Protein AF-0000000079915896 (afdb_homodimer)

Radius of gyration: 24.42 Å; Cα contacts (8 Å, |Δi|>4): 1411; chains: 2; bounding box: 52×68×52 Å

Secondary structure (DSSP, 8-state):
---EEETTT--B--TTSPPPSS-HHHHSTTS---TT---EEEHHHHHHTT-EEEEEEEETTEEEEEEES--TT---EEEEEETTEEEEES--S---HHHHHHHHTTS-EEEEE-SSGGG-TTHHHHHHHTTS--EEEEGGGGGG-S---S-EEEE-SEEEEETTEEEEE--SSSTT-EEEEETTHHHHT-EEE--TTSEE-TTSS-EE-EEETTTTEEPPHHHHHHHHHHHTTS--SEEE-SSS-EE-S-HHHHHHHHHHHHHHHHTTTTGGG-/---EEETTT--B--TTSPPPSS-HHHHSTTS---TT---EEEHHHHHHTT-EEEEEEEETTEEEEEEES--TT---EEEEEETTEEEEES--S---HHHHHHHHTTS-EEEEE-SSGGG-TTHHHHHHHTTS--EEEEGGGGGG-S---S-EEEE-SEEEEETTEEEEE--SSSTT-EEEEETTHHHHT-EEE--TTSEE-TTSS-EE-EEETTTTEEPPHHHHHHHHHHHTTS--SEEE-SSS-EE-S-HHHHHHHHHHHHHHHHTTTTGGG-

Nearest PDB structures (foldseek):
  4wd6-assembly2_B  TM=7.401E-01  e=1.358E-07  Stutzerimonas stutzeri
  3dhb-assembly1_A  TM=6.461E-01  e=7.245E-07  Bacillus thuringiensis serovar kurstaki
  5eh9-assembly1_A  TM=6.304E-01  e=1.241E-06  Bacillus thuringiensis serovar kurstaki
  5eht-assembly1_A  TM=6.263E-01  e=1.485E-06  Bacillus thuringiensis
  3esh-assembly1_A  TM=6.392E-01  e=2.001E-04  Staphylococcus aureus subsp. aureus Mu50

Structure (mmCIF, N/CA/C/O backbone):
data_AF-0000000079915896-model_v1
#
loop_
_entity.id
_entity.type
_entity.pdbx_description
1 polymer Hydrolase
#
loop_
_atom_site.group_PDB
_atom_site.id
_atom_site.type_symbol
_atom_site.label_atom_id
_atom_site.label_alt_id
_atom_site.label_comp_id
_atom_site.label_asym_id
_atom_site.label_entity_id
_atom_site.label_seq_id
_atom_site.pdbx_PDB_ins_code
_atom_site.Cartn_x
_atom_site.Cartn_y
_atom_site.Cartn_z
_atom_site.occupancy
_atom_site.B_iso_or_equiv
_atom_site.auth_seq_id
_atom_site.auth_comp_id
_atom_site.auth_asym_id
_atom_site.auth_atom_id
_atom_site.pdbx_PDB_model_num
ATOM 1 N N . MET A 1 1 ? -21.016 -16.953 -26.203 1 70.12 1 MET A N 1
ATOM 2 C CA . MET A 1 1 ? -21.062 -16.812 -24.766 1 70.12 1 MET A CA 1
ATOM 3 C C . MET A 1 1 ? -19.969 -15.875 -24.266 1 70.12 1 MET A C 1
ATOM 5 O O . MET A 1 1 ? -18.828 -15.93 -24.75 1 70.12 1 MET A O 1
ATOM 9 N N . LEU A 1 2 ? -20.359 -14.836 -23.406 1 84.31 2 LEU A N 1
ATOM 10 C CA . LEU A 1 2 ? -19.375 -13.867 -22.953 1 84.31 2 LEU A CA 1
ATOM 11 C C . LEU A 1 2 ? -18.734 -14.32 -21.656 1 84.31 2 LEU A C 1
ATOM 13 O O . LEU A 1 2 ? -19.406 -14.867 -20.781 1 84.31 2 LEU A O 1
ATOM 17 N N . PHE A 1 3 ? -17.516 -14.328 -21.641 1 93.75 3 PHE A N 1
ATOM 18 C CA . PHE A 1 3 ? -16.75 -14.648 -20.438 1 93.75 3 PHE A CA 1
ATOM 19 C C . PHE A 1 3 ? -16.406 -13.383 -19.656 1 93.75 3 PHE A C 1
ATOM 21 O O . PHE A 1 3 ? -15.414 -12.719 -19.969 1 93.75 3 PHE A O 1
ATOM 28 N N . HIS A 1 4 ? -17.203 -13.164 -18.672 1 97.44 4 HIS A N 1
ATOM 29 C CA . HIS A 1 4 ? -17 -11.945 -17.906 1 97.44 4 HIS A CA 1
ATOM 30 C C . HIS A 1 4 ? -15.914 -12.133 -16.859 1 97.44 4 HIS A C 1
ATOM 32 O O . HIS A 1 4 ? -15.688 -13.25 -16.375 1 97.44 4 HIS A O 1
ATOM 38 N N . LEU A 1 5 ? -15.234 -11.062 -16.578 1 97.94 5 LEU A N 1
ATOM 39 C CA . LEU A 1 5 ? -14.32 -10.984 -15.438 1 97.94 5 LEU A CA 1
ATOM 40 C C . LEU A 1 5 ? -14.547 -9.703 -14.656 1 97.94 5 LEU A C 1
ATOM 42 O O . LEU A 1 5 ? -15.133 -8.742 -15.164 1 97.94 5 LEU A O 1
ATOM 46 N N . CYS A 1 6 ? -14.18 -9.688 -13.43 1 98.12 6 CYS A N 1
ATOM 47 C CA . CYS A 1 6 ? -14.281 -8.508 -12.57 1 98.12 6 CYS A CA 1
ATOM 48 C C . CYS A 1 6 ? -13.305 -7.43 -13.016 1 98.12 6 CYS A C 1
ATOM 50 O O . CYS A 1 6 ? -12.109 -7.688 -13.164 1 98.12 6 CYS A O 1
ATOM 52 N N . ALA A 1 7 ? -13.758 -6.234 -13.172 1 97.06 7 ALA A N 1
ATOM 53 C CA . ALA A 1 7 ? -12.898 -5.145 -13.633 1 97.06 7 ALA A CA 1
ATOM 54 C C . ALA A 1 7 ? -11.922 -4.719 -12.547 1 97.06 7 ALA A C 1
ATOM 56 O O . ALA A 1 7 ? -10.883 -4.113 -12.844 1 97.06 7 ALA A O 1
ATOM 57 N N . THR A 1 8 ? -12.234 -5.047 -11.328 1 96.69 8 THR A N 1
ATOM 58 C CA . THR A 1 8 ? -11.414 -4.609 -10.203 1 96.69 8 THR A CA 1
ATOM 59 C C . THR A 1 8 ? -10.297 -5.609 -9.922 1 96.69 8 THR A C 1
ATOM 61 O O . THR A 1 8 ? -9.125 -5.23 -9.836 1 96.69 8 THR A O 1
ATOM 64 N N . CYS A 1 9 ? -10.602 -6.867 -9.922 1 97.06 9 CYS A N 1
ATOM 65 C CA . CYS A 1 9 ? -9.578 -7.824 -9.516 1 97.06 9 CYS A CA 1
ATOM 66 C C . CYS A 1 9 ? -9.148 -8.695 -10.695 1 97.06 9 CYS A C 1
ATOM 68 O O . CYS A 1 9 ? -8.133 -9.383 -10.625 1 97.06 9 CYS A O 1
ATOM 70 N N . GLY A 1 10 ? -9.93 -8.75 -11.734 1 97.38 10 GLY A N 1
ATOM 71 C CA . GLY A 1 10 ? -9.555 -9.461 -12.945 1 97.38 10 GLY A CA 1
ATOM 72 C C . GLY A 1 10 ? -9.984 -10.914 -12.945 1 97.38 10 GLY A C 1
ATOM 73 O O . GLY A 1 10 ? -9.711 -11.648 -13.891 1 97.38 10 GLY A O 1
ATOM 74 N N . VAL A 1 11 ? -10.711 -11.375 -11.914 1 98.06 11 VAL A N 1
ATOM 75 C CA . VAL A 1 11 ? -11.039 -12.789 -11.789 1 98.06 11 VAL A CA 1
ATOM 76 C C . VAL A 1 11 ? -12.258 -13.117 -12.648 1 98.06 11 VAL A C 1
ATOM 78 O O . VAL A 1 11 ? -13.258 -12.398 -12.617 1 98.06 11 VAL A O 1
ATOM 81 N N . GLU A 1 12 ? -12.203 -14.172 -13.391 1 98 12 GLU A N 1
ATOM 82 C CA . GLU A 1 12 ? -13.258 -14.57 -14.312 1 98 12 GLU A CA 1
ATOM 83 C C . GLU A 1 12 ? -14.461 -15.148 -13.57 1 98 12 GLU A C 1
ATOM 85 O O . GLU A 1 12 ? -14.328 -15.609 -12.438 1 98 12 GLU A O 1
ATOM 90 N N . GLN A 1 13 ? -15.578 -15.109 -14.234 1 97.56 13 GLN A N 1
ATOM 91 C CA . GLN A 1 13 ? -16.844 -15.578 -13.703 1 97.56 13 GLN A CA 1
ATOM 92 C C . GLN A 1 13 ? -17.422 -16.719 -14.539 1 97.56 13 GLN A C 1
ATOM 94 O O . GLN A 1 13 ? -17.078 -16.859 -15.711 1 97.56 13 GLN A O 1
ATOM 99 N N . ASP A 1 14 ? -18.25 -17.438 -13.867 1 95.56 14 ASP A N 1
ATOM 100 C CA . ASP A 1 14 ? -18.953 -18.516 -14.562 1 95.56 14 ASP A CA 1
ATOM 101 C C . ASP A 1 14 ? -19.859 -17.969 -15.656 1 95.56 14 ASP A C 1
ATOM 103 O O . ASP A 1 14 ? -20.766 -17.172 -15.375 1 95.56 14 ASP A O 1
ATOM 107 N N . PRO A 1 15 ? -19.703 -18.438 -16.891 1 94.5 15 PRO A N 1
ATOM 108 C CA . PRO A 1 15 ? -20.5 -17.875 -17.984 1 94.5 15 PRO A CA 1
ATOM 109 C C . PRO A 1 15 ? -21.938 -18.406 -18 1 94.5 15 PRO A C 1
ATOM 111 O O . PRO A 1 15 ? -22.781 -17.891 -18.719 1 94.5 15 PRO A O 1
ATOM 114 N N . THR A 1 16 ? -22.219 -19.422 -17.25 1 93.75 16 THR A N 1
ATOM 115 C CA . THR A 1 16 ? -23.531 -20.062 -17.344 1 93.75 16 THR A CA 1
ATOM 116 C C . THR A 1 16 ? -24.453 -19.594 -16.219 1 93.75 16 THR A C 1
ATOM 118 O O . THR A 1 16 ? -25.578 -20.062 -16.109 1 93.75 16 THR A O 1
ATOM 121 N N . THR A 1 17 ? -24 -18.75 -15.336 1 93.12 17 THR A N 1
ATOM 122 C CA . THR A 1 17 ? -24.812 -18.188 -14.258 1 93.12 17 THR A CA 1
ATOM 123 C C . THR A 1 17 ? -24.875 -16.672 -14.367 1 93.12 17 THR A C 1
ATOM 125 O O . THR A 1 17 ? -23.969 -16.047 -14.914 1 93.12 17 THR A O 1
ATOM 128 N N . PRO A 1 18 ? -26.016 -16.203 -13.922 1 94.31 18 PRO A N 1
ATOM 129 C CA . PRO A 1 18 ? -26.062 -14.734 -13.883 1 94.31 18 PRO A CA 1
ATOM 130 C C . PRO A 1 18 ? -24.922 -14.133 -13.07 1 94.31 18 PRO A C 1
ATOM 132 O O . PRO A 1 18 ? -24.516 -14.703 -12.055 1 94.31 18 PRO A O 1
ATOM 135 N N . LEU A 1 19 ? -24.422 -13.016 -13.547 1 95.88 19 LEU A N 1
ATOM 136 C CA . LEU A 1 19 ? -23.391 -12.312 -12.789 1 95.88 19 LEU A CA 1
ATOM 137 C C . LEU A 1 19 ? -23.906 -11.938 -11.398 1 95.88 19 LEU A C 1
ATOM 139 O O . LEU A 1 19 ? -25.047 -11.508 -11.25 1 95.88 19 LEU A O 1
ATOM 143 N N . PRO A 1 20 ? -23.078 -12.117 -10.43 1 95.12 20 PRO A N 1
ATOM 144 C CA . PRO A 1 20 ? -23.484 -11.688 -9.094 1 95.12 20 PRO A CA 1
ATOM 145 C C . PRO A 1 20 ? -23.531 -10.172 -8.953 1 95.12 20 PRO A C 1
ATOM 147 O O . PRO A 1 20 ? -22.984 -9.453 -9.789 1 95.12 20 PRO A O 1
ATOM 150 N N . GLY A 1 21 ? -24.281 -9.75 -7.93 1 95.44 21 GLY A N 1
ATOM 151 C CA . GLY A 1 21 ? -24.297 -8.328 -7.652 1 95.44 21 GLY A CA 1
ATOM 152 C C . GLY A 1 21 ? -22.922 -7.766 -7.316 1 95.44 21 GLY A C 1
ATOM 153 O O . GLY A 1 21 ? -22.609 -6.637 -7.695 1 95.44 21 GLY A O 1
ATOM 154 N N . GLU A 1 22 ? -22.156 -8.594 -6.602 1 96.69 22 GLU A N 1
ATOM 155 C CA . GLU A 1 22 ? -20.797 -8.219 -6.211 1 96.69 22 GLU A CA 1
ATOM 156 C C . GLU A 1 22 ? -19.828 -9.375 -6.414 1 96.69 22 GLU A C 1
ATOM 158 O O . GLU A 1 22 ? -20.188 -10.539 -6.195 1 96.69 22 GLU A O 1
ATOM 163 N N . CYS A 1 23 ? -18.672 -9 -6.891 1 97.31 23 CYS A N 1
ATOM 164 C CA . CYS A 1 23 ? -17.594 -9.977 -6.961 1 97.31 23 CYS A CA 1
ATOM 165 C C . CYS A 1 23 ? -17.25 -10.508 -5.578 1 97.31 23 CYS A C 1
ATOM 167 O O . CYS A 1 23 ? -16.906 -9.734 -4.68 1 97.31 23 CYS A O 1
ATOM 169 N N . ALA A 1 24 ? -17.266 -11.797 -5.418 1 97.06 24 ALA A N 1
ATOM 170 C CA . ALA A 1 24 ? -17 -12.406 -4.117 1 97.06 24 ALA A CA 1
ATOM 171 C C . ALA A 1 24 ? -15.594 -12.047 -3.621 1 97.06 24 ALA A C 1
ATOM 173 O O . ALA A 1 24 ? -15.391 -11.859 -2.42 1 97.06 24 ALA A O 1
ATOM 174 N N . ILE A 1 25 ? -14.648 -11.984 -4.5 1 96.75 25 ILE A N 1
ATOM 175 C CA . ILE A 1 25 ? -13.266 -11.664 -4.164 1 96.75 25 ILE A CA 1
ATOM 176 C C . ILE A 1 25 ? -13.172 -10.219 -3.672 1 96.75 25 ILE A C 1
ATOM 178 O O . ILE A 1 25 ? -12.578 -9.953 -2.629 1 96.75 25 ILE A O 1
ATOM 182 N N . CYS A 1 26 ? -13.781 -9.305 -4.367 1 97 26 CYS A N 1
ATOM 183 C CA . CYS A 1 26 ? -13.711 -7.891 -4.031 1 97 26 CYS A CA 1
ATOM 184 C C . CYS A 1 26 ? -14.523 -7.578 -2.783 1 97 26 CYS A C 1
ATOM 186 O O . CYS A 1 26 ? -14.203 -6.645 -2.043 1 97 26 CYS A O 1
ATOM 188 N N . ALA A 1 27 ? -15.555 -8.406 -2.506 1 97.06 27 ALA A N 1
ATOM 189 C CA . ALA A 1 27 ? -16.438 -8.156 -1.371 1 97.06 27 ALA A CA 1
ATOM 190 C C . ALA A 1 27 ? -15.805 -8.633 -0.067 1 97.06 27 ALA A C 1
ATOM 192 O O . ALA A 1 27 ? -16.266 -8.266 1.021 1 97.06 27 ALA A O 1
ATOM 193 N N . ASP A 1 28 ? -14.844 -9.484 -0.218 1 96.94 28 ASP A N 1
ATOM 194 C CA . ASP A 1 28 ? -14.117 -9.977 0.95 1 96.94 28 ASP A CA 1
ATOM 195 C C . ASP A 1 28 ? -13.266 -8.867 1.565 1 96.94 28 ASP A C 1
ATOM 197 O O . ASP A 1 28 ? -12.781 -7.984 0.856 1 96.94 28 ASP A O 1
ATOM 201 N N . GLU A 1 29 ? -12.992 -8.906 2.902 1 94.81 29 GLU A N 1
ATOM 202 C CA . GLU A 1 29 ? -12.312 -7.855 3.658 1 94.81 29 GLU A CA 1
ATOM 203 C C . GLU A 1 29 ? -10.898 -7.633 3.148 1 94.81 29 GLU A C 1
ATOM 205 O O . GLU A 1 29 ? -10.281 -6.605 3.441 1 94.81 29 GLU A O 1
ATOM 210 N N . ARG A 1 30 ? -10.32 -8.609 2.441 1 97.12 30 ARG A N 1
ATOM 211 C CA . ARG A 1 30 ? -8.953 -8.508 1.941 1 97.12 30 ARG A CA 1
ATOM 212 C C . ARG A 1 30 ? -8.883 -7.613 0.711 1 97.12 30 ARG A C 1
ATOM 214 O O . ARG A 1 30 ? -7.793 -7.242 0.268 1 97.12 30 ARG A O 1
ATOM 221 N N . GLN A 1 31 ? -9.992 -7.281 0.163 1 96.5 31 GLN A N 1
ATOM 222 C CA . GLN A 1 31 ? -10.148 -6.387 -0.979 1 96.5 31 GLN A CA 1
ATOM 223 C C . GLN A 1 31 ? -11.25 -5.363 -0.733 1 96.5 31 GLN A C 1
ATOM 225 O O . GLN A 1 31 ? -11.469 -4.934 0.403 1 96.5 31 GLN A O 1
ATOM 230 N N . TYR A 1 32 ? -11.711 -4.75 -1.768 1 95.12 32 TYR A N 1
ATOM 231 C CA . TYR A 1 32 ? -12.812 -3.799 -1.655 1 95.12 32 TYR A CA 1
ATOM 232 C C . TYR A 1 32 ? -13.516 -3.617 -2.996 1 95.12 32 TYR A C 1
ATOM 234 O O . TYR A 1 32 ? -12.93 -3.867 -4.051 1 95.12 32 TYR A O 1
ATOM 242 N N . ILE A 1 33 ? -14.789 -3.285 -2.885 1 95.19 33 ILE A N 1
ATOM 243 C CA . ILE A 1 33 ? -15.547 -2.838 -4.047 1 95.19 33 ILE A CA 1
ATOM 244 C C . ILE A 1 33 ? -15.328 -1.34 -4.258 1 95.19 33 ILE A C 1
ATOM 246 O O . ILE A 1 33 ? -15.531 -0.542 -3.34 1 95.19 33 ILE A O 1
ATOM 250 N N . PRO A 1 34 ? -14.953 -0.957 -5.438 1 92.75 34 PRO A N 1
ATOM 251 C CA . PRO A 1 34 ? -14.758 0.478 -5.66 1 92.75 34 PRO A CA 1
ATOM 252 C C . PRO A 1 34 ? -16.016 1.298 -5.387 1 92.75 34 PRO A C 1
ATOM 254 O O . PRO A 1 34 ? -17.125 0.76 -5.41 1 92.75 34 PRO A O 1
ATOM 257 N N . LEU A 1 35 ? -15.852 2.576 -5.098 1 89.19 35 LEU A N 1
ATOM 258 C CA . LEU A 1 35 ? -16.938 3.475 -4.73 1 89.19 35 LEU A CA 1
ATOM 259 C C . LEU A 1 35 ? -17.984 3.547 -5.848 1 89.19 35 LEU A C 1
ATOM 261 O O . LEU A 1 35 ? -19.172 3.717 -5.578 1 89.19 35 LEU A O 1
ATOM 265 N N . GLY A 1 36 ? -17.594 3.414 -7.102 1 91.38 36 GLY A N 1
ATOM 266 C CA . GLY A 1 36 ? -18.516 3.459 -8.227 1 91.38 36 GLY A CA 1
ATOM 267 C C . GLY A 1 36 ? -19.328 2.188 -8.375 1 91.38 36 GLY A C 1
ATOM 268 O O . GLY A 1 36 ? -20.25 2.129 -9.188 1 91.38 36 GLY A O 1
ATOM 269 N N . GLY A 1 37 ? -19.016 1.197 -7.547 1 95 37 GLY A N 1
ATOM 270 C CA . GLY A 1 37 ? -19.719 -0.075 -7.598 1 95 37 GLY A CA 1
ATOM 271 C C . GLY A 1 37 ? -18.969 -1.135 -8.391 1 95 37 GLY A C 1
ATOM 272 O O . GLY A 1 37 ? -17.906 -0.869 -8.938 1 95 37 GLY A O 1
ATOM 273 N N . GLN A 1 38 ? -19.594 -2.336 -8.422 1 96.75 38 GLN A N 1
ATOM 274 C CA . GLN A 1 38 ? -19.031 -3.475 -9.141 1 96.75 38 GLN A CA 1
ATOM 275 C C . GLN A 1 38 ? -19.094 -3.262 -10.648 1 96.75 38 GLN A C 1
ATOM 277 O O . GLN A 1 38 ? -20.125 -2.811 -11.164 1 96.75 38 GLN A O 1
ATOM 282 N N . GLU A 1 39 ? -18.062 -3.535 -11.305 1 97 39 GLU A N 1
ATOM 283 C CA . GLU A 1 39 ? -18.031 -3.492 -12.758 1 97 39 GLU A CA 1
ATOM 284 C C . GLU A 1 39 ? -17.484 -4.797 -13.336 1 97 39 GLU A C 1
ATOM 286 O O . GLU A 1 39 ? -16.547 -5.383 -12.789 1 97 39 GLU A O 1
ATOM 291 N N . TRP A 1 40 ? -18.078 -5.176 -14.414 1 97.38 40 TRP A N 1
ATOM 292 C CA . TRP A 1 40 ? -17.672 -6.367 -15.141 1 97.38 40 TRP A CA 1
ATOM 293 C C . TRP A 1 40 ? -17.141 -6.004 -16.531 1 97.38 40 TRP A C 1
ATOM 295 O O . TRP A 1 40 ? -17.562 -4.996 -17.109 1 97.38 40 TRP A O 1
ATOM 305 N N . THR A 1 41 ? -16.234 -6.793 -17.031 1 97.75 41 THR A N 1
ATOM 306 C CA . THR A 1 41 ? -15.688 -6.629 -18.375 1 97.75 41 THR A CA 1
ATOM 307 C C . THR A 1 41 ? -15.367 -7.98 -19 1 97.75 41 THR A C 1
ATOM 309 O O . THR A 1 41 ? -15.727 -9.023 -18.453 1 97.75 41 THR A O 1
ATOM 312 N N . THR A 1 42 ? -14.867 -7.957 -20.188 1 97.81 42 THR A N 1
ATOM 313 C CA . THR A 1 42 ? -14.406 -9.156 -20.891 1 97.81 42 THR A CA 1
ATOM 314 C C . THR A 1 42 ? -13.031 -8.93 -21.516 1 97.81 42 THR A C 1
ATOM 316 O O . THR A 1 42 ? -12.617 -7.781 -21.703 1 97.81 42 THR A O 1
ATOM 319 N N . ALA A 1 43 ? -12.383 -10.062 -21.766 1 97.19 43 ALA A N 1
ATOM 320 C CA . ALA A 1 43 ? -11.109 -9.945 -22.484 1 97.19 43 ALA A CA 1
ATOM 321 C C . ALA A 1 43 ? -11.297 -9.258 -23.828 1 97.19 43 ALA A C 1
ATOM 323 O O . ALA A 1 43 ? -10.445 -8.469 -24.25 1 97.19 43 ALA A O 1
ATOM 324 N N . GLU A 1 44 ? -12.375 -9.508 -24.484 1 96.62 44 GLU A N 1
ATOM 325 C CA . GLU A 1 44 ? -12.672 -8.898 -25.781 1 96.62 44 GLU A CA 1
ATOM 326 C C . GLU A 1 44 ? -12.852 -7.391 -25.656 1 96.62 44 GLU A C 1
ATOM 328 O O . GLU A 1 44 ? -12.336 -6.625 -26.469 1 96.62 44 GLU A O 1
ATOM 333 N N . ASP A 1 45 ? -13.586 -7.008 -24.609 1 97.44 45 ASP A N 1
ATOM 334 C CA . ASP A 1 45 ? -13.797 -5.582 -24.375 1 97.44 45 ASP A CA 1
ATOM 335 C C . ASP A 1 45 ? -12.477 -4.875 -24.094 1 97.44 45 ASP A C 1
ATOM 337 O O . ASP A 1 45 ? -12.25 -3.754 -24.562 1 97.44 45 ASP A O 1
ATOM 341 N N . LEU A 1 46 ? -11.648 -5.543 -23.297 1 97.69 46 LEU A N 1
ATOM 342 C CA . LEU A 1 46 ? -10.336 -4.977 -22.984 1 97.69 46 LEU A CA 1
ATOM 343 C C . LEU A 1 46 ? -9.5 -4.816 -24.266 1 97.69 46 LEU A C 1
ATOM 345 O O . LEU A 1 46 ? -8.883 -3.771 -24.469 1 97.69 46 LEU A O 1
ATOM 349 N N . THR A 1 47 ? -9.508 -5.781 -25.141 1 97 47 THR A N 1
ATOM 350 C CA . THR A 1 47 ? -8.781 -5.707 -26.391 1 97 47 THR A CA 1
ATOM 351 C C . THR A 1 47 ? -9.32 -4.574 -27.266 1 97 47 THR A C 1
ATOM 353 O O . THR A 1 47 ? -8.547 -3.795 -27.828 1 97 47 THR A O 1
ATOM 356 N N . ARG A 1 48 ? -10.586 -4.457 -27.359 1 97.19 48 ARG A N 1
ATOM 357 C CA . ARG A 1 48 ? -11.227 -3.424 -28.172 1 97.19 48 ARG A CA 1
ATOM 358 C C . ARG A 1 48 ? -10.883 -2.031 -27.656 1 97.19 48 ARG A C 1
ATOM 360 O O . ARG A 1 48 ? -10.727 -1.094 -28.438 1 97.19 48 ARG A O 1
ATOM 367 N N . SER A 1 49 ? -10.719 -1.921 -26.359 1 97 49 SER A N 1
ATOM 368 C CA . SER A 1 49 ? -10.445 -0.625 -25.75 1 97 49 SER A CA 1
ATOM 369 C C . SER A 1 49 ? -8.953 -0.3 -25.797 1 97 49 SER A C 1
ATOM 371 O O . SER A 1 49 ? -8.516 0.695 -25.203 1 97 49 SER A O 1
ATOM 373 N N . GLY A 1 50 ? -8.156 -1.257 -26.359 1 97.31 50 GLY A N 1
ATOM 374 C CA . GLY A 1 50 ? -6.762 -0.924 -26.625 1 97.31 50 GLY A CA 1
ATOM 375 C C . GLY A 1 50 ? -5.793 -1.582 -25.672 1 97.31 50 GLY A C 1
ATOM 376 O O . GLY A 1 50 ? -4.59 -1.32 -25.719 1 97.31 50 GLY A O 1
ATOM 377 N N . HIS A 1 51 ? -6.25 -2.428 -24.797 1 97.94 51 HIS A N 1
ATOM 378 C CA . HIS A 1 51 ? -5.363 -3.137 -23.875 1 97.94 51 HIS A CA 1
ATOM 379 C C . HIS A 1 51 ? -4.637 -4.277 -24.594 1 97.94 51 HIS A C 1
ATOM 381 O O . HIS A 1 51 ? -5.23 -4.988 -25.406 1 97.94 51 HIS A O 1
ATOM 387 N N . ARG A 1 52 ? -3.367 -4.383 -24.266 1 97.5 52 ARG A N 1
ATOM 388 C CA . ARG A 1 52 ? -2.545 -5.441 -24.844 1 97.5 52 ARG A CA 1
ATOM 389 C C . ARG A 1 52 ? -1.66 -6.086 -23.781 1 97.5 52 ARG A C 1
ATOM 391 O O . ARG A 1 52 ? -1.306 -5.449 -22.797 1 97.5 52 ARG A O 1
ATOM 398 N N . ILE A 1 53 ? -1.341 -7.293 -24 1 98.25 53 ILE A N 1
ATOM 399 C CA . ILE A 1 53 ? -0.421 -8 -23.109 1 98.25 53 ILE A CA 1
ATOM 400 C C . ILE A 1 53 ? 1.011 -7.832 -23.609 1 98.25 53 ILE A C 1
ATOM 402 O O . ILE A 1 53 ? 1.288 -8.031 -24.797 1 98.25 53 ILE A O 1
ATOM 406 N N . VAL A 1 54 ? 1.814 -7.398 -22.734 1 97.19 54 VAL A N 1
ATOM 407 C CA . VAL A 1 54 ? 3.229 -7.199 -23.031 1 97.19 54 VAL A CA 1
ATOM 408 C C . VAL A 1 54 ? 4.062 -8.234 -22.281 1 97.19 54 VAL A C 1
ATOM 410 O O . VAL A 1 54 ? 3.826 -8.5 -21.094 1 97.19 54 VAL A O 1
ATOM 413 N N . GLU A 1 55 ? 4.949 -8.828 -23 1 96.31 55 GLU A N 1
ATOM 414 C CA . GLU A 1 55 ? 5.848 -9.82 -22.406 1 96.31 55 GLU A CA 1
ATOM 415 C C . GLU A 1 55 ? 7.25 -9.25 -22.219 1 96.31 55 GLU A C 1
ATOM 417 O O . GLU A 1 55 ? 7.754 -8.523 -23.078 1 96.31 55 GLU A O 1
ATOM 422 N N . ARG A 1 56 ? 7.867 -9.492 -21.094 1 95.81 56 ARG A N 1
ATOM 423 C CA . ARG A 1 56 ? 9.25 -9.102 -20.812 1 95.81 56 ARG A CA 1
ATOM 424 C C . ARG A 1 56 ? 10.016 -10.258 -20.172 1 95.81 56 ARG A C 1
ATOM 426 O O . ARG A 1 56 ? 9.484 -10.961 -19.312 1 95.81 56 ARG A O 1
ATOM 433 N N . GLU A 1 57 ? 11.219 -10.438 -20.656 1 96 57 GLU A N 1
ATOM 434 C CA . GLU A 1 57 ? 12.078 -11.414 -20 1 96 57 GLU A CA 1
ATOM 435 C C . GLU A 1 57 ? 12.633 -10.867 -18.688 1 96 57 GLU A C 1
ATOM 437 O O . GLU A 1 57 ? 13.203 -9.773 -18.656 1 96 57 GLU A O 1
ATOM 442 N N . LEU A 1 58 ? 12.445 -11.562 -17.609 1 95.69 58 LEU A N 1
ATOM 443 C CA . LEU A 1 58 ? 12.961 -11.164 -16.312 1 95.69 58 LEU A CA 1
ATOM 444 C C . LEU A 1 58 ? 14.32 -11.789 -16.047 1 95.69 58 LEU A C 1
ATOM 446 O O . LEU A 1 58 ? 15.227 -11.133 -15.516 1 95.69 58 LEU A O 1
ATOM 450 N N . GLU A 1 59 ? 14.547 -13.008 -16.344 1 94.19 59 GLU A N 1
ATOM 451 C CA . GLU A 1 59 ? 15.773 -13.789 -16.359 1 94.19 59 GLU A CA 1
ATOM 452 C C . GLU A 1 59 ? 15.625 -15.023 -17.25 1 94.19 59 GLU A C 1
ATOM 454 O O . GLU A 1 59 ? 14.523 -15.367 -17.656 1 94.19 59 GLU A O 1
ATOM 459 N N . PRO A 1 60 ? 16.781 -15.633 -17.594 1 95 60 PRO A N 1
ATOM 460 C CA . PRO A 1 60 ? 16.656 -16.812 -18.453 1 95 60 PRO A CA 1
ATOM 461 C C . PRO A 1 60 ? 15.688 -17.844 -17.891 1 95 60 PRO A C 1
ATOM 463 O O . PRO A 1 60 ? 15.883 -18.328 -16.766 1 95 60 PRO A O 1
ATOM 466 N N . GLY A 1 61 ? 14.625 -18.141 -18.656 1 96.25 61 GLY A N 1
ATOM 467 C CA . GLY A 1 61 ? 13.648 -19.141 -18.266 1 96.25 61 GLY A CA 1
ATOM 468 C C . GLY A 1 61 ? 12.453 -18.562 -17.531 1 96.25 61 GLY A C 1
ATOM 469 O O . GLY A 1 61 ? 11.531 -19.297 -17.156 1 96.25 61 GLY A O 1
ATOM 470 N N . LEU A 1 62 ? 12.469 -17.281 -17.312 1 97.75 62 LEU A N 1
ATOM 471 C CA . LEU A 1 62 ? 11.375 -16.641 -16.609 1 97.75 62 LEU A CA 1
ATOM 472 C C . LEU A 1 62 ? 10.953 -15.359 -17.328 1 97.75 62 LEU A C 1
ATOM 474 O O . LEU A 1 62 ? 11.773 -14.469 -17.562 1 97.75 62 LEU A O 1
ATOM 478 N N . ARG A 1 63 ? 9.672 -15.273 -17.641 1 97.44 63 ARG A N 1
ATOM 479 C CA . ARG A 1 63 ? 9.109 -14.117 -18.328 1 97.44 63 ARG A CA 1
ATOM 480 C C . ARG A 1 63 ? 7.906 -13.562 -17.578 1 97.44 63 ARG A C 1
ATOM 482 O O . ARG A 1 63 ? 7.207 -14.297 -16.875 1 97.44 63 ARG A O 1
ATOM 489 N N . GLY A 1 64 ? 7.746 -12.273 -17.719 1 97.62 64 GLY A N 1
ATOM 490 C CA . GLY A 1 64 ? 6.574 -11.609 -17.172 1 97.62 64 GLY A CA 1
ATOM 491 C C . GLY A 1 64 ? 5.59 -11.164 -18.234 1 97.62 64 GLY A C 1
ATOM 492 O O . GLY A 1 64 ? 5.992 -10.719 -19.312 1 97.62 64 GLY A O 1
ATOM 493 N N . LEU A 1 65 ? 4.305 -11.352 -17.969 1 97.69 65 LEU A N 1
ATOM 494 C CA . LEU A 1 65 ? 3.225 -10.828 -18.812 1 97.69 65 LEU A CA 1
ATOM 495 C C . LEU A 1 65 ? 2.443 -9.75 -18.062 1 97.69 65 LEU A C 1
ATOM 497 O O . LEU A 1 65 ? 1.977 -9.969 -16.953 1 97.69 65 LEU A O 1
ATOM 501 N N . SER A 1 66 ? 2.336 -8.602 -18.578 1 97.81 66 SER A N 1
ATOM 502 C CA . SER A 1 66 ? 1.535 -7.52 -18.016 1 97.81 66 SER A CA 1
ATOM 503 C C . SER A 1 66 ? 0.604 -6.922 -19.062 1 97.81 66 SER A C 1
ATOM 505 O O . SER A 1 66 ? 0.812 -7.109 -20.266 1 97.81 66 SER A O 1
ATOM 507 N N . VAL A 1 67 ? -0.429 -6.27 -18.609 1 98 67 VAL A N 1
ATOM 508 C CA . VAL A 1 67 ? -1.393 -5.656 -19.516 1 98 67 VAL A CA 1
ATOM 509 C C . VAL A 1 67 ? -1.157 -4.148 -19.578 1 98 67 VAL A C 1
ATOM 511 O O . VAL A 1 67 ? -0.948 -3.502 -18.547 1 98 67 VAL A O 1
ATOM 514 N N . GLU A 1 68 ? -1.174 -3.611 -20.719 1 97.5 68 GLU A N 1
ATOM 515 C CA . GLU A 1 68 ? -1.051 -2.172 -20.938 1 97.5 68 GLU A CA 1
ATOM 516 C C . GLU A 1 68 ? -2.188 -1.641 -21.797 1 97.5 68 GLU A C 1
ATOM 518 O O . GLU A 1 68 ? -2.43 -2.152 -22.891 1 97.5 68 GLU A O 1
ATOM 523 N N . PRO A 1 69 ? -2.723 -0.569 -21.5 1 96.81 69 PRO A N 1
ATOM 524 C CA . PRO A 1 69 ? -2.73 0.044 -20.172 1 96.81 69 PRO A CA 1
ATOM 525 C C . PRO A 1 69 ? -3.168 -0.926 -19.078 1 96.81 69 PRO A C 1
ATOM 527 O O . PRO A 1 69 ? -3.826 -1.93 -19.359 1 96.81 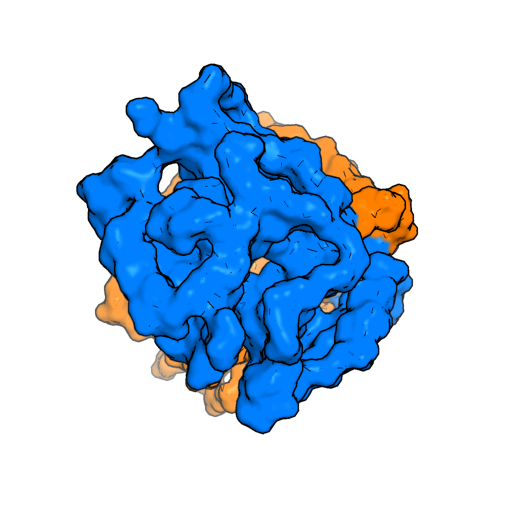69 PRO A O 1
ATOM 530 N N . LYS A 1 70 ? -2.889 -0.613 -17.859 1 95.62 70 LYS A N 1
ATOM 531 C CA . LYS A 1 70 ? -3.084 -1.521 -16.734 1 95.62 70 LYS A CA 1
ATOM 532 C C . LYS A 1 70 ? -4.555 -1.906 -16.594 1 95.62 70 LYS A C 1
ATOM 534 O O . LYS A 1 70 ? -5.441 -1.066 -16.75 1 95.62 70 LYS A O 1
ATOM 539 N N . VAL A 1 71 ? -4.727 -3.143 -16.312 1 93.19 71 VAL A N 1
ATOM 540 C CA . VAL A 1 71 ? -6.031 -3.703 -15.977 1 93.19 71 VAL A CA 1
ATOM 541 C C . VAL A 1 71 ? -6.027 -4.215 -14.539 1 93.19 71 VAL A C 1
ATOM 543 O O . VAL A 1 71 ? -4.969 -4.547 -14 1 93.19 71 VAL A O 1
ATOM 546 N N . ALA A 1 72 ? -7.305 -4.258 -13.914 1 93.56 72 ALA A N 1
ATOM 547 C CA . ALA A 1 72 ? -7.422 -4.695 -12.523 1 93.56 72 ALA A CA 1
ATOM 548 C C . ALA A 1 72 ? -6.414 -3.971 -11.633 1 93.56 72 ALA A C 1
ATOM 550 O O . ALA A 1 72 ? -6.375 -2.738 -11.602 1 93.56 72 ALA A O 1
ATOM 551 N N . ILE A 1 73 ? -5.613 -4.68 -10.922 1 92.5 73 ILE A N 1
ATOM 552 C CA . ILE A 1 73 ? -4.711 -4.008 -9.992 1 92.5 73 ILE A CA 1
ATOM 553 C C . ILE A 1 73 ? -3.318 -3.908 -10.609 1 92.5 73 ILE A C 1
ATOM 555 O O . ILE A 1 73 ? -2.365 -3.498 -9.945 1 92.5 73 ILE A O 1
ATOM 559 N N . GLY A 1 74 ? -3.154 -4.273 -11.859 1 94.75 74 GLY A N 1
ATOM 560 C CA . GLY A 1 74 ? -1.895 -4.145 -12.578 1 94.75 74 GLY A CA 1
ATOM 561 C C . GLY A 1 74 ? -0.923 -5.27 -12.281 1 94.75 74 GLY A C 1
ATOM 562 O O . GLY A 1 74 ? 0.292 -5.094 -12.398 1 94.75 74 GLY A O 1
ATOM 563 N N . GLN A 1 75 ? -1.374 -6.398 -11.922 1 95.88 75 GLN A N 1
ATOM 564 C CA . GLN A 1 75 ? -0.548 -7.559 -11.602 1 95.88 75 GLN A CA 1
ATOM 565 C C . GLN A 1 75 ? 0.085 -8.141 -12.859 1 95.88 75 GLN A C 1
ATOM 567 O O . GLN A 1 75 ? -0.312 -7.805 -13.977 1 95.88 75 GLN A O 1
ATOM 572 N N . GLN A 1 76 ? 1.052 -8.938 -12.641 1 96.88 76 GLN A N 1
ATOM 573 C CA . GLN A 1 76 ? 1.712 -9.625 -13.75 1 96.88 76 GLN A CA 1
ATOM 574 C C . GLN A 1 76 ? 1.632 -11.141 -13.586 1 96.88 76 GLN A C 1
ATOM 576 O O . GLN A 1 76 ? 1.574 -11.648 -12.469 1 96.88 76 GLN A O 1
ATOM 581 N N . SER A 1 77 ? 1.595 -11.828 -14.688 1 98 77 SER A N 1
ATOM 582 C CA . SER A 1 77 ? 1.812 -13.266 -14.711 1 98 77 SER A CA 1
ATOM 583 C C . SER A 1 77 ? 3.287 -13.602 -14.906 1 98 77 SER A C 1
ATOM 585 O O . SER A 1 77 ? 4.035 -12.82 -15.484 1 98 77 SER A O 1
ATOM 587 N N . LEU A 1 78 ? 3.648 -14.719 -14.406 1 98.44 78 LEU A N 1
ATOM 588 C CA . LEU A 1 78 ? 4.992 -15.234 -14.641 1 98.44 78 LEU A CA 1
ATOM 589 C C . LEU A 1 78 ? 4.941 -16.547 -15.398 1 98.44 78 LEU A C 1
ATOM 591 O O . LEU A 1 78 ? 4.152 -17.438 -15.062 1 98.44 78 LEU A O 1
ATOM 595 N N . VAL A 1 79 ? 5.664 -16.594 -16.453 1 98.5 79 VAL A N 1
ATOM 596 C CA . VAL A 1 79 ? 5.828 -17.828 -17.219 1 98.5 79 VAL A CA 1
ATOM 597 C C . VAL A 1 79 ? 7.207 -18.422 -16.953 1 98.5 79 VAL A C 1
ATOM 599 O O . VAL A 1 79 ? 8.219 -17.891 -17.391 1 98.5 79 VAL A O 1
ATOM 602 N N . LEU A 1 80 ? 7.18 -19.484 -16.203 1 98.44 80 LEU A N 1
ATOM 603 C CA . LEU A 1 80 ? 8.414 -20.172 -15.836 1 98.44 80 LEU A CA 1
ATOM 604 C C . LEU A 1 80 ? 8.648 -21.375 -16.734 1 98.44 80 LEU A C 1
ATOM 606 O O . LEU A 1 80 ? 7.855 -22.312 -16.734 1 98.44 80 LEU A O 1
ATOM 610 N N . SER A 1 81 ? 9.742 -21.391 -17.453 1 97.31 81 SER A N 1
ATOM 611 C CA . SER A 1 81 ? 10.047 -22.453 -18.406 1 97.31 81 SER A CA 1
ATOM 612 C C . SER A 1 81 ? 11.133 -23.375 -17.891 1 97.31 81 SER A C 1
ATOM 614 O O . SER A 1 81 ? 12.195 -22.922 -17.453 1 97.31 81 SER A O 1
ATOM 616 N N . THR A 1 82 ? 10.844 -24.625 -17.844 1 96.31 82 THR A N 1
ATOM 617 C CA . THR A 1 82 ? 11.789 -25.703 -17.547 1 96.31 82 THR A CA 1
ATOM 618 C C . THR A 1 82 ? 11.938 -26.641 -18.734 1 96.31 82 THR A C 1
ATOM 620 O O . THR A 1 82 ? 11.164 -26.562 -19.703 1 96.31 82 THR A O 1
ATOM 623 N N . PRO A 1 83 ? 12.953 -27.516 -18.719 1 95.38 83 PRO A N 1
ATOM 624 C CA . PRO A 1 83 ? 13.086 -28.484 -19.812 1 95.38 83 PRO A CA 1
ATOM 625 C C . PRO A 1 83 ? 11.844 -29.359 -19.984 1 95.38 83 PRO A C 1
ATOM 627 O O . PRO A 1 83 ? 11.547 -29.812 -21.094 1 95.38 83 PRO A O 1
ATOM 630 N N . ALA A 1 84 ? 11.078 -29.547 -18.953 1 97 84 ALA A N 1
ATOM 631 C CA . ALA A 1 84 ? 9.906 -30.422 -19 1 97 84 ALA A CA 1
ATOM 632 C C . ALA A 1 84 ? 8.688 -29.656 -19.531 1 97 84 ALA A C 1
ATOM 634 O O . ALA A 1 84 ? 7.684 -30.281 -19.891 1 97 84 ALA A O 1
ATOM 635 N N . GLY A 1 85 ? 8.742 -28.359 -19.531 1 97.69 85 GLY A N 1
ATOM 636 C CA . GLY A 1 85 ? 7.613 -27.5 -19.859 1 97.69 85 GLY A CA 1
ATOM 637 C C . GLY A 1 85 ? 7.539 -26.25 -19 1 97.69 85 GLY A C 1
ATOM 638 O O . GLY A 1 85 ? 8.469 -25.953 -18.25 1 97.69 85 GLY A O 1
ATOM 639 N N . SER A 1 86 ? 6.391 -25.516 -19.156 1 98.19 86 SER A N 1
ATOM 640 C CA . SER A 1 86 ? 6.312 -24.234 -18.469 1 98.19 86 SER A CA 1
ATOM 641 C C . SER A 1 86 ? 5.137 -24.203 -17.484 1 98.19 86 SER A C 1
ATOM 643 O O . SER A 1 86 ? 4.191 -24.984 -17.625 1 98.19 86 SER A O 1
ATOM 645 N N . LEU A 1 87 ? 5.258 -23.422 -16.5 1 98.81 87 LEU A N 1
ATOM 646 C CA . LEU A 1 87 ? 4.188 -23.062 -15.586 1 98.81 87 LEU A CA 1
ATOM 647 C C . LEU A 1 87 ? 3.732 -21.625 -15.828 1 98.81 87 LEU A C 1
ATOM 649 O O . LEU A 1 87 ? 4.559 -20.703 -15.891 1 98.81 87 LEU A O 1
ATOM 653 N N . LEU A 1 88 ? 2.434 -21.406 -16.078 1 98.81 88 LEU A N 1
ATOM 654 C CA . LEU A 1 88 ? 1.852 -20.078 -16.016 1 98.81 88 LEU A CA 1
ATOM 655 C C . LEU A 1 88 ? 1.375 -19.766 -14.594 1 98.81 88 LEU A C 1
ATOM 657 O O . LEU A 1 88 ? 0.383 -20.328 -14.133 1 98.81 88 LEU A O 1
ATOM 661 N N . TRP A 1 89 ? 2.111 -18.891 -13.93 1 98.75 89 TRP A N 1
ATOM 662 C CA . TRP A 1 89 ? 1.911 -18.531 -12.531 1 98.75 89 TRP A CA 1
ATOM 663 C C . TRP A 1 89 ? 1.208 -17.188 -12.398 1 98.75 89 TRP A C 1
ATOM 665 O O . TRP A 1 89 ? 1.618 -16.203 -13.016 1 98.75 89 TRP A O 1
ATOM 675 N N . ASP A 1 90 ? 0.083 -17.172 -11.586 1 98.56 90 ASP A N 1
ATOM 676 C CA . ASP A 1 90 ? -0.687 -15.953 -11.32 1 98.56 90 ASP A CA 1
ATOM 677 C C . ASP A 1 90 ? -1.197 -15.328 -12.617 1 98.56 90 ASP A C 1
ATOM 679 O O . ASP A 1 90 ? -0.833 -14.203 -12.953 1 98.56 90 ASP A O 1
ATOM 683 N N . PRO A 1 91 ? -2.115 -16.016 -13.258 1 98.19 91 PRO A N 1
ATOM 684 C CA . PRO A 1 91 ? -2.621 -15.508 -14.531 1 98.19 91 PRO A CA 1
ATOM 685 C C . PRO A 1 91 ? -3.314 -14.156 -14.391 1 98.19 91 PRO A C 1
ATOM 687 O O . PRO A 1 91 ? -4.09 -13.945 -13.453 1 98.19 91 PRO A O 1
ATOM 690 N N . ILE A 1 92 ? -3.049 -13.242 -15.289 1 98.12 92 ILE A N 1
ATOM 691 C CA . ILE A 1 92 ? -3.629 -11.898 -15.305 1 98.12 92 ILE A CA 1
ATOM 692 C C . ILE A 1 92 ? -5.082 -11.969 -15.773 1 98.12 92 ILE A C 1
ATOM 694 O O . ILE A 1 92 ? -5.523 -13 -16.281 1 98.12 92 ILE A O 1
ATOM 698 N N . GLY A 1 93 ? -5.812 -10.891 -15.547 1 97.44 93 GLY A N 1
ATOM 699 C CA . GLY A 1 93 ? -7.199 -10.781 -15.969 1 97.44 93 GLY A CA 1
ATOM 700 C C . GLY A 1 93 ? -7.348 -10.367 -17.422 1 97.44 93 GLY A C 1
ATOM 701 O O . GLY A 1 93 ? -8.086 -9.43 -17.734 1 97.44 93 GLY A O 1
ATOM 702 N N . HIS A 1 94 ? -6.625 -10.953 -18.25 1 98.38 94 HIS A N 1
ATOM 703 C CA . HIS A 1 94 ? -6.711 -10.742 -19.688 1 98.38 94 HIS A CA 1
ATOM 704 C C . HIS A 1 94 ? -6.059 -11.883 -20.469 1 98.38 94 HIS A C 1
ATOM 706 O O . HIS A 1 94 ? -5.219 -12.602 -19.922 1 98.38 94 HIS A O 1
ATOM 712 N N . ILE A 1 95 ? -6.453 -12.062 -21.656 1 98.25 95 ILE A N 1
ATOM 713 C CA . ILE A 1 95 ? -5.902 -13.062 -22.578 1 98.25 95 ILE A CA 1
ATOM 714 C C . ILE A 1 95 ? -6.168 -12.641 -24.016 1 98.25 95 ILE A C 1
ATOM 716 O O . ILE A 1 95 ? -7.219 -12.07 -24.312 1 98.25 95 ILE A O 1
ATOM 720 N N . ASP A 1 96 ? -5.254 -12.828 -24.781 1 97.06 96 ASP A N 1
ATOM 721 C CA . ASP A 1 96 ? -5.457 -12.633 -26.203 1 97.06 96 ASP A CA 1
ATOM 722 C C . ASP A 1 96 ? -4.637 -13.633 -27.016 1 97.06 96 ASP A C 1
ATOM 724 O O . ASP A 1 96 ? -3.74 -14.289 -26.484 1 97.06 96 ASP A O 1
ATOM 728 N N . PRO A 1 97 ? -4.977 -13.812 -28.266 1 96.38 97 PRO A N 1
ATOM 729 C CA . PRO A 1 97 ? -4.332 -14.852 -29.078 1 96.38 97 PRO A CA 1
ATOM 730 C C . PRO A 1 97 ? -2.82 -14.664 -29.188 1 96.38 97 PRO A C 1
ATOM 732 O O . PRO A 1 97 ? -2.074 -15.648 -29.172 1 96.38 97 PRO A O 1
ATOM 735 N N . SER A 1 98 ? -2.357 -13.445 -29.297 1 96.88 98 SER A N 1
ATOM 736 C CA . SER A 1 98 ? -0.928 -13.18 -29.438 1 96.88 98 SER A CA 1
ATOM 737 C C . SER A 1 98 ? -0.165 -13.633 -28.203 1 96.88 98 SER A C 1
ATOM 739 O O . SER A 1 98 ? 0.896 -14.25 -28.297 1 96.88 98 SER A O 1
ATOM 741 N N . ALA A 1 99 ? -0.69 -13.336 -27.062 1 97.5 99 ALA A N 1
ATOM 742 C CA . ALA A 1 99 ? -0.057 -13.742 -25.812 1 97.5 99 ALA A CA 1
ATOM 743 C C . ALA A 1 99 ? -0.059 -15.258 -25.672 1 97.5 99 ALA A C 1
ATOM 745 O O . ALA A 1 99 ? 0.912 -15.844 -25.172 1 97.5 99 ALA A O 1
ATOM 746 N N . VAL A 1 100 ? -1.146 -15.891 -26.016 1 98.12 100 VAL A N 1
ATOM 747 C CA . VAL A 1 100 ? -1.24 -17.344 -25.953 1 98.12 100 VAL A CA 1
ATOM 748 C C . VAL A 1 100 ? -0.161 -17.969 -26.828 1 98.12 100 VAL A C 1
ATOM 750 O O . VAL A 1 100 ? 0.528 -18.906 -26.422 1 98.12 100 VAL A O 1
ATOM 753 N N . GLU A 1 101 ? -0.042 -17.422 -28.016 1 97.38 101 GLU A N 1
ATOM 754 C CA . GLU A 1 101 ? 0.98 -17.906 -28.938 1 97.38 101 GLU A CA 1
ATOM 755 C C . GLU A 1 101 ? 2.381 -17.703 -28.359 1 97.38 101 GLU A C 1
ATOM 757 O O . GLU A 1 101 ? 3.236 -18.594 -28.484 1 97.38 101 GLU A O 1
ATOM 762 N N . ALA A 1 102 ? 2.584 -16.578 -27.766 1 96.38 102 ALA A N 1
ATOM 763 C CA . ALA A 1 102 ? 3.887 -16.266 -27.188 1 96.38 102 ALA A CA 1
ATOM 764 C C . ALA A 1 102 ? 4.242 -17.25 -26.078 1 96.38 102 ALA A C 1
ATOM 766 O O . ALA A 1 102 ? 5.371 -17.734 -26 1 96.38 102 ALA A O 1
ATOM 767 N N . VAL A 1 103 ? 3.312 -17.562 -25.234 1 97.44 103 VAL A N 1
ATOM 768 C CA . VAL A 1 103 ? 3.531 -18.484 -24.125 1 97.44 103 VAL A CA 1
ATOM 769 C C . VAL A 1 103 ? 3.777 -19.891 -24.672 1 97.44 103 VAL A C 1
ATOM 771 O O . VAL A 1 103 ? 4.695 -20.578 -24.234 1 97.44 103 VAL A O 1
ATOM 774 N N . ALA A 1 104 ? 3.033 -20.25 -25.656 1 96 104 ALA A N 1
ATOM 775 C CA . ALA A 1 104 ? 3.117 -21.594 -26.234 1 96 104 ALA A CA 1
ATOM 776 C C . ALA A 1 104 ? 4.426 -21.781 -27 1 96 104 ALA A C 1
ATOM 778 O O . ALA A 1 104 ? 4.883 -22.906 -27.188 1 96 104 ALA A O 1
ATOM 779 N N . ALA A 1 105 ? 4.969 -20.672 -27.422 1 92.88 105 ALA A N 1
ATOM 780 C CA . ALA A 1 105 ? 6.188 -20.719 -28.219 1 92.88 105 ALA A CA 1
ATOM 781 C C . ALA A 1 105 ? 7.367 -21.219 -27.406 1 92.88 105 ALA A C 1
ATOM 783 O O . ALA A 1 105 ? 8.375 -21.672 -27.953 1 92.88 105 ALA A O 1
ATOM 784 N N . HIS A 1 106 ? 7.246 -21.234 -26.125 1 89.12 106 HIS A N 1
ATOM 785 C CA . HIS A 1 106 ? 8.352 -21.641 -25.25 1 89.12 106 HIS A CA 1
ATOM 786 C C . HIS A 1 106 ? 8.25 -23.109 -24.891 1 89.12 106 HIS A C 1
ATOM 788 O O . HIS A 1 106 ? 9.055 -23.609 -24.094 1 89.12 106 HIS A O 1
ATOM 794 N N . GLY A 1 107 ? 7.332 -23.812 -25.469 1 91.19 107 GLY A N 1
ATOM 795 C CA . GLY A 1 107 ? 7.117 -25.219 -25.172 1 91.19 107 GLY A CA 1
ATOM 796 C C . GLY A 1 107 ? 5.773 -25.484 -24.531 1 91.19 107 GLY A C 1
ATOM 797 O O . GLY A 1 107 ? 4.969 -24.578 -24.328 1 91.19 107 GLY A O 1
ATOM 798 N N . PRO A 1 108 ? 5.605 -26.766 -24.312 1 96.38 108 PRO A N 1
ATOM 799 C CA . PRO A 1 108 ? 4.316 -27.109 -23.703 1 96.38 108 PRO A CA 1
ATOM 800 C C . PRO A 1 108 ? 4.125 -26.5 -22.312 1 96.38 108 PRO A C 1
ATOM 802 O O . PRO A 1 108 ? 5.074 -26.422 -21.531 1 96.38 108 PRO A O 1
ATOM 805 N N . VAL A 1 109 ? 2.943 -26.047 -22.047 1 98.56 109 VAL A N 1
ATOM 806 C CA . VAL A 1 109 ? 2.582 -25.562 -20.703 1 98.56 109 VAL A CA 1
ATOM 807 C C . VAL A 1 109 ? 2.082 -26.734 -19.859 1 98.56 109 VAL A C 1
ATOM 809 O O . VAL A 1 109 ? 1.177 -27.469 -20.266 1 98.56 109 VAL A O 1
ATOM 812 N N . LEU A 1 110 ? 2.688 -26.875 -18.734 1 98.69 110 LEU A N 1
ATOM 813 C CA . LEU A 1 110 ? 2.377 -28 -17.859 1 98.69 110 LEU A CA 1
ATOM 814 C C . LEU A 1 110 ? 1.128 -27.734 -17.031 1 98.69 110 LEU A C 1
ATOM 816 O O . LEU A 1 110 ? 0.34 -28.641 -16.766 1 98.69 110 LEU A O 1
ATOM 820 N N . ALA A 1 111 ? 0.972 -26.5 -16.594 1 98.88 111 ALA A N 1
ATOM 821 C CA . ALA A 1 111 ? -0.143 -26.141 -15.734 1 98.88 111 ALA A CA 1
ATOM 822 C C . ALA A 1 111 ? -0.277 -24.625 -15.625 1 98.88 111 ALA A C 1
ATOM 824 O O . ALA A 1 111 ? 0.666 -23.875 -15.93 1 98.88 111 ALA A O 1
ATOM 825 N N . VAL A 1 112 ? -1.438 -24.188 -15.25 1 98.88 112 VAL A N 1
ATOM 826 C CA . VAL A 1 112 ? -1.739 -22.859 -14.758 1 98.88 112 VAL A CA 1
ATOM 827 C C . VAL A 1 112 ? -1.972 -22.906 -13.25 1 98.88 112 VAL A C 1
ATOM 829 O O . VAL A 1 112 ? -2.656 -23.797 -12.742 1 98.88 112 VAL A O 1
ATOM 832 N N . ALA A 1 113 ? -1.382 -22 -12.516 1 98.94 113 ALA A N 1
ATOM 833 C CA . ALA A 1 113 ? -1.569 -21.953 -11.062 1 98.94 113 ALA A CA 1
ATOM 834 C C . ALA A 1 113 ? -1.54 -20.516 -10.562 1 98.94 113 ALA A C 1
ATOM 836 O O . ALA A 1 113 ? -0.971 -19.625 -11.211 1 98.94 113 ALA A O 1
ATOM 837 N N . ALA A 1 114 ? -2.199 -20.281 -9.469 1 98.75 114 ALA A N 1
ATOM 838 C CA . ALA A 1 114 ? -2.205 -18.969 -8.82 1 98.75 114 ALA A CA 1
ATOM 839 C C . ALA A 1 114 ? -1.724 -19.062 -7.379 1 98.75 114 ALA A C 1
ATOM 841 O O . ALA A 1 114 ? -1.968 -20.078 -6.703 1 98.75 114 ALA A O 1
ATOM 842 N N . SER A 1 115 ? -1.116 -18.031 -6.988 1 98.81 115 SER A N 1
ATOM 843 C CA . SER A 1 115 ? -0.623 -17.969 -5.617 1 98.81 115 SER A CA 1
ATOM 844 C C . SER A 1 115 ? -1.773 -17.922 -4.617 1 98.81 115 SER A C 1
ATOM 846 O O . SER A 1 115 ? -1.658 -18.422 -3.5 1 98.81 115 SER A O 1
ATOM 848 N N . HIS A 1 116 ? -2.82 -17.234 -4.961 1 98.69 116 HIS A N 1
ATOM 849 C CA . HIS A 1 116 ? -3.98 -17.031 -4.102 1 98.69 116 HIS A CA 1
ATOM 850 C C . HIS A 1 116 ? -5.184 -16.531 -4.902 1 98.69 116 HIS A C 1
ATOM 852 O O . HIS A 1 116 ? -5.051 -16.188 -6.078 1 98.69 116 HIS A O 1
ATOM 858 N N . PRO A 1 117 ? -6.344 -16.453 -4.363 1 98.56 117 PRO A N 1
ATOM 859 C CA . PRO A 1 117 ? -7.582 -16.203 -5.102 1 98.56 117 PRO A CA 1
ATOM 860 C C . PRO A 1 117 ? -7.566 -14.852 -5.828 1 98.56 117 PRO A C 1
ATOM 862 O O . PRO A 1 117 ? -8.133 -14.727 -6.918 1 98.56 117 PRO A O 1
ATOM 865 N N . HIS A 1 118 ? -6.953 -13.844 -5.301 1 98.06 118 HIS A N 1
ATOM 866 C CA . HIS A 1 118 ? -6.887 -12.555 -5.98 1 98.06 118 HIS A CA 1
ATOM 867 C C . HIS A 1 118 ? -6.203 -12.688 -7.34 1 98.06 118 HIS A C 1
ATOM 869 O O . HIS A 1 118 ? -6.371 -11.836 -8.211 1 98.06 118 HIS A O 1
ATOM 875 N N . MET A 1 119 ? -5.453 -13.711 -7.559 1 98.19 119 MET A N 1
ATOM 876 C CA . MET A 1 119 ? -4.629 -13.867 -8.75 1 98.19 119 MET A CA 1
ATOM 877 C C . MET A 1 119 ? -5.195 -14.953 -9.664 1 98.19 119 MET A C 1
ATOM 879 O O . MET A 1 119 ? -4.492 -15.461 -10.539 1 98.19 119 MET A O 1
ATOM 883 N N . PHE A 1 120 ? -6.43 -15.32 -9.469 1 98.38 120 PHE A N 1
ATOM 884 C CA . PHE A 1 120 ? -7.008 -16.359 -10.32 1 98.38 120 PHE A CA 1
ATOM 885 C C . PHE A 1 120 ? -7.125 -15.867 -11.758 1 98.38 120 PHE A C 1
ATOM 887 O O . PHE A 1 120 ? -7.102 -16.672 -12.695 1 98.38 120 PHE A O 1
ATOM 894 N N . GLY A 1 121 ? -7.293 -14.531 -11.961 1 97.94 121 GLY A N 1
ATOM 895 C CA . GLY A 1 121 ? -7.414 -13.977 -13.305 1 97.94 121 GLY A CA 1
ATOM 896 C C . GLY A 1 121 ? -8.383 -14.742 -14.18 1 97.94 121 GLY A C 1
ATOM 897 O O . GLY A 1 121 ? -9.516 -15.008 -13.773 1 97.94 121 GLY A O 1
ATOM 898 N N . VAL A 1 122 ? -7.938 -14.961 -15.43 1 98.31 122 VAL A N 1
ATOM 899 C CA . VAL A 1 122 ? -8.75 -15.766 -16.328 1 98.31 122 VAL A CA 1
ATOM 900 C C . VAL A 1 122 ? -8.078 -17.125 -16.562 1 98.31 122 VAL A C 1
ATOM 902 O O . VAL A 1 122 ? -7.895 -17.547 -17.703 1 98.31 122 VAL A O 1
ATOM 905 N N . GLN A 1 123 ? -7.848 -17.797 -15.453 1 98.62 123 GLN A N 1
ATOM 906 C CA . GLN A 1 123 ? -7.066 -19.031 -15.445 1 98.62 123 GLN A CA 1
ATOM 907 C C . GLN A 1 123 ? -7.734 -20.109 -16.297 1 98.62 123 GLN A C 1
ATOM 909 O O . GLN A 1 123 ? -7.051 -20.875 -16.984 1 98.62 123 GLN A O 1
ATOM 914 N N . THR A 1 124 ? -9.039 -20.141 -16.344 1 98.5 124 THR A N 1
ATOM 915 C CA . THR A 1 124 ? -9.727 -21.141 -17.156 1 98.5 124 THR A CA 1
ATOM 916 C C . THR A 1 124 ? -9.578 -20.844 -18.641 1 98.5 124 THR A C 1
ATOM 918 O O . THR A 1 124 ? -9.375 -21.75 -19.453 1 98.5 124 THR A O 1
ATOM 921 N N . GLN A 1 125 ? -9.672 -19.609 -18.969 1 98.31 125 GLN A N 1
ATOM 922 C CA . GLN A 1 125 ? -9.484 -19.234 -20.359 1 98.31 125 GLN A CA 1
ATOM 923 C C . GLN A 1 125 ? -8.07 -19.547 -20.844 1 98.31 125 GLN A C 1
ATOM 925 O O . GLN A 1 125 ? -7.875 -20.031 -21.953 1 98.31 125 GLN A O 1
ATOM 930 N N . TRP A 1 126 ? -7.082 -19.266 -19.984 1 98.69 126 TRP A N 1
ATOM 931 C CA . TRP A 1 126 ? -5.703 -19.594 -20.312 1 98.69 126 TRP A CA 1
ATOM 932 C C . TRP A 1 126 ? -5.535 -21.109 -20.484 1 98.69 126 TRP A C 1
ATOM 934 O O . TRP A 1 126 ? -4.949 -21.562 -21.453 1 98.69 126 TRP A O 1
ATOM 944 N N . SER A 1 127 ? -6.039 -21.844 -19.484 1 98.69 127 SER A N 1
ATOM 945 C CA . SER A 1 127 ? -5.949 -23.297 -19.562 1 98.69 127 SER A CA 1
ATOM 946 C C . SER A 1 127 ? -6.504 -23.828 -20.875 1 98.69 127 SER A C 1
ATOM 948 O O . SER A 1 127 ? -5.82 -24.562 -21.594 1 98.69 127 SER A O 1
ATOM 950 N N . LYS A 1 128 ? -7.652 -23.453 -21.25 1 97.75 128 LYS A N 1
ATOM 951 C CA . LYS A 1 128 ? -8.32 -23.922 -22.453 1 97.75 128 LYS A CA 1
ATOM 952 C C . LYS A 1 128 ? -7.559 -23.5 -23.703 1 97.75 128 LYS A C 1
ATOM 954 O O . LYS A 1 128 ? -7.383 -24.297 -24.625 1 97.75 128 LYS A O 1
ATOM 959 N N . ALA A 1 129 ? -7.113 -22.266 -23.75 1 98.12 129 ALA A N 1
ATOM 960 C CA . ALA A 1 129 ? -6.383 -21.766 -24.906 1 98.12 129 ALA A CA 1
ATOM 961 C C . ALA A 1 129 ? -5.051 -22.484 -25.078 1 98.12 129 ALA A C 1
ATOM 963 O O . ALA A 1 129 ? -4.516 -22.562 -26.188 1 98.12 129 ALA A O 1
ATOM 964 N N . LEU A 1 130 ? -4.512 -23.016 -23.938 1 98.31 130 LEU A N 1
ATOM 965 C CA . LEU A 1 130 ? -3.199 -23.656 -23.969 1 98.31 130 LEU A CA 1
ATOM 966 C C . LEU A 1 130 ? -3.336 -25.172 -24.047 1 98.31 130 LEU A C 1
ATOM 968 O O . LEU A 1 130 ? -2.381 -25.906 -23.766 1 98.31 130 LEU A O 1
ATOM 972 N N . GLY A 1 131 ? -4.523 -25.656 -24.375 1 97.19 131 GLY A N 1
ATOM 973 C CA . GLY A 1 131 ? -4.723 -27.078 -24.625 1 97.19 131 GLY A CA 1
ATOM 974 C C . GLY A 1 131 ? -5.363 -27.797 -23.453 1 97.19 131 GLY A C 1
ATOM 975 O O . GLY A 1 131 ? -5.105 -28.984 -23.219 1 97.19 131 GLY A O 1
ATOM 976 N N . ASN A 1 132 ? -6.121 -27.094 -22.672 1 98.31 132 ASN A N 1
ATOM 977 C CA . ASN A 1 132 ? -6.809 -27.656 -21.516 1 98.31 132 ASN A CA 1
ATOM 978 C C . ASN A 1 132 ? -5.824 -28.234 -20.5 1 98.31 132 ASN A C 1
ATOM 980 O O . ASN A 1 132 ? -5.992 -29.359 -20.031 1 98.31 132 ASN A O 1
ATOM 984 N N . VAL A 1 133 ? -4.852 -27.453 -20.234 1 98.69 133 VAL A N 1
ATOM 985 C CA . VAL A 1 133 ? -3.854 -27.875 -19.266 1 98.69 133 VAL A CA 1
ATOM 986 C C . VAL A 1 133 ? -4.441 -27.797 -17.859 1 98.69 133 VAL A C 1
ATOM 988 O O . VAL A 1 133 ? -5.395 -27.062 -17.609 1 98.69 133 VAL A O 1
ATOM 991 N N . PRO A 1 134 ? -3.871 -28.562 -16.891 1 98.88 134 PRO A N 1
ATOM 992 C CA . PRO A 1 134 ? -4.383 -28.531 -15.523 1 98.88 134 PRO A CA 1
ATOM 993 C C . PRO A 1 134 ? -4.344 -27.141 -14.898 1 98.88 134 PRO A C 1
ATOM 995 O O . PRO A 1 134 ? -3.391 -26.391 -15.125 1 98.88 134 PRO A O 1
ATOM 998 N N . ILE A 1 135 ? -5.406 -26.781 -14.203 1 98.94 135 ILE A N 1
ATOM 999 C CA . ILE A 1 135 ? -5.445 -25.609 -13.336 1 98.94 135 ILE A CA 1
ATOM 1000 C C . ILE A 1 135 ? -5.234 -26.047 -11.883 1 98.94 135 ILE A C 1
ATOM 1002 O O . ILE A 1 135 ? -6.102 -26.688 -11.289 1 98.94 135 ILE A O 1
ATOM 1006 N N . LEU A 1 136 ? -4.094 -25.703 -11.32 1 98.94 136 LEU A N 1
ATOM 1007 C CA . LEU A 1 136 ? -3.768 -26.109 -9.953 1 98.94 136 LEU A CA 1
ATOM 1008 C C . LEU A 1 136 ? -4.301 -25.094 -8.945 1 98.94 136 LEU A C 1
ATOM 1010 O O . LEU A 1 136 ? -3.92 -23.922 -8.977 1 98.94 136 LEU A O 1
ATOM 1014 N N . VAL A 1 137 ? -5.199 -25.547 -8.094 1 98.94 137 VAL A N 1
ATOM 1015 C CA . VAL A 1 137 ? -5.805 -24.688 -7.082 1 98.94 137 VAL A CA 1
ATOM 1016 C C . VAL A 1 137 ? -5.609 -25.312 -5.699 1 98.94 137 VAL A C 1
ATOM 1018 O O . VAL A 1 137 ? -5.859 -26.5 -5.5 1 98.94 137 VAL A O 1
ATOM 1021 N N . ALA A 1 138 ? -5.051 -24.516 -4.777 1 98.88 138 ALA A N 1
ATOM 1022 C CA . ALA A 1 138 ? -4.973 -25 -3.4 1 98.88 138 ALA A CA 1
ATOM 1023 C C . ALA A 1 138 ? -6.352 -25.406 -2.883 1 98.88 138 ALA A C 1
ATOM 1025 O O . ALA A 1 138 ? -7.301 -24.625 -2.957 1 98.88 138 ALA A O 1
ATOM 1026 N N . ASP A 1 139 ? -6.426 -26.547 -2.332 1 98.88 139 ASP A N 1
ATOM 1027 C CA . ASP A 1 139 ? -7.703 -27.062 -1.847 1 98.88 139 ASP A CA 1
ATOM 1028 C C . ASP A 1 139 ? -8.32 -26.125 -0.813 1 98.88 139 ASP A C 1
ATOM 1030 O O . ASP A 1 139 ? -9.531 -25.922 -0.792 1 98.88 139 ASP A O 1
ATOM 1034 N N . ALA A 1 140 ? -7.566 -25.547 -0.023 1 98.81 140 ALA A N 1
ATOM 1035 C CA . ALA A 1 140 ? -8.008 -24.656 1.051 1 98.81 140 ALA A CA 1
ATOM 1036 C C . ALA A 1 140 ? -8.703 -23.422 0.49 1 98.81 140 ALA A C 1
ATOM 1038 O O . ALA A 1 140 ? -9.406 -22.703 1.215 1 98.81 140 ALA A O 1
ATOM 1039 N N . ASP A 1 141 ? -8.523 -23.156 -0.818 1 98.69 141 ASP A N 1
ATOM 1040 C CA . ASP A 1 141 ? -9.102 -21.953 -1.411 1 98.69 141 ASP A CA 1
ATOM 1041 C C . ASP A 1 141 ? -10.148 -22.312 -2.467 1 98.69 141 ASP A C 1
ATOM 1043 O O . ASP A 1 141 ? -10.531 -21.469 -3.273 1 98.69 141 ASP A O 1
ATOM 1047 N N . ARG A 1 142 ? -10.617 -23.531 -2.49 1 98.44 142 ARG A N 1
ATOM 1048 C CA . ARG A 1 142 ? -11.523 -24.016 -3.523 1 98.44 142 ARG A CA 1
ATOM 1049 C C . ARG A 1 142 ? -12.805 -23.188 -3.559 1 98.44 142 ARG A C 1
ATOM 1051 O O . ARG A 1 142 ? -13.391 -22.984 -4.625 1 98.44 142 ARG A O 1
ATOM 1058 N N . ALA A 1 143 ? -13.227 -22.672 -2.424 1 97.81 143 ALA A N 1
ATOM 1059 C CA . ALA A 1 143 ? -14.508 -21.969 -2.314 1 97.81 143 ALA A CA 1
ATOM 1060 C C . ALA A 1 143 ? -14.461 -20.625 -3.043 1 97.81 143 ALA A C 1
ATOM 1062 O O . ALA A 1 143 ? -15.5 -20.016 -3.285 1 97.81 143 ALA A O 1
ATOM 1063 N N . TRP A 1 144 ? -13.266 -20.188 -3.41 1 98.19 144 TRP A N 1
ATOM 1064 C CA . TRP A 1 144 ? -13.117 -18.859 -4.023 1 98.19 144 TRP A CA 1
ATOM 1065 C C . TRP A 1 144 ? -13.227 -18.953 -5.543 1 98.19 144 TRP A C 1
ATOM 1067 O O . TRP A 1 144 ? -13.242 -17.938 -6.234 1 98.19 144 TRP A O 1
ATOM 1077 N N . LEU A 1 145 ? -13.281 -20.156 -6.07 1 97.69 145 LEU A N 1
ATOM 1078 C CA . LEU A 1 145 ? -13.43 -20.312 -7.516 1 97.69 145 LEU A CA 1
ATOM 1079 C C . LEU A 1 145 ? -14.797 -19.828 -7.98 1 97.69 145 LEU A C 1
ATOM 1081 O O . LEU A 1 145 ? -15.828 -20.281 -7.473 1 97.69 145 LEU A O 1
ATOM 1085 N N . ALA A 1 146 ? -14.742 -18.953 -8.906 1 94.56 146 ALA A N 1
ATOM 1086 C CA . ALA A 1 146 ? -15.992 -18.484 -9.492 1 94.56 146 ALA A CA 1
ATOM 1087 C C . ALA A 1 146 ? -16.359 -19.328 -10.719 1 94.56 146 ALA A C 1
ATOM 1089 O O . ALA A 1 146 ? -17.516 -19.328 -11.148 1 94.56 146 ALA A O 1
ATOM 1090 N N . ARG A 1 147 ? -15.453 -19.891 -11.32 1 95.81 147 ARG A N 1
ATOM 1091 C CA . ARG A 1 147 ? -15.617 -20.719 -12.516 1 95.81 147 ARG A CA 1
ATOM 1092 C C . ARG A 1 147 ? -14.961 -22.078 -12.328 1 95.81 147 ARG A C 1
ATOM 1094 O O . ARG A 1 147 ? -13.789 -22.156 -11.953 1 95.81 147 ARG A O 1
ATOM 1101 N N . THR A 1 148 ? -15.742 -23.203 -12.656 1 95.81 148 THR A N 1
ATOM 1102 C CA . THR A 1 148 ? -15.227 -24.516 -12.297 1 95.81 148 THR A CA 1
ATOM 1103 C C . THR A 1 148 ? -15.305 -25.469 -13.477 1 95.81 148 THR A C 1
ATOM 1105 O O . THR A 1 148 ? -15.148 -26.688 -13.312 1 95.81 148 THR A O 1
ATOM 1108 N N . ASP A 1 149 ? -15.492 -25.016 -14.672 1 95.19 149 ASP A N 1
ATOM 1109 C CA . ASP A 1 149 ? -15.703 -25.891 -15.82 1 95.19 149 ASP A CA 1
ATOM 1110 C C . ASP A 1 149 ? -14.383 -26.25 -16.484 1 95.19 149 ASP A C 1
ATOM 1112 O O . ASP A 1 149 ? -14.367 -26.906 -17.531 1 95.19 149 ASP A O 1
ATOM 1116 N N . GLY A 1 150 ? -13.258 -25.891 -15.977 1 96.19 150 GLY A N 1
ATOM 1117 C CA . GLY A 1 150 ? -11.953 -26.281 -16.484 1 96.19 150 GLY A CA 1
ATOM 1118 C C . GLY A 1 150 ? -11.383 -27.5 -15.797 1 96.19 150 GLY A C 1
ATOM 1119 O O . GLY A 1 150 ? -12.039 -28.109 -14.945 1 96.19 150 GLY A O 1
ATOM 1120 N N . PRO A 1 151 ? -10.258 -27.953 -16.25 1 98.44 151 PRO A N 1
ATOM 1121 C CA . PRO A 1 151 ? -9.586 -29.094 -15.633 1 98.44 151 PRO A CA 1
ATOM 1122 C C . PRO A 1 151 ? -8.883 -28.734 -14.328 1 98.44 151 PRO A C 1
ATOM 1124 O O . PRO A 1 151 ? -7.652 -28.766 -14.25 1 98.44 151 PRO A O 1
ATOM 1127 N N . ILE A 1 152 ? -9.625 -28.531 -13.336 1 98.75 152 ILE A N 1
ATOM 1128 C CA . ILE A 1 152 ? -9.133 -28.094 -12.039 1 98.75 152 ILE A CA 1
ATOM 1129 C C . ILE A 1 152 ? -8.57 -29.281 -11.266 1 98.75 152 ILE A C 1
ATOM 1131 O O . ILE A 1 152 ? -9.195 -30.344 -11.203 1 98.75 152 ILE A O 1
ATOM 1135 N N . GLU A 1 153 ? -7.422 -29.156 -10.781 1 98.88 153 GLU A N 1
ATOM 1136 C CA . GLU A 1 153 ? -6.793 -30.094 -9.859 1 98.88 153 GLU A CA 1
ATOM 1137 C C . GLU A 1 153 ? -6.512 -29.438 -8.508 1 98.88 153 GLU A C 1
ATOM 1139 O O . GLU A 1 153 ? -5.762 -28.453 -8.43 1 98.88 153 GLU A O 1
ATOM 1144 N N . PHE A 1 154 ? -7.129 -29.969 -7.461 1 98.81 154 PHE A N 1
ATOM 1145 C CA . PHE A 1 154 ? -6.902 -29.453 -6.117 1 98.81 154 PHE A CA 1
ATOM 1146 C C . PHE A 1 154 ? -5.672 -30.094 -5.488 1 98.81 154 PHE A C 1
ATOM 1148 O O . PHE A 1 154 ? -5.406 -31.281 -5.699 1 98.81 154 PHE A O 1
ATOM 1155 N N . TRP A 1 155 ? -4.926 -29.312 -4.77 1 98.88 155 TRP A N 1
ATOM 1156 C CA . TRP A 1 155 ? -3.727 -29.797 -4.098 1 98.88 155 TRP A CA 1
ATOM 1157 C C . TRP A 1 155 ? -3.584 -29.172 -2.715 1 98.88 155 TRP A C 1
ATOM 1159 O O . TRP A 1 155 ? -4.258 -28.188 -2.402 1 98.88 155 TRP A O 1
ATOM 1169 N N . SER A 1 156 ? -2.799 -29.766 -1.801 1 98.75 156 SER A N 1
ATOM 1170 C CA . SER A 1 156 ? -2.477 -29.266 -0.47 1 98.75 156 SER A CA 1
ATOM 1171 C C . SER A 1 156 ? -1.014 -29.516 -0.121 1 98.75 156 SER A C 1
ATOM 1173 O O . SER A 1 156 ? -0.378 -30.406 -0.698 1 98.75 156 SER A O 1
ATOM 1175 N N . GLY A 1 157 ? -0.544 -28.719 0.757 1 98.44 157 GLY A N 1
ATOM 1176 C CA . GLY A 1 157 ? 0.841 -28.891 1.167 1 98.44 157 GLY A CA 1
ATOM 1177 C C . GLY A 1 157 ? 1.833 -28.531 0.073 1 98.44 157 GLY A C 1
ATOM 1178 O O . GLY A 1 157 ? 2.006 -27.359 -0.265 1 98.44 157 GLY A O 1
ATOM 1179 N N . THR A 1 158 ? 2.475 -29.578 -0.425 1 98.69 158 THR A N 1
ATOM 1180 C CA . THR A 1 158 ? 3.449 -29.422 -1.5 1 98.69 158 THR A CA 1
ATOM 1181 C C . THR A 1 158 ? 2.996 -30.172 -2.75 1 98.69 158 THR A C 1
ATOM 1183 O O . THR A 1 158 ? 2.486 -31.297 -2.66 1 98.69 158 THR A O 1
ATOM 1186 N N . HIS A 1 159 ? 3.145 -29.562 -3.906 1 98.81 159 HIS A N 1
ATOM 1187 C CA . HIS A 1 159 ? 2.773 -30.156 -5.184 1 98.81 159 HIS A CA 1
ATOM 1188 C C . HIS A 1 159 ? 3.91 -30.047 -6.195 1 98.81 159 HIS A C 1
ATOM 1190 O O . HIS A 1 159 ? 4.344 -28.938 -6.531 1 98.81 159 HIS A O 1
ATOM 1196 N N . ASP A 1 160 ? 4.359 -31.156 -6.703 1 98.69 160 ASP A N 1
ATOM 1197 C CA . ASP A 1 160 ? 5.414 -31.172 -7.711 1 98.69 160 ASP A CA 1
ATOM 1198 C C . ASP A 1 160 ? 4.844 -30.953 -9.109 1 98.69 160 ASP A C 1
ATOM 1200 O O . ASP A 1 160 ? 4.047 -31.766 -9.594 1 98.69 160 ASP A O 1
ATOM 1204 N N . VAL A 1 161 ? 5.223 -29.906 -9.75 1 98.75 161 VAL A N 1
ATOM 1205 C CA . VAL A 1 161 ? 4.77 -29.594 -11.102 1 98.75 161 VAL A CA 1
ATOM 1206 C C . VAL A 1 161 ? 5.688 -30.266 -12.117 1 98.75 161 VAL A C 1
ATOM 1208 O O . VAL A 1 161 ? 5.219 -30.891 -13.086 1 98.75 161 VAL A O 1
ATOM 1211 N N . ALA A 1 162 ? 6.977 -30.172 -11.961 1 98.06 162 ALA A N 1
ATOM 1212 C CA . ALA A 1 162 ? 8.07 -30.719 -12.758 1 98.06 162 ALA A CA 1
ATOM 1213 C C . ALA A 1 162 ? 9.344 -30.859 -11.93 1 98.06 162 ALA A C 1
ATOM 1215 O O . ALA A 1 162 ? 9.43 -30.328 -10.828 1 98.06 162 ALA A O 1
ATOM 1216 N N . PRO A 1 163 ? 10.289 -31.688 -12.461 1 97.56 163 PRO A N 1
ATOM 1217 C CA . PRO A 1 163 ? 11.562 -31.734 -11.734 1 97.56 163 PRO A CA 1
ATOM 1218 C C . PRO A 1 163 ? 12.141 -30.344 -11.484 1 97.56 163 PRO A C 1
ATOM 1220 O O . PRO A 1 163 ? 12.359 -29.578 -12.438 1 97.56 163 PRO A O 1
ATOM 1223 N N . GLY A 1 164 ? 12.289 -29.922 -10.211 1 97.38 164 GLY A N 1
ATOM 1224 C CA . GLY A 1 164 ? 12.891 -28.656 -9.852 1 97.38 164 GLY A CA 1
ATOM 1225 C C . GLY A 1 164 ? 11.891 -27.516 -9.758 1 97.38 164 GLY A C 1
ATOM 1226 O O . GLY A 1 164 ? 12.266 -26.359 -9.531 1 97.38 164 GLY A O 1
ATOM 1227 N N . LEU A 1 165 ? 10.641 -27.844 -9.992 1 98.69 165 LEU A N 1
ATOM 1228 C CA . LEU A 1 165 ? 9.562 -26.875 -9.898 1 98.69 165 LEU A CA 1
ATOM 1229 C C . LEU A 1 165 ? 8.438 -27.391 -9 1 98.69 165 LEU A C 1
ATOM 1231 O O . LEU A 1 165 ? 7.73 -28.328 -9.367 1 98.69 165 LEU A O 1
ATOM 1235 N N . THR A 1 166 ? 8.305 -26.703 -7.832 1 98.88 166 THR A N 1
ATOM 1236 C CA . THR A 1 166 ? 7.375 -27.188 -6.816 1 98.88 166 THR A CA 1
ATOM 1237 C C . THR A 1 166 ? 6.535 -26.031 -6.266 1 98.88 166 THR A C 1
ATOM 1239 O O . THR A 1 166 ? 7.039 -24.922 -6.082 1 98.88 166 THR A O 1
ATOM 1242 N N . LEU A 1 167 ? 5.246 -26.297 -6.035 1 98.94 167 LEU A N 1
ATOM 1243 C CA . LEU A 1 167 ? 4.375 -25.359 -5.332 1 98.94 167 LEU A CA 1
ATOM 1244 C C . LEU A 1 167 ? 4.328 -25.688 -3.84 1 98.94 167 LEU A C 1
ATOM 1246 O O . LEU A 1 167 ? 4.301 -26.844 -3.451 1 98.94 167 LEU A O 1
ATOM 1250 N N . HIS A 1 168 ? 4.371 -24.688 -3.006 1 98.94 168 HIS A N 1
ATOM 1251 C CA . HIS A 1 168 ? 4.262 -24.828 -1.56 1 98.94 168 HIS A CA 1
ATOM 1252 C C . HIS A 1 168 ? 3.121 -23.984 -1.004 1 98.94 168 HIS A C 1
ATOM 1254 O O . HIS A 1 168 ? 3.066 -22.781 -1.24 1 98.94 168 HIS A O 1
ATOM 1260 N N . GLN A 1 169 ? 2.195 -24.656 -0.332 1 98.88 169 GLN A N 1
ATOM 1261 C CA . GLN A 1 169 ? 1.155 -23.953 0.402 1 98.88 169 GLN A CA 1
ATOM 1262 C C . GLN A 1 169 ? 1.708 -23.328 1.685 1 98.88 169 GLN A C 1
ATOM 1264 O O . GLN A 1 169 ? 2.205 -24.047 2.557 1 98.88 169 GLN A O 1
ATOM 1269 N N . ILE A 1 170 ? 1.587 -21.984 1.824 1 98.88 170 ILE A N 1
ATOM 1270 C CA . ILE A 1 170 ? 2.23 -21.344 2.965 1 98.88 170 ILE A CA 1
ATOM 1271 C C . ILE A 1 170 ? 1.175 -20.703 3.855 1 98.88 170 ILE A C 1
ATOM 1273 O O . ILE A 1 170 ? 1.446 -20.375 5.012 1 98.88 170 ILE A O 1
ATOM 1277 N N . GLY A 1 171 ? -0.062 -20.516 3.348 1 98.75 171 GLY A N 1
ATOM 1278 C CA . GLY A 1 171 ? -1.104 -19.844 4.113 1 98.75 171 GLY A CA 1
ATOM 1279 C C . GLY A 1 171 ? -0.834 -18.375 4.34 1 98.75 171 GLY A C 1
ATOM 1280 O O . GLY A 1 171 ? -0.156 -17.734 3.533 1 98.75 171 GLY A O 1
ATOM 1281 N N . GLY A 1 172 ? -1.471 -17.797 5.41 1 98.62 172 GLY A N 1
ATOM 1282 C CA . GLY A 1 172 ? -1.301 -16.406 5.777 1 98.62 172 GLY A CA 1
ATOM 1283 C C . GLY A 1 172 ? -2.336 -15.492 5.152 1 98.62 172 GLY A C 1
ATOM 1284 O O . GLY A 1 172 ? -3.404 -15.266 5.727 1 98.62 172 GLY A O 1
ATOM 1285 N N . HIS A 1 173 ? -2.039 -15.016 3.969 1 98.62 173 HIS A N 1
ATOM 1286 C CA . HIS A 1 173 ? -2.922 -14.125 3.219 1 98.62 173 HIS A CA 1
ATOM 1287 C C . HIS A 1 173 ? -4.266 -14.789 2.943 1 98.62 173 HIS A C 1
ATOM 1289 O O . HIS A 1 173 ? -5.316 -14.211 3.23 1 98.62 173 HIS A O 1
ATOM 1295 N N . PHE A 1 174 ? -4.273 -15.906 2.42 1 98.69 174 PHE A N 1
ATOM 1296 C CA . PHE A 1 174 ? -5.332 -16.906 2.34 1 98.69 174 PHE A CA 1
ATOM 1297 C C . PHE A 1 174 ? -4.859 -18.234 2.898 1 98.69 174 PHE A C 1
ATOM 1299 O O . PHE A 1 174 ? -3.662 -18.531 2.898 1 98.69 174 PHE A O 1
ATOM 1306 N N . PRO A 1 175 ? -5.824 -19.062 3.297 1 98.56 175 PRO A N 1
ATOM 1307 C CA . PRO A 1 175 ? -5.383 -20.375 3.762 1 98.56 175 PRO A CA 1
ATOM 1308 C C . PRO A 1 175 ? -4.617 -21.156 2.695 1 98.56 175 PRO A C 1
ATOM 1310 O O . PRO A 1 175 ? -3.729 -21.938 3.021 1 98.56 175 PRO A O 1
ATOM 1313 N N . GLY A 1 176 ? -4.957 -20.938 1.487 1 98.81 176 GLY A N 1
ATOM 1314 C CA . GLY A 1 176 ? -4.328 -21.656 0.399 1 98.81 176 GLY A CA 1
ATOM 1315 C C . GLY A 1 176 ? -3.201 -20.891 -0.263 1 98.81 176 GLY A C 1
ATOM 1316 O O . GLY A 1 176 ? -2.666 -21.328 -1.287 1 98.81 176 GLY A O 1
ATOM 1317 N N . SER A 1 177 ? -2.818 -19.75 0.287 1 98.88 177 SER A N 1
ATOM 1318 C CA . SER A 1 177 ? -1.724 -18.984 -0.317 1 98.88 177 SER A CA 1
ATOM 1319 C C . SER A 1 177 ? -0.517 -19.875 -0.583 1 98.88 177 SER A C 1
ATOM 1321 O O . SER A 1 177 ? -0.155 -20.703 0.255 1 98.88 177 SER A O 1
ATOM 1323 N N . ALA A 1 178 ? 0.075 -19.625 -1.77 1 98.88 178 ALA A N 1
ATOM 1324 C CA . ALA A 1 178 ? 1.141 -20.531 -2.205 1 98.88 178 ALA A CA 1
ATOM 1325 C C . ALA A 1 178 ? 2.291 -19.75 -2.836 1 98.88 178 ALA A C 1
ATOM 1327 O O . ALA A 1 178 ? 2.135 -18.578 -3.191 1 98.88 178 ALA A O 1
ATOM 1328 N N . VAL A 1 179 ? 3.449 -20.406 -2.941 1 98.94 179 VAL A N 1
ATOM 1329 C CA . VAL A 1 179 ? 4.609 -19.938 -3.697 1 98.94 179 VAL A CA 1
ATOM 1330 C C . VAL A 1 179 ? 5.078 -21.031 -4.648 1 98.94 179 VAL A C 1
ATOM 1332 O O . VAL A 1 179 ? 4.789 -22.219 -4.438 1 98.94 179 VAL A O 1
ATOM 1335 N N . ALA A 1 180 ? 5.699 -20.641 -5.695 1 98.94 180 ALA A N 1
ATOM 1336 C CA . ALA A 1 180 ? 6.383 -21.578 -6.586 1 98.94 180 ALA A CA 1
ATOM 1337 C C . ALA A 1 180 ? 7.895 -21.516 -6.398 1 98.94 180 ALA A C 1
ATOM 1339 O O . ALA A 1 180 ? 8.484 -20.438 -6.426 1 98.94 180 ALA A O 1
ATOM 1340 N N . HIS A 1 181 ? 8.461 -22.641 -6.148 1 98.94 181 HIS A N 1
ATOM 1341 C CA . HIS A 1 181 ? 9.906 -22.75 -5.965 1 98.94 181 HIS A CA 1
ATOM 1342 C C . HIS A 1 181 ? 10.57 -23.344 -7.199 1 98.94 181 HIS A C 1
ATOM 1344 O O . HIS A 1 181 ? 10.25 -24.469 -7.609 1 98.94 181 HIS A O 1
ATOM 1350 N N . TRP A 1 182 ? 11.414 -22.578 -7.824 1 98.81 182 TRP A N 1
ATOM 1351 C CA . TRP A 1 182 ? 12.203 -22.969 -8.984 1 98.81 182 TRP A CA 1
ATOM 1352 C C . TRP A 1 182 ? 13.664 -23.203 -8.594 1 98.81 182 TRP A C 1
ATOM 1354 O O . TRP A 1 182 ? 14.477 -22.281 -8.641 1 98.81 182 TRP A O 1
ATOM 1364 N N . ARG A 1 183 ? 13.977 -24.438 -8.352 1 98.06 183 ARG A N 1
ATOM 1365 C CA . ARG A 1 183 ? 15.266 -24.828 -7.785 1 98.06 183 ARG A CA 1
ATOM 1366 C C . ARG A 1 183 ? 16.422 -24.438 -8.711 1 98.06 183 ARG A C 1
ATOM 1368 O O . ARG A 1 183 ? 17.484 -24.047 -8.25 1 98.06 183 ARG A O 1
ATOM 1375 N N . ASP A 1 184 ? 16.188 -24.484 -9.984 1 97.25 184 ASP A N 1
ATOM 1376 C CA . ASP A 1 184 ? 17.281 -24.328 -10.945 1 97.25 184 ASP A CA 1
ATOM 1377 C C . ASP A 1 184 ? 17.375 -22.891 -11.445 1 97.25 184 ASP A C 1
ATOM 1379 O O . ASP A 1 184 ? 18.234 -22.578 -12.273 1 97.25 184 ASP A O 1
ATOM 1383 N N . GLY A 1 185 ? 16.484 -22.047 -10.961 1 96.88 185 GLY A N 1
ATOM 1384 C CA . GLY A 1 185 ? 16.516 -20.641 -11.359 1 96.88 185 GLY A CA 1
ATOM 1385 C C . GLY A 1 185 ? 17.688 -19.875 -10.773 1 96.88 185 GLY A C 1
ATOM 1386 O O . GLY A 1 185 ? 18.422 -20.406 -9.922 1 96.88 185 GLY A O 1
ATOM 1387 N N . ALA A 1 186 ? 17.859 -18.625 -11.328 1 96.56 186 ALA A N 1
ATOM 1388 C CA . ALA A 1 186 ? 18.938 -17.75 -10.867 1 96.56 186 ALA A CA 1
ATOM 1389 C C . ALA A 1 186 ? 20.281 -18.469 -10.891 1 96.56 186 ALA A C 1
ATOM 1391 O O . ALA A 1 186 ? 20.984 -18.516 -9.883 1 96.56 186 ALA A O 1
ATOM 1392 N N . ASP A 1 187 ? 20.609 -19.078 -12 1 95.88 187 ASP A N 1
ATOM 1393 C CA . ASP A 1 187 ? 21.859 -19.781 -12.227 1 95.88 187 ASP A CA 1
ATOM 1394 C C . ASP A 1 187 ? 22.062 -20.906 -11.203 1 95.88 187 ASP A C 1
ATOM 1396 O O . ASP A 1 187 ? 23.156 -21.078 -10.664 1 95.88 187 ASP A O 1
ATOM 1400 N N . GLY A 1 188 ? 20.969 -21.578 -10.883 1 97.19 188 GLY A N 1
ATOM 1401 C CA . GLY A 1 188 ? 21.031 -22.734 -10.008 1 97.19 188 GLY A CA 1
ATOM 1402 C C . GLY A 1 188 ? 20.969 -22.375 -8.531 1 97.19 188 GLY A C 1
ATOM 1403 O O . GLY A 1 188 ? 21.047 -23.25 -7.668 1 97.19 188 GLY A O 1
ATOM 1404 N N . LYS A 1 189 ? 20.797 -21.109 -8.18 1 98.25 189 LYS A N 1
ATOM 1405 C CA . LYS A 1 189 ? 20.75 -20.672 -6.789 1 98.25 189 LYS A CA 1
ATOM 1406 C C . LYS A 1 189 ? 19.328 -20.672 -6.258 1 98.25 189 LYS A C 1
ATOM 1408 O O . LYS A 1 189 ? 19.109 -20.562 -5.047 1 98.25 189 LYS A O 1
ATOM 1413 N N . GLY A 1 190 ? 18.375 -20.859 -7.164 1 98.56 190 GLY A N 1
ATOM 1414 C CA . GLY A 1 190 ? 16.984 -20.969 -6.77 1 98.56 190 GLY A CA 1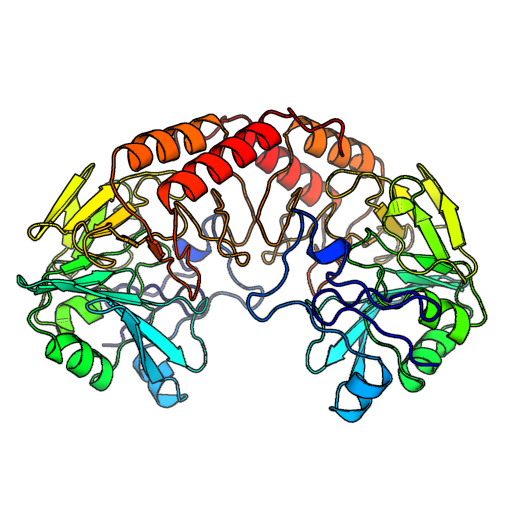
ATOM 1415 C C . GLY A 1 190 ? 16.219 -19.656 -6.855 1 98.56 190 GLY A C 1
ATOM 1416 O O . GLY A 1 190 ? 16.781 -18.594 -6.586 1 98.56 190 GLY A O 1
ATOM 1417 N N . VAL A 1 191 ? 14.938 -19.688 -7.285 1 98.81 191 VAL A N 1
ATOM 1418 C CA . VAL A 1 191 ? 14.023 -18.547 -7.359 1 98.81 191 VAL A CA 1
ATOM 1419 C C . VAL A 1 191 ? 12.703 -18.906 -6.68 1 98.81 191 VAL A C 1
ATOM 1421 O O . VAL A 1 191 ? 12.195 -20.031 -6.848 1 98.81 191 VAL A O 1
ATOM 1424 N N . LEU A 1 192 ? 12.258 -18.078 -5.883 1 98.88 192 LEU A N 1
ATOM 1425 C CA . LEU A 1 192 ? 10.93 -18.188 -5.293 1 98.88 192 LEU A CA 1
ATOM 1426 C C . LEU A 1 192 ? 9.961 -17.203 -5.934 1 98.88 192 LEU A C 1
ATOM 1428 O O . LEU A 1 192 ? 10.188 -15.992 -5.914 1 98.88 192 LEU A O 1
ATOM 1432 N N . LEU A 1 193 ? 8.93 -17.703 -6.648 1 98.81 193 LEU A N 1
ATOM 1433 C CA . LEU A 1 193 ? 7.84 -16.859 -7.129 1 98.81 193 LEU A CA 1
ATOM 1434 C C . LEU A 1 193 ? 6.754 -16.719 -6.066 1 98.81 193 LEU A C 1
ATOM 1436 O O . LEU A 1 193 ? 6.168 -17.719 -5.641 1 98.81 193 LEU A O 1
ATOM 1440 N N . THR A 1 194 ? 6.543 -15.523 -5.664 1 98.38 194 THR A N 1
ATOM 1441 C CA . THR A 1 194 ? 5.625 -15.297 -4.555 1 98.38 194 THR A CA 1
ATOM 1442 C C . THR A 1 194 ? 4.461 -14.414 -4.984 1 98.38 194 THR A C 1
ATOM 1444 O O . THR A 1 194 ? 4.383 -14 -6.145 1 98.38 194 THR A O 1
ATOM 1447 N N . GLY A 1 195 ? 3.469 -14.195 -4.188 1 96.88 195 GLY A N 1
ATOM 1448 C CA . GLY A 1 195 ? 2.365 -13.242 -4.211 1 96.88 195 GLY A CA 1
ATOM 1449 C C . GLY A 1 195 ? 2.182 -12.508 -2.9 1 96.88 195 GLY A C 1
ATOM 1450 O O . GLY A 1 195 ? 3.158 -12.086 -2.277 1 96.88 195 GLY A O 1
ATOM 1451 N N . ASP A 1 196 ? 1.001 -12.43 -2.531 1 97.5 196 ASP A N 1
ATOM 1452 C CA . ASP A 1 196 ? 0.661 -11.633 -1.357 1 97.5 196 ASP A CA 1
ATOM 1453 C C . ASP A 1 196 ? 0.993 -12.375 -0.068 1 97.5 196 ASP A C 1
ATOM 1455 O O . ASP A 1 196 ? 0.974 -11.797 1.018 1 97.5 196 ASP A O 1
ATOM 1459 N N . GLY A 1 197 ? 1.304 -13.703 -0.188 1 97.69 197 GLY A N 1
ATOM 1460 C CA . GLY A 1 197 ? 1.729 -14.422 1.001 1 97.69 197 GLY A CA 1
ATOM 1461 C C . GLY A 1 197 ? 3.053 -13.938 1.554 1 97.69 197 GLY A C 1
ATOM 1462 O O . GLY A 1 197 ? 3.27 -13.953 2.768 1 97.69 197 GLY A O 1
ATOM 1463 N N . VAL A 1 198 ? 3.939 -13.664 0.737 1 98.25 198 VAL A N 1
ATOM 1464 C CA . VAL A 1 198 ? 5.23 -13.031 0.98 1 98.25 198 VAL A CA 1
ATOM 1465 C C . VAL A 1 198 ? 5.504 -11.984 -0.095 1 98.25 198 VAL A C 1
ATOM 1467 O O . VAL A 1 198 ? 5.812 -12.32 -1.239 1 98.25 198 VAL A O 1
ATOM 1470 N N . PHE A 1 199 ? 5.434 -10.727 0.246 1 98.69 199 PHE A N 1
ATOM 1471 C CA . PHE A 1 199 ? 5.355 -9.672 -0.754 1 98.69 199 PHE A CA 1
ATOM 1472 C C . PHE A 1 199 ? 6.629 -8.836 -0.754 1 98.69 199 PHE A C 1
ATOM 1474 O O . PHE A 1 199 ? 6.898 -8.102 0.202 1 98.69 199 PHE A O 1
ATOM 1481 N N . PRO A 1 200 ? 7.523 -8.914 -1.845 1 98.44 200 PRO A N 1
ATOM 1482 C CA . PRO A 1 200 ? 8.695 -8.039 -1.902 1 98.44 200 PRO A CA 1
ATOM 1483 C C . PRO A 1 200 ? 8.328 -6.555 -1.902 1 98.44 200 PRO A C 1
ATOM 1485 O O . PRO A 1 200 ? 7.445 -6.137 -2.658 1 98.44 200 PRO A O 1
ATOM 1488 N N . ASN A 1 201 ? 8.984 -5.816 -1.07 1 97.38 201 ASN A N 1
ATOM 1489 C CA . ASN A 1 201 ? 8.711 -4.391 -0.961 1 97.38 201 ASN A CA 1
ATOM 1490 C C . ASN A 1 201 ? 9.461 -3.592 -2.021 1 97.38 201 ASN A C 1
ATOM 1492 O O . ASN A 1 201 ? 10.328 -4.133 -2.713 1 97.38 201 ASN A O 1
ATOM 1496 N N . PRO A 1 202 ? 9.117 -2.305 -2.16 1 95 202 PRO A N 1
ATOM 1497 C CA . PRO A 1 202 ? 9.742 -1.499 -3.213 1 95 202 PRO A CA 1
ATOM 1498 C C . PRO A 1 202 ? 11.227 -1.263 -2.977 1 95 202 PRO A C 1
ATOM 1500 O O . PRO A 1 202 ? 11.969 -0.959 -3.918 1 95 202 PRO A O 1
ATOM 1503 N N . ASP A 1 203 ? 11.719 -1.376 -1.792 1 93.56 203 ASP A N 1
ATOM 1504 C CA . ASP A 1 203 ? 13.133 -1.171 -1.504 1 93.56 203 ASP A CA 1
ATOM 1505 C C . ASP A 1 203 ? 13.977 -2.322 -2.045 1 93.56 203 ASP A C 1
ATOM 1507 O O . ASP A 1 203 ? 15.211 -2.25 -2.047 1 93.56 203 ASP A O 1
ATOM 1511 N N . ARG A 1 204 ? 13.305 -3.482 -2.455 1 94.94 204 ARG A N 1
ATOM 1512 C CA . ARG A 1 204 ? 13.922 -4.676 -3.031 1 94.94 204 ARG A CA 1
ATOM 1513 C C . ARG A 1 204 ? 14.859 -5.348 -2.033 1 94.94 204 ARG A C 1
ATOM 1515 O O . ARG A 1 204 ? 15.766 -6.082 -2.422 1 94.94 204 ARG A O 1
ATOM 1522 N N . ARG A 1 205 ? 14.656 -5.047 -0.777 1 95.31 205 ARG A N 1
ATOM 1523 C CA . ARG A 1 205 ? 15.492 -5.625 0.267 1 95.31 205 ARG A CA 1
ATOM 1524 C C . ARG A 1 205 ? 14.648 -6.312 1.332 1 95.31 205 ARG A C 1
ATOM 1526 O O . ARG A 1 205 ? 15.133 -7.191 2.047 1 95.31 205 ARG A O 1
ATOM 1533 N N . THR A 1 206 ? 13.445 -5.863 1.441 1 97.88 206 THR A N 1
ATOM 1534 C CA . THR A 1 206 ? 12.578 -6.395 2.49 1 97.88 206 THR A CA 1
ATOM 1535 C C . THR A 1 206 ? 11.266 -6.895 1.905 1 97.88 206 THR A C 1
ATOM 1537 O O . THR A 1 206 ? 10.953 -6.633 0.741 1 97.88 206 THR A O 1
ATOM 1540 N N . MET A 1 207 ? 10.547 -7.648 2.73 1 98.31 207 MET A N 1
ATOM 1541 C CA . MET A 1 207 ? 9.25 -8.211 2.363 1 98.31 207 MET A CA 1
ATOM 1542 C C . MET A 1 207 ? 8.195 -7.895 3.424 1 98.31 207 MET A C 1
ATOM 1544 O O . MET A 1 207 ? 8.539 -7.547 4.555 1 98.31 207 MET A O 1
ATOM 1548 N N . SER A 1 208 ? 6.969 -8.047 3.008 1 98.5 208 SER A N 1
ATOM 1549 C CA . SER A 1 208 ? 5.859 -7.785 3.916 1 98.5 208 SER A CA 1
ATOM 1550 C C . SER A 1 208 ? 4.918 -8.984 4.004 1 98.5 208 SER A C 1
ATOM 1552 O O . SER A 1 208 ? 4.871 -9.805 3.09 1 98.5 208 SER A O 1
ATOM 1554 N N . PHE A 1 209 ? 4.211 -9.109 5.07 1 98.75 209 PHE A N 1
ATOM 1555 C CA . PHE A 1 209 ? 3.291 -10.188 5.418 1 98.75 209 PHE A CA 1
ATOM 1556 C C . PHE A 1 209 ? 1.958 -9.625 5.898 1 98.75 209 PHE A C 1
ATOM 1558 O O . PHE A 1 209 ? 1.836 -9.195 7.047 1 98.75 209 PHE A O 1
ATOM 1565 N N . LEU A 1 210 ? 1 -9.641 5.012 1 98.69 210 LEU A N 1
ATOM 1566 C CA . LEU A 1 210 ? -0.279 -9.047 5.387 1 98.69 210 LEU A CA 1
ATOM 1567 C C . LEU A 1 210 ? -1.43 -10 5.082 1 98.69 210 LEU A C 1
ATOM 1569 O O . LEU A 1 210 ? -1.345 -10.805 4.156 1 98.69 210 LEU A O 1
ATOM 1573 N N . ARG A 1 211 ? -2.488 -9.883 5.891 1 98.31 211 ARG A N 1
ATOM 1574 C CA . ARG A 1 211 ? -3.791 -10.477 5.594 1 98.31 211 ARG A CA 1
ATOM 1575 C C . ARG A 1 211 ? -4.465 -9.758 4.43 1 98.31 211 ARG A C 1
ATOM 1577 O O . ARG A 1 211 ? -5.133 -10.383 3.605 1 98.31 211 ARG A O 1
ATOM 1584 N N . SER A 1 212 ? -4.32 -8.516 4.387 1 98 212 SER A N 1
ATOM 1585 C CA . SER A 1 212 ? -4.891 -7.676 3.334 1 98 212 SER A CA 1
ATOM 1586 C C . SER A 1 212 ? -3.916 -6.582 2.914 1 98 212 SER A C 1
ATOM 1588 O O . SER A 1 212 ? -3.416 -5.832 3.756 1 98 212 SER A O 1
ATOM 1590 N N . TYR A 1 213 ? -3.629 -6.492 1.695 1 97.25 213 TYR A N 1
ATOM 1591 C CA . TYR A 1 213 ? -2.721 -5.461 1.203 1 97.25 213 TYR A CA 1
ATOM 1592 C C . TYR A 1 213 ? -3.469 -4.168 0.912 1 97.25 213 TYR A C 1
ATOM 1594 O O . TYR A 1 213 ? -3.047 -3.088 1.336 1 97.25 213 TYR A O 1
ATOM 1602 N N . PRO A 1 214 ? -4.691 -4.195 0.27 1 95.62 214 PRO A N 1
ATOM 1603 C CA . PRO A 1 214 ? -5.387 -2.922 0.047 1 95.62 214 PRO A CA 1
ATOM 1604 C C . PRO A 1 214 ? -5.832 -2.258 1.347 1 95.62 214 PRO A C 1
ATOM 1606 O O . PRO A 1 214 ? -5.867 -1.027 1.436 1 95.62 214 PRO A O 1
ATOM 1609 N N . ASN A 1 215 ? -6.145 -3.062 2.357 1 96.31 215 ASN A N 1
ATOM 1610 C CA . ASN A 1 215 ? -6.621 -2.516 3.623 1 96.31 215 ASN A CA 1
ATOM 1611 C C . ASN A 1 215 ? -5.574 -2.65 4.723 1 96.31 215 ASN A C 1
ATOM 1613 O O . ASN A 1 215 ? -5.879 -2.455 5.902 1 96.31 215 ASN A O 1
ATOM 1617 N N . ARG A 1 216 ? -4.418 -3.041 4.32 1 97.25 216 ARG A N 1
ATOM 1618 C CA . ARG A 1 216 ? -3.193 -3.055 5.117 1 97.25 216 ARG A CA 1
ATOM 1619 C C . ARG A 1 216 ? -3.422 -3.732 6.461 1 97.25 216 ARG A C 1
ATOM 1621 O O . ARG A 1 216 ? -3.047 -3.195 7.508 1 97.25 216 ARG A O 1
ATOM 1628 N N . LEU A 1 217 ? -4.09 -4.895 6.469 1 98 217 LEU A N 1
ATOM 1629 C CA . LEU A 1 217 ? -4.262 -5.695 7.676 1 98 217 LEU A CA 1
ATOM 1630 C C . LEU A 1 217 ? -3.074 -6.629 7.883 1 98 217 LEU A C 1
ATOM 1632 O O . LEU A 1 217 ? -2.756 -7.438 7.012 1 98 217 LEU A O 1
ATOM 1636 N N . PRO A 1 218 ? -2.408 -6.516 9.023 1 98.56 218 PRO A N 1
ATOM 1637 C CA . PRO A 1 218 ? -1.214 -7.336 9.234 1 98.56 218 PRO A CA 1
ATOM 1638 C C . PRO A 1 218 ? -1.544 -8.75 9.703 1 98.56 218 PRO A C 1
ATOM 1640 O O . PRO A 1 218 ? -2.645 -9 10.203 1 98.56 218 PRO A O 1
ATOM 1643 N N . LEU A 1 219 ? -0.61 -9.625 9.461 1 98.88 219 LEU A N 1
ATOM 1644 C CA . LEU A 1 219 ? -0.637 -10.938 10.094 1 98.88 219 LEU A CA 1
ATOM 1645 C C . LEU A 1 219 ? 0.041 -10.898 11.461 1 98.88 219 LEU A C 1
ATOM 1647 O O . LEU A 1 219 ? 0.833 -9.992 11.734 1 98.88 219 LEU A O 1
ATOM 1651 N N . SER A 1 220 ? -0.288 -11.852 12.305 1 98.88 220 SER A N 1
ATOM 1652 C CA . SER A 1 220 ? 0.342 -11.969 13.617 1 98.88 220 SER A CA 1
ATOM 1653 C C . SER A 1 220 ? 1.779 -12.461 13.5 1 98.88 220 SER A C 1
ATOM 1655 O O . SER A 1 220 ? 2.164 -13.023 12.469 1 98.88 220 SER A O 1
ATOM 1657 N N . ALA A 1 221 ? 2.514 -12.242 14.57 1 98.88 221 ALA A N 1
ATOM 1658 C CA . ALA A 1 221 ? 3.883 -12.75 14.633 1 98.88 221 ALA A CA 1
ATOM 1659 C C . ALA A 1 221 ? 3.914 -14.266 14.453 1 98.88 221 ALA A C 1
ATOM 1661 O O . ALA A 1 221 ? 4.777 -14.797 13.75 1 98.88 221 ALA A O 1
ATOM 1662 N N . ALA A 1 222 ? 2.994 -14.938 15.039 1 98.88 222 ALA A N 1
ATOM 1663 C CA . ALA A 1 222 ? 2.977 -16.406 14.969 1 98.88 222 ALA A CA 1
ATOM 1664 C C . ALA A 1 222 ? 2.812 -16.891 13.531 1 98.88 222 ALA A C 1
ATOM 1666 O O . ALA A 1 222 ? 3.51 -17.797 13.102 1 98.88 222 ALA A O 1
ATOM 1667 N N . VAL A 1 223 ? 1.913 -16.312 12.805 1 98.94 223 VAL A N 1
ATOM 1668 C CA . VAL A 1 223 ? 1.658 -16.703 11.43 1 98.94 223 VAL A CA 1
ATOM 1669 C C . VAL A 1 223 ? 2.879 -16.391 10.562 1 98.94 223 VAL A C 1
ATOM 1671 O O . VAL A 1 223 ? 3.293 -17.219 9.742 1 98.94 223 VAL A O 1
ATOM 1674 N N . VAL A 1 224 ? 3.471 -15.227 10.773 1 98.94 224 VAL A N 1
ATOM 1675 C CA . VAL A 1 224 ? 4.629 -14.812 9.984 1 98.94 224 VAL A CA 1
ATOM 1676 C C . VAL A 1 224 ? 5.801 -15.75 10.258 1 98.94 224 VAL A C 1
ATOM 1678 O O . VAL A 1 224 ? 6.504 -16.156 9.328 1 98.94 224 VAL A O 1
ATOM 1681 N N . ARG A 1 225 ? 6.004 -16.062 11.508 1 98.81 225 ARG A N 1
ATOM 1682 C CA . ARG A 1 225 ? 7.074 -17 11.859 1 98.81 225 ARG A CA 1
ATOM 1683 C C . ARG A 1 225 ? 6.852 -18.359 11.211 1 98.81 225 ARG A C 1
ATOM 1685 O O . ARG A 1 225 ? 7.793 -18.969 10.711 1 98.81 225 ARG A O 1
ATOM 1692 N N . ARG A 1 226 ? 5.617 -18.812 11.227 1 98.81 226 ARG A N 1
ATOM 1693 C CA . ARG A 1 226 ? 5.289 -20.094 10.594 1 98.81 226 ARG A CA 1
ATOM 1694 C C . ARG A 1 226 ? 5.652 -20.078 9.117 1 98.81 226 ARG A C 1
ATOM 1696 O O . ARG A 1 226 ? 6.27 -21.016 8.617 1 98.81 226 ARG A O 1
ATOM 1703 N N . ILE A 1 227 ? 5.281 -19.062 8.406 1 98.88 227 ILE A N 1
ATOM 1704 C CA . ILE A 1 227 ? 5.551 -18.922 6.98 1 98.88 227 ILE A CA 1
ATOM 1705 C C . ILE A 1 227 ? 7.062 -18.891 6.746 1 98.88 227 ILE A C 1
ATOM 1707 O O . ILE A 1 227 ? 7.582 -19.609 5.891 1 98.88 227 ILE A O 1
ATOM 1711 N N . ALA A 1 228 ? 7.754 -18.047 7.531 1 98.81 228 ALA A N 1
ATOM 1712 C CA . ALA A 1 228 ? 9.195 -17.875 7.367 1 98.81 228 ALA A CA 1
ATOM 1713 C C . ALA A 1 228 ? 9.93 -19.188 7.652 1 98.81 228 ALA A C 1
ATOM 1715 O O . ALA A 1 228 ? 10.859 -19.562 6.934 1 98.81 228 ALA A O 1
ATOM 1716 N N . ASP A 1 229 ? 9.531 -19.859 8.719 1 98.75 229 ASP A N 1
ATOM 1717 C CA . ASP A 1 229 ? 10.156 -21.125 9.07 1 98.75 229 ASP A CA 1
ATOM 1718 C C . ASP A 1 229 ? 9.984 -22.156 7.957 1 98.75 229 ASP A C 1
ATOM 1720 O O . ASP A 1 229 ? 10.914 -22.891 7.629 1 98.75 229 ASP A O 1
ATOM 1724 N N . GLN A 1 230 ? 8.812 -22.234 7.398 1 98.75 230 GLN A N 1
ATOM 1725 C CA . GLN A 1 230 ? 8.562 -23.172 6.297 1 98.75 230 GLN A CA 1
ATOM 1726 C C . GLN A 1 230 ? 9.445 -22.844 5.098 1 98.75 230 GLN A C 1
ATOM 1728 O O . GLN A 1 230 ? 10.109 -23.734 4.555 1 98.75 230 GLN A O 1
ATOM 1733 N N . LEU A 1 231 ? 9.469 -21.609 4.699 1 98.75 231 LEU A N 1
ATOM 1734 C CA . LEU A 1 231 ? 10.172 -21.219 3.48 1 98.75 231 LEU A CA 1
ATOM 1735 C C . LEU A 1 231 ? 11.688 -21.266 3.686 1 98.75 231 LEU A C 1
ATOM 1737 O O . LEU A 1 231 ? 12.438 -21.406 2.721 1 98.75 231 LEU A O 1
ATOM 1741 N N . SER A 1 232 ? 12.109 -21.125 4.949 1 97.56 232 SER A N 1
ATOM 1742 C CA . SER A 1 232 ? 13.539 -21.156 5.25 1 97.56 232 SER A CA 1
ATOM 1743 C C . SER A 1 232 ? 14.133 -22.531 4.941 1 97.56 232 SER A C 1
ATOM 1745 O O . SER A 1 232 ? 15.352 -22.688 4.871 1 97.56 232 SER A O 1
ATOM 1747 N N . GLN A 1 233 ? 13.297 -23.516 4.73 1 98 233 GLN A N 1
ATOM 1748 C CA . GLN A 1 233 ? 13.75 -24.859 4.41 1 98 233 GLN A CA 1
ATOM 1749 C C . GLN A 1 233 ? 14.117 -24.984 2.934 1 98 233 GLN A C 1
ATOM 1751 O O . GLN A 1 233 ? 14.703 -25.984 2.512 1 98 233 GLN A O 1
ATOM 1756 N N . LEU A 1 234 ? 13.75 -24.047 2.154 1 98.38 234 LEU A N 1
ATOM 1757 C CA . LEU A 1 234 ? 14.031 -24.031 0.722 1 98.38 234 LEU A CA 1
ATOM 1758 C C . LEU A 1 234 ? 15.281 -23.219 0.417 1 98.38 234 LEU A C 1
ATOM 1760 O O . LEU A 1 234 ? 15.68 -22.359 1.21 1 98.38 234 LEU A O 1
ATOM 1764 N N . GLU A 1 235 ? 15.883 -23.578 -0.726 1 98.12 235 GLU A N 1
ATOM 1765 C CA . GLU A 1 235 ? 17.031 -22.797 -1.201 1 98.12 235 GLU A CA 1
ATOM 1766 C C . GLU A 1 235 ? 16.625 -21.859 -2.334 1 98.12 235 GLU A C 1
ATOM 1768 O O . GLU A 1 235 ? 16.141 -22.312 -3.375 1 98.12 235 GLU A O 1
ATOM 1773 N N . PHE A 1 236 ? 16.875 -20.609 -2.141 1 98.69 236 PHE A N 1
ATOM 1774 C CA . PHE A 1 236 ? 16.609 -19.609 -3.17 1 98.69 236 PHE A CA 1
ATOM 1775 C C . PHE A 1 236 ? 17.438 -18.344 -2.924 1 98.69 236 PHE A C 1
ATOM 1777 O O . PHE A 1 236 ? 17.719 -18 -1.774 1 98.69 236 PHE A O 1
ATOM 1784 N N . ASP A 1 237 ? 17.797 -17.672 -3.979 1 98.44 237 ASP A N 1
ATOM 1785 C CA . ASP A 1 237 ? 18.578 -16.438 -3.947 1 98.44 237 ASP A CA 1
ATOM 1786 C C . ASP A 1 237 ? 17.734 -15.25 -4.395 1 98.44 237 ASP A C 1
ATOM 1788 O O . ASP A 1 237 ? 17.984 -14.117 -3.961 1 98.44 237 ASP A O 1
ATOM 1792 N N . ARG A 1 238 ? 16.766 -15.477 -5.207 1 98.31 238 ARG A N 1
ATOM 1793 C CA . ARG A 1 238 ? 15.922 -14.438 -5.77 1 98.31 238 ARG A CA 1
ATOM 1794 C C . ARG A 1 238 ? 14.453 -14.688 -5.441 1 98.31 238 ARG A C 1
ATOM 1796 O O . ARG A 1 238 ? 14.023 -15.836 -5.328 1 98.31 238 ARG A O 1
ATOM 1803 N N . ILE A 1 239 ? 13.781 -13.664 -5.195 1 98.69 239 ILE A N 1
ATOM 1804 C CA . ILE A 1 239 ? 12.328 -13.711 -5.008 1 98.69 239 ILE A CA 1
ATOM 1805 C C . ILE A 1 239 ? 11.656 -12.781 -6.016 1 98.69 239 ILE A C 1
ATOM 1807 O O . ILE A 1 239 ? 12.07 -11.641 -6.195 1 98.69 239 ILE A O 1
ATOM 1811 N N . VAL A 1 240 ? 10.664 -13.273 -6.734 1 98.56 240 VAL A N 1
ATOM 1812 C CA . VAL A 1 240 ? 9.914 -12.484 -7.707 1 98.56 240 VAL A CA 1
ATOM 1813 C C . VAL A 1 240 ? 8.438 -12.469 -7.328 1 98.56 240 VAL A C 1
ATOM 1815 O O . VAL A 1 240 ? 7.828 -13.523 -7.121 1 98.56 240 VAL A O 1
ATOM 1818 N N . GLY A 1 241 ? 7.898 -11.289 -7.172 1 97.88 241 GLY A N 1
ATOM 1819 C CA . GLY A 1 241 ? 6.504 -11.125 -6.793 1 97.88 241 GLY A CA 1
ATOM 1820 C C . GLY A 1 241 ? 5.57 -10.992 -7.984 1 97.88 241 GLY A C 1
ATOM 1821 O O . GLY A 1 241 ? 5.977 -11.219 -9.125 1 97.88 241 GLY A O 1
ATOM 1822 N N . ASN A 1 242 ? 4.262 -10.758 -7.668 1 95.44 242 ASN A N 1
ATOM 1823 C CA . ASN A 1 242 ? 3.225 -10.766 -8.695 1 95.44 242 ASN A CA 1
ATOM 1824 C C . ASN A 1 242 ? 3.039 -9.383 -9.312 1 95.44 242 ASN A C 1
ATOM 1826 O O . ASN A 1 242 ? 2.039 -9.125 -9.984 1 95.44 242 ASN A O 1
ATOM 1830 N N . PHE A 1 243 ? 3.963 -8.508 -8.977 1 94.12 243 PHE A N 1
ATOM 1831 C CA . PHE A 1 243 ? 4.133 -7.219 -9.633 1 94.12 243 PHE A CA 1
ATOM 1832 C C . PHE A 1 243 ? 5.566 -7.043 -10.117 1 94.12 243 PHE A C 1
ATOM 1834 O O . PHE A 1 243 ? 6.324 -8.008 -10.195 1 94.12 243 PHE A O 1
ATOM 1841 N N . ASP A 1 244 ? 5.98 -5.863 -10.586 1 88.06 244 ASP A N 1
ATOM 1842 C CA . ASP A 1 244 ? 7.387 -5.574 -10.852 1 88.06 244 ASP A CA 1
ATOM 1843 C C . ASP A 1 244 ? 8.148 -5.332 -9.555 1 88.06 244 ASP A C 1
ATOM 1845 O O . ASP A 1 244 ? 8.742 -4.27 -9.367 1 88.06 244 ASP A O 1
ATOM 1849 N N . ASN A 1 245 ? 8.078 -6.336 -8.641 1 96.19 245 ASN A N 1
ATOM 1850 C CA . ASN A 1 245 ? 8.758 -6.309 -7.348 1 96.19 245 ASN A CA 1
ATOM 1851 C C . ASN A 1 245 ? 9.562 -7.578 -7.109 1 96.19 245 ASN A C 1
ATOM 1853 O O . ASN A 1 245 ? 9.133 -8.672 -7.48 1 96.19 245 ASN A O 1
ATOM 1857 N N . SER A 1 246 ? 10.734 -7.387 -6.59 1 97.56 246 SER A N 1
ATOM 1858 C CA . SER A 1 246 ? 11.617 -8.547 -6.438 1 97.56 246 SER A CA 1
ATOM 1859 C C . SER A 1 246 ? 12.672 -8.297 -5.371 1 97.56 246 SER A C 1
ATOM 1861 O O . SER A 1 246 ? 12.875 -7.156 -4.941 1 97.56 246 SER A O 1
ATOM 1863 N N . ILE A 1 247 ? 13.18 -9.281 -4.824 1 98.12 247 ILE A N 1
ATOM 1864 C CA . ILE A 1 247 ? 14.461 -9.359 -4.121 1 98.12 247 ILE A CA 1
ATOM 1865 C C . ILE A 1 247 ? 15.5 -10.023 -5.016 1 98.12 247 ILE A C 1
ATOM 1867 O O . ILE A 1 247 ? 15.383 -11.203 -5.348 1 98.12 247 ILE A O 1
ATOM 1871 N N . ASP A 1 248 ? 16.531 -9.344 -5.344 1 97.06 248 ASP A N 1
ATOM 1872 C CA . ASP A 1 248 ? 17.406 -9.766 -6.441 1 97.06 248 ASP A CA 1
ATOM 1873 C C . ASP A 1 248 ? 18.484 -10.711 -5.949 1 97.06 248 ASP A C 1
ATOM 1875 O O . ASP A 1 248 ? 19 -11.531 -6.719 1 97.06 248 ASP A O 1
ATOM 1879 N N . THR A 1 249 ? 18.875 -10.531 -4.758 1 97.25 249 THR A N 1
ATOM 1880 C CA . THR A 1 249 ? 19.891 -11.398 -4.176 1 97.25 249 THR A CA 1
ATOM 1881 C C . THR A 1 249 ? 19.656 -11.586 -2.68 1 97.25 249 THR A C 1
ATOM 1883 O O . THR A 1 249 ? 18.891 -10.828 -2.066 1 97.25 249 THR A O 1
ATOM 1886 N N . ASP A 1 250 ? 20.172 -12.672 -2.107 1 98.06 250 ASP A N 1
ATOM 1887 C CA . ASP A 1 250 ? 20.125 -12.961 -0.678 1 98.06 250 ASP A CA 1
ATOM 1888 C C . ASP A 1 250 ? 18.672 -13.102 -0.203 1 98.06 250 ASP A C 1
ATOM 1890 O O . ASP A 1 250 ? 18.312 -12.617 0.873 1 98.06 250 ASP A O 1
ATOM 1894 N N . GLY A 1 251 ? 17.891 -13.758 -1.056 1 98.44 251 GLY A N 1
ATOM 1895 C CA . GLY A 1 251 ? 16.469 -13.875 -0.801 1 98.44 251 GLY A CA 1
ATOM 1896 C C . GLY A 1 251 ? 16.156 -14.484 0.552 1 98.44 251 GLY A C 1
ATOM 1897 O O . GLY A 1 251 ? 15.266 -14.008 1.263 1 98.44 251 GLY A O 1
ATOM 1898 N N . ARG A 1 252 ? 16.844 -15.539 0.934 1 98.06 252 ARG A N 1
ATOM 1899 C CA . ARG A 1 252 ? 16.562 -16.203 2.201 1 98.06 252 ARG A CA 1
ATOM 1900 C C . ARG A 1 252 ? 16.875 -15.289 3.381 1 98.06 252 ARG A C 1
ATOM 1902 O O . ARG A 1 252 ? 16.125 -15.25 4.355 1 98.06 252 ARG A O 1
ATOM 1909 N N . ALA A 1 253 ? 17.984 -14.625 3.293 1 98.44 253 ALA A N 1
ATOM 1910 C CA . ALA A 1 253 ? 18.359 -13.68 4.348 1 98.44 253 ALA A CA 1
ATOM 1911 C C . ALA A 1 253 ? 17.328 -12.547 4.445 1 98.44 253 ALA A C 1
ATOM 1913 O O . ALA A 1 253 ? 16.969 -12.133 5.543 1 98.44 253 ALA A O 1
ATOM 1914 N N . ALA A 1 254 ? 16.906 -12.023 3.301 1 98.62 254 ALA A N 1
ATOM 1915 C CA . ALA A 1 254 ? 15.891 -10.969 3.262 1 98.62 254 ALA A CA 1
ATOM 1916 C C . ALA A 1 254 ? 14.594 -11.438 3.908 1 98.62 254 ALA A C 1
ATOM 1918 O O . ALA A 1 254 ? 13.945 -10.68 4.641 1 98.62 254 ALA A O 1
ATOM 1919 N N . LEU A 1 255 ? 14.211 -12.672 3.637 1 98.75 255 LEU A N 1
ATOM 1920 C CA . LEU A 1 255 ? 13.008 -13.25 4.227 1 98.75 255 LEU A CA 1
ATOM 1921 C C . LEU A 1 255 ? 13.117 -13.281 5.75 1 98.75 255 LEU A C 1
ATOM 1923 O O . LEU A 1 255 ? 12.211 -12.82 6.449 1 98.75 255 LEU A O 1
ATOM 1927 N N . GLU A 1 256 ? 14.172 -13.82 6.211 1 98.75 256 GLU A N 1
ATOM 1928 C CA . GLU A 1 256 ? 14.344 -13.945 7.656 1 98.75 256 GLU A CA 1
ATOM 1929 C C . GLU A 1 256 ? 14.383 -12.57 8.328 1 98.75 256 GLU A C 1
ATOM 1931 O O . GLU A 1 256 ? 13.742 -12.367 9.359 1 98.75 256 GLU A O 1
ATOM 1936 N N . TYR A 1 257 ? 15.156 -11.672 7.754 1 98.75 257 TYR A N 1
ATOM 1937 C CA . TYR A 1 257 ? 15.234 -10.312 8.289 1 98.75 257 TYR A CA 1
ATOM 1938 C C . TYR A 1 257 ? 13.852 -9.68 8.352 1 98.75 257 TYR A C 1
ATOM 1940 O O . TYR A 1 257 ? 13.469 -9.102 9.375 1 98.75 257 TYR A O 1
ATOM 1948 N N . SER A 1 258 ? 13.094 -9.727 7.277 1 98.81 258 SER A N 1
ATOM 1949 C CA . SER A 1 258 ? 11.773 -9.102 7.176 1 98.81 258 SER A CA 1
ATOM 1950 C C . SER A 1 258 ? 10.789 -9.727 8.164 1 98.81 258 SER A C 1
ATOM 1952 O O . SER A 1 258 ? 10 -9.016 8.789 1 98.81 258 SER A O 1
ATOM 1954 N N . ALA A 1 259 ? 10.836 -11.07 8.25 1 98.88 259 ALA A N 1
ATOM 1955 C CA . ALA A 1 259 ? 9.953 -11.758 9.188 1 98.88 259 ALA A CA 1
ATOM 1956 C C . ALA A 1 259 ? 10.266 -11.344 10.625 1 98.88 259 ALA A C 1
ATOM 1958 O O . ALA A 1 259 ? 9.352 -11.039 11.398 1 98.88 259 ALA A O 1
ATOM 1959 N N . ALA A 1 260 ? 11.547 -11.359 10.961 1 98.81 260 ALA A N 1
ATOM 1960 C CA . ALA A 1 260 ? 11.953 -10.961 12.312 1 98.81 260 ALA A CA 1
ATOM 1961 C C . ALA A 1 260 ? 11.531 -9.531 12.617 1 98.81 260 ALA A C 1
ATOM 1963 O O . ALA A 1 260 ? 11.055 -9.242 13.711 1 98.81 260 ALA A O 1
ATOM 1964 N N . ARG A 1 261 ? 11.727 -8.695 11.703 1 98.69 261 ARG A N 1
ATOM 1965 C CA . ARG A 1 261 ? 11.367 -7.293 11.852 1 98.69 261 ARG A CA 1
ATOM 1966 C C . ARG A 1 261 ? 9.867 -7.133 12.055 1 98.69 261 ARG A C 1
ATOM 1968 O O . ARG A 1 261 ? 9.43 -6.395 12.938 1 98.69 261 ARG A O 1
ATOM 1975 N N . HIS A 1 262 ? 9.047 -7.773 11.203 1 98.81 262 HIS A N 1
ATOM 1976 C CA . HIS A 1 262 ? 7.598 -7.77 11.359 1 98.81 262 HIS A CA 1
ATOM 1977 C C . HIS A 1 262 ? 7.191 -8.242 12.758 1 98.81 262 HIS A C 1
ATOM 1979 O O . HIS A 1 262 ? 6.402 -7.574 13.43 1 98.81 262 HIS A O 1
ATOM 1985 N N . CYS A 1 263 ? 7.727 -9.352 13.164 1 98.88 263 CYS A N 1
ATOM 1986 C CA . CYS A 1 263 ? 7.391 -9.938 14.461 1 98.88 263 CYS A CA 1
ATOM 1987 C C . CYS A 1 263 ? 7.746 -8.984 15.594 1 98.88 263 CYS A C 1
ATOM 1989 O O . CYS A 1 263 ? 6.961 -8.812 16.531 1 98.88 263 CYS A O 1
ATOM 1991 N N . ALA A 1 264 ? 8.898 -8.383 15.523 1 98.81 264 ALA A N 1
ATOM 1992 C CA . ALA A 1 264 ? 9.336 -7.461 16.578 1 98.81 264 ALA A CA 1
ATOM 1993 C C . ALA A 1 264 ? 8.359 -6.289 16.703 1 98.81 264 ALA A C 1
ATOM 1995 O O . ALA A 1 264 ? 8.016 -5.891 17.812 1 98.81 264 ALA A O 1
ATOM 1996 N N . TRP A 1 265 ? 7.891 -5.75 15.641 1 98.69 265 TRP A N 1
ATOM 1997 C CA . TRP A 1 265 ? 6.98 -4.609 15.672 1 98.69 265 TRP A CA 1
ATOM 1998 C C . TRP A 1 265 ? 5.609 -5.016 16.203 1 98.69 265 TRP A C 1
ATOM 2000 O O . TRP A 1 265 ? 5.051 -4.344 17.078 1 98.69 265 TRP A O 1
ATOM 2010 N N . VAL A 1 266 ? 5.066 -6.156 15.719 1 98.5 266 VAL A N 1
ATOM 2011 C CA . VAL A 1 266 ? 3.719 -6.559 16.109 1 98.5 266 VAL A CA 1
ATOM 2012 C C . VAL A 1 266 ? 3.713 -6.996 17.578 1 98.5 266 VAL A C 1
ATOM 2014 O O . VAL A 1 266 ? 2.715 -6.824 18.281 1 98.5 266 VAL A O 1
ATOM 2017 N N . ASN A 1 267 ? 4.844 -7.5 18 1 98.44 267 ASN A N 1
ATOM 2018 C CA . ASN A 1 267 ? 4.949 -7.945 19.391 1 98.44 267 ASN A CA 1
ATOM 2019 C C . ASN A 1 267 ? 5.203 -6.773 20.344 1 98.44 267 ASN A C 1
ATOM 2021 O O . ASN A 1 267 ? 5.246 -6.953 21.562 1 98.44 267 ASN A O 1
ATOM 2025 N N . GLY A 1 268 ? 5.438 -5.609 19.844 1 98.56 268 GLY A N 1
ATOM 2026 C CA . GLY A 1 268 ? 5.551 -4.414 20.672 1 98.56 268 GLY A CA 1
ATOM 2027 C C . GLY A 1 268 ? 6.965 -4.145 21.141 1 98.56 268 GLY A C 1
ATOM 2028 O O . GLY A 1 268 ? 7.18 -3.359 22.062 1 98.56 268 GLY A O 1
ATOM 2029 N N . GLU A 1 269 ? 7.965 -4.855 20.562 1 98.44 269 GLU A N 1
ATOM 2030 C CA . GLU A 1 269 ? 9.352 -4.66 20.969 1 98.44 269 GLU A CA 1
ATOM 2031 C C . GLU A 1 269 ? 9.812 -3.23 20.703 1 98.44 269 GLU A C 1
ATOM 2033 O O . GLU A 1 269 ? 10.75 -2.744 21.344 1 98.44 269 GLU A O 1
ATOM 2038 N N . PHE A 1 270 ? 9.172 -2.562 19.797 1 98.19 270 PHE A N 1
ATOM 2039 C CA . PHE A 1 270 ? 9.609 -1.228 19.406 1 98.19 270 PHE A CA 1
ATOM 2040 C C . PHE A 1 270 ? 8.547 -0.186 19.75 1 98.19 270 PHE A C 1
ATOM 2042 O O . PHE A 1 270 ? 8.523 0.895 19.156 1 98.19 270 PHE A O 1
ATOM 2049 N N . ASP A 1 271 ? 7.652 -0.457 20.656 1 98.44 271 ASP A N 1
ATOM 2050 C CA . ASP A 1 271 ? 6.578 0.459 21.031 1 98.44 271 ASP A CA 1
ATOM 2051 C C . ASP A 1 271 ? 7.141 1.777 21.562 1 98.44 271 ASP A C 1
ATOM 2053 O O . ASP A 1 271 ? 6.523 2.832 21.391 1 98.44 271 ASP A O 1
ATOM 2057 N N . ASP A 1 272 ? 8.328 1.772 22.141 1 97.81 272 ASP A N 1
ATOM 2058 C CA . ASP A 1 272 ? 8.945 2.965 22.719 1 97.81 272 ASP A CA 1
ATOM 2059 C C . ASP A 1 272 ? 9.367 3.947 21.641 1 97.81 272 ASP A C 1
ATOM 2061 O O . ASP A 1 272 ? 9.633 5.117 21.922 1 97.81 272 ASP A O 1
ATOM 2065 N N . LEU A 1 273 ? 9.43 3.508 20.391 1 97.38 273 LEU A N 1
ATOM 2066 C CA . LEU A 1 273 ? 9.836 4.344 19.266 1 97.38 273 LEU A CA 1
ATOM 2067 C C . LEU A 1 273 ? 8.633 5.035 18.641 1 97.38 273 LEU A C 1
ATOM 2069 O O . LEU A 1 273 ? 8.75 5.664 17.578 1 97.38 273 LEU A O 1
ATOM 2073 N N . THR A 1 274 ? 7.473 4.969 19.219 1 97.5 274 THR A N 1
ATOM 2074 C CA . THR A 1 274 ? 6.242 5.461 18.609 1 97.5 274 THR A CA 1
ATOM 2075 C C . THR A 1 274 ? 5.648 6.598 19.422 1 97.5 274 THR A C 1
ATOM 2077 O O . THR A 1 274 ? 5.008 7.5 18.891 1 97.5 274 THR A O 1
ATOM 2080 N N . MET B 1 1 ? 19.828 31.469 -5.117 1 70.44 1 MET B N 1
ATOM 2081 C CA . MET B 1 1 ? 19.984 30.25 -4.32 1 70.44 1 MET B CA 1
ATOM 2082 C C . MET B 1 1 ? 18.891 29.234 -4.652 1 70.44 1 MET B C 1
ATOM 2084 O O . MET B 1 1 ? 17.734 29.609 -4.832 1 70.44 1 MET B O 1
ATOM 2088 N N . LEU B 1 2 ? 19.328 27.938 -4.934 1 84.62 2 LEU B N 1
ATOM 2089 C CA . LEU B 1 2 ? 18.344 26.938 -5.32 1 84.62 2 LEU B CA 1
ATOM 2090 C C . LEU B 1 2 ? 17.812 26.188 -4.102 1 84.62 2 LEU B C 1
ATOM 2092 O O . LEU B 1 2 ? 18.562 25.891 -3.178 1 84.62 2 LEU B O 1
ATOM 2096 N N . PHE B 1 3 ? 16.594 26.141 -4 1 93.88 3 PHE B N 1
ATOM 2097 C CA . PHE B 1 3 ? 15.945 25.391 -2.939 1 93.88 3 PHE B CA 1
ATOM 2098 C C . PHE B 1 3 ? 15.602 23.984 -3.402 1 93.88 3 PHE B C 1
ATOM 2100 O O . PHE B 1 3 ? 14.562 23.766 -4.027 1 93.88 3 PHE B O 1
ATOM 2107 N N . HIS B 1 4 ? 16.453 23.109 -3.018 1 97.44 4 HIS B N 1
ATOM 2108 C CA . HIS B 1 4 ? 16.266 21.734 -3.467 1 97.44 4 HIS B CA 1
ATOM 2109 C C . HIS B 1 4 ? 15.273 21 -2.574 1 97.44 4 HIS B C 1
ATOM 2111 O O . HIS B 1 4 ? 15.133 21.328 -1.395 1 97.44 4 HIS B O 1
ATOM 2117 N N . LEU B 1 5 ? 14.578 20.078 -3.174 1 97.88 5 LEU B N 1
ATOM 2118 C CA . LEU B 1 5 ? 13.758 19.109 -2.447 1 97.88 5 LEU B CA 1
ATOM 2119 C C . LEU B 1 5 ? 13.992 17.703 -2.975 1 97.88 5 LEU B C 1
ATOM 2121 O O . LEU B 1 5 ? 14.508 17.531 -4.082 1 97.88 5 LEU B O 1
ATOM 2125 N N . CYS B 1 6 ? 13.727 16.719 -2.193 1 98.12 6 CYS B N 1
ATOM 2126 C CA . CYS B 1 6 ? 13.852 15.328 -2.584 1 98.12 6 CYS B CA 1
ATOM 2127 C C . CYS B 1 6 ? 12.805 14.953 -3.621 1 98.12 6 CYS B C 1
ATOM 2129 O O . CYS B 1 6 ? 11.609 15.188 -3.414 1 98.12 6 CYS B O 1
ATOM 2131 N N . ALA B 1 7 ? 13.195 14.344 -4.691 1 97.12 7 ALA B N 1
ATOM 2132 C CA . ALA B 1 7 ? 12.258 13.992 -5.758 1 97.12 7 ALA B CA 1
ATOM 2133 C C . ALA B 1 7 ? 11.352 12.844 -5.336 1 97.12 7 ALA B C 1
ATOM 2135 O O . ALA B 1 7 ? 10.273 12.656 -5.902 1 97.12 7 ALA B O 1
ATOM 2136 N N . THR B 1 8 ? 11.766 12.102 -4.332 1 96.69 8 THR B N 1
ATOM 2137 C CA . THR B 1 8 ? 11.023 10.922 -3.908 1 96.69 8 THR B CA 1
ATOM 2138 C C . THR B 1 8 ? 9.969 11.297 -2.867 1 96.69 8 THR B C 1
ATOM 2140 O O . THR B 1 8 ? 8.797 10.922 -2.998 1 96.69 8 THR B O 1
ATOM 2143 N N . CYS B 1 9 ? 10.32 12.109 -1.923 1 97.12 9 CYS B N 1
ATOM 2144 C CA . CYS B 1 9 ? 9.375 12.359 -0.842 1 97.12 9 CYS B CA 1
ATOM 2145 C C . CYS B 1 9 ? 8.898 13.805 -0.864 1 97.12 9 CYS B C 1
ATOM 2147 O O . CYS B 1 9 ? 7.914 14.148 -0.201 1 97.12 9 CYS B O 1
ATOM 2149 N N . GLY B 1 10 ? 9.586 14.672 -1.531 1 97.31 10 GLY B N 1
ATOM 2150 C CA . GLY B 1 10 ? 9.148 16.047 -1.694 1 97.31 10 GLY B CA 1
ATOM 2151 C C . GLY B 1 10 ? 9.641 16.969 -0.591 1 97.31 10 GLY B C 1
ATOM 2152 O O . GLY B 1 10 ? 9.328 18.156 -0.583 1 97.31 10 GLY B O 1
ATOM 2153 N N . VAL B 1 11 ? 10.453 16.469 0.35 1 98.06 11 VAL B N 1
ATOM 2154 C CA . VAL B 1 11 ? 10.859 17.266 1.507 1 98.06 11 VAL B CA 1
ATOM 2155 C C . VAL B 1 11 ? 12.008 18.188 1.119 1 98.06 11 VAL B C 1
ATOM 2157 O O . VAL B 1 11 ? 12.969 17.766 0.467 1 98.06 11 VAL B O 1
ATOM 2160 N N . GLU B 1 12 ? 11.945 19.438 1.501 1 97.88 12 GLU B N 1
ATOM 2161 C CA . GLU B 1 12 ? 12.93 20.453 1.143 1 97.88 12 GLU B CA 1
ATOM 2162 C C . GLU B 1 12 ? 14.219 20.266 1.938 1 97.88 12 GLU B C 1
ATOM 2164 O O . GLU B 1 12 ? 14.211 19.656 3.014 1 97.88 12 GLU B O 1
ATOM 2169 N N . GLN B 1 13 ? 15.281 20.812 1.397 1 97.5 13 GLN B N 1
ATOM 2170 C CA . GLN B 1 13 ? 16.609 20.734 1.977 1 97.5 13 GLN B CA 1
ATOM 2171 C C . GLN B 1 13 ? 17.156 22.125 2.301 1 97.5 13 GLN B C 1
ATOM 2173 O O . GLN B 1 13 ? 16.734 23.109 1.706 1 97.5 13 GLN B O 1
ATOM 2178 N N . ASP B 1 14 ? 18.078 22.094 3.219 1 95.5 14 ASP B N 1
ATOM 2179 C CA . ASP B 1 14 ? 18.766 23.328 3.572 1 95.5 14 ASP B CA 1
ATOM 2180 C C . ASP B 1 14 ? 19.562 23.875 2.391 1 95.5 14 ASP B C 1
ATOM 2182 O O . ASP B 1 14 ? 20.453 23.203 1.874 1 95.5 14 ASP B O 1
ATOM 2186 N N . PRO B 1 15 ? 19.312 25.109 1.978 1 94.5 15 PRO B N 1
ATOM 2187 C CA . PRO B 1 15 ? 20 25.625 0.797 1 94.5 15 PRO B CA 1
ATOM 2188 C C . PRO B 1 15 ? 21.438 26.047 1.091 1 94.5 15 PRO B C 1
ATOM 2190 O O . PRO B 1 15 ? 22.203 26.312 0.165 1 94.5 15 PRO B O 1
ATOM 2193 N N . THR B 1 16 ? 21.812 26.109 2.322 1 93.75 16 THR B N 1
ATOM 2194 C CA . THR B 1 16 ? 23.125 26.641 2.676 1 93.75 16 THR B CA 1
ATOM 2195 C C . THR B 1 16 ? 24.125 25.5 2.92 1 93.75 16 THR B C 1
ATOM 2197 O O . THR B 1 16 ? 25.281 25.75 3.248 1 93.75 16 THR B O 1
ATOM 2200 N N . THR B 1 17 ? 23.719 24.281 2.857 1 93.12 17 THR B N 1
ATOM 2201 C CA . THR B 1 17 ? 24.594 23.125 3.023 1 93.12 17 THR B CA 1
ATOM 2202 C C . THR B 1 17 ? 24.594 22.25 1.765 1 93.12 17 THR B C 1
ATOM 2204 O O . THR B 1 17 ? 23.625 22.25 1.008 1 93.12 17 THR B O 1
ATOM 2207 N N . PRO B 1 18 ? 25.75 21.656 1.562 1 94.31 18 PRO B N 1
ATOM 2208 C CA . PRO B 1 18 ? 25.734 20.719 0.443 1 94.31 18 PRO B CA 1
ATOM 2209 C C . PRO B 1 18 ? 24.641 19.656 0.575 1 94.31 18 PRO B C 1
ATOM 2211 O O . PRO B 1 18 ? 24.344 19.203 1.686 1 94.31 18 PRO B O 1
ATOM 2214 N N . LEU B 1 19 ? 24.078 19.297 -0.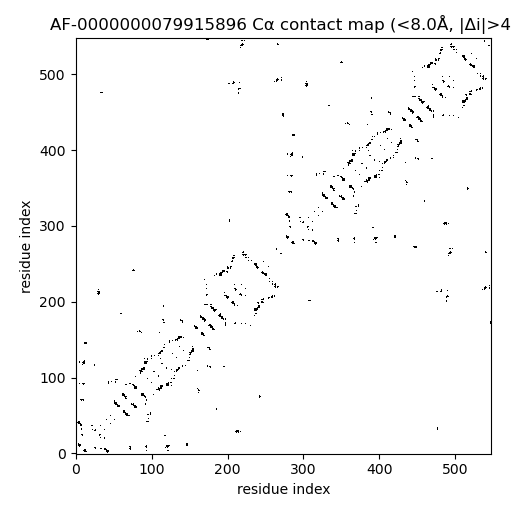555 1 95.88 19 LEU B N 1
ATOM 2215 C CA . LEU B 1 19 ? 23.094 18.234 -0.542 1 95.88 19 LEU B CA 1
ATOM 2216 C C . LEU B 1 19 ? 23.688 16.938 -0.014 1 95.88 19 LEU B C 1
ATOM 2218 O O . LEU B 1 19 ? 24.828 16.594 -0.351 1 95.88 19 LEU B O 1
ATOM 2222 N N . PRO B 1 20 ? 22.953 16.266 0.812 1 95.19 20 PRO B N 1
ATOM 2223 C CA . PRO B 1 20 ? 23.453 14.969 1.285 1 95.19 20 PRO B CA 1
ATOM 2224 C C . PRO B 1 20 ? 23.438 13.906 0.195 1 95.19 20 PRO B C 1
ATOM 2226 O O . PRO B 1 20 ? 22.797 14.078 -0.844 1 95.19 20 PRO B O 1
ATOM 2229 N N . GLY B 1 21 ? 24.25 12.883 0.445 1 95.44 21 GLY B N 1
ATOM 2230 C CA . GLY B 1 21 ? 24.234 11.766 -0.486 1 95.44 21 GLY B CA 1
ATOM 2231 C C . GLY B 1 21 ? 22.875 11.102 -0.593 1 95.44 21 GLY B C 1
ATOM 2232 O O . GLY B 1 21 ? 22.484 10.648 -1.671 1 95.44 21 GLY B O 1
ATOM 2233 N N . GLU B 1 22 ? 22.188 11.047 0.556 1 96.62 22 GLU B N 1
ATOM 2234 C CA . GLU B 1 22 ? 20.859 10.453 0.625 1 96.62 22 GLU B CA 1
ATOM 2235 C C . GLU B 1 22 ? 19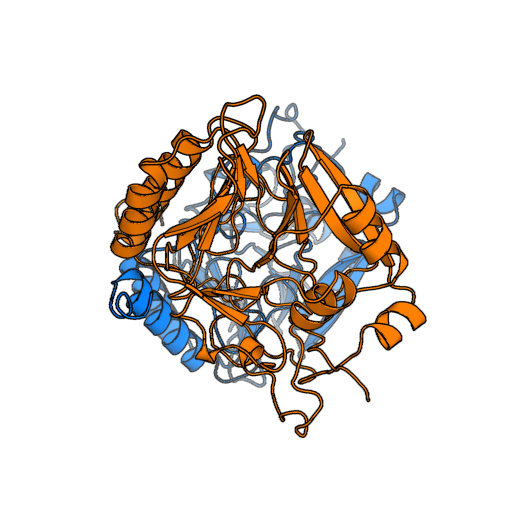.922 11.312 1.476 1 96.62 22 GLU B C 1
ATOM 2237 O O . GLU B 1 22 ? 20.344 11.891 2.477 1 96.62 22 GLU B O 1
ATOM 2242 N N . CYS B 1 23 ? 18.703 11.375 0.987 1 97.31 23 CYS B N 1
ATOM 2243 C CA . CYS B 1 23 ? 17.672 12.008 1.788 1 97.31 23 CYS B CA 1
ATOM 2244 C C . CYS B 1 23 ? 17.453 11.258 3.098 1 97.31 23 CYS B C 1
ATOM 2246 O O . CYS B 1 23 ? 17.156 10.062 3.09 1 97.31 23 CYS B O 1
ATOM 2248 N N . ALA B 1 24 ? 17.531 11.969 4.195 1 97.12 24 ALA B N 1
ATOM 2249 C CA . ALA B 1 24 ? 17.391 11.336 5.504 1 97.12 24 ALA B CA 1
ATOM 2250 C C . ALA B 1 24 ? 16.016 10.68 5.656 1 97.12 24 ALA B C 1
ATOM 2252 O O . ALA B 1 24 ? 15.898 9.625 6.281 1 97.12 24 ALA B O 1
ATOM 2253 N N . ILE B 1 25 ? 15.008 11.289 5.129 1 96.75 25 ILE B N 1
ATOM 2254 C CA . ILE B 1 25 ? 13.641 10.781 5.203 1 96.75 25 ILE B CA 1
ATOM 2255 C C . ILE B 1 25 ? 13.531 9.484 4.406 1 96.75 25 ILE B C 1
ATOM 2257 O O . ILE B 1 25 ? 13 8.492 4.906 1 96.75 25 ILE B O 1
ATOM 2261 N N . CYS B 1 26 ? 14.047 9.453 3.221 1 97 26 CYS B N 1
ATOM 2262 C CA . CYS B 1 26 ? 13.938 8.297 2.342 1 97 26 CYS B CA 1
ATOM 2263 C C . CYS B 1 26 ? 14.844 7.164 2.818 1 97 26 CYS B C 1
ATOM 2265 O O . CYS B 1 26 ? 14.547 5.988 2.586 1 97 26 CYS B O 1
ATOM 2267 N N . ALA B 1 27 ? 15.93 7.512 3.537 1 97.06 27 ALA B N 1
ATOM 2268 C CA . ALA B 1 27 ? 16.891 6.508 3.984 1 97.06 27 ALA B CA 1
ATOM 2269 C C . ALA B 1 27 ? 16.391 5.77 5.219 1 97.06 27 ALA B C 1
ATOM 2271 O O . ALA B 1 27 ? 16.906 4.715 5.582 1 97.06 27 ALA B O 1
ATOM 2272 N N . ASP B 1 28 ? 15.453 6.387 5.867 1 96.94 28 ASP B N 1
ATOM 2273 C CA . ASP B 1 28 ? 14.844 5.762 7.039 1 96.94 28 ASP B CA 1
ATOM 2274 C C . ASP B 1 28 ? 13.992 4.555 6.637 1 96.94 28 ASP B C 1
ATOM 2276 O O . ASP B 1 28 ? 13.43 4.523 5.543 1 96.94 28 ASP B O 1
ATOM 2280 N N . GLU B 1 29 ? 13.82 3.539 7.539 1 94.75 29 GLU B N 1
ATOM 2281 C CA . GLU B 1 29 ? 13.164 2.268 7.258 1 94.75 29 GLU B CA 1
ATOM 2282 C C . GLU B 1 29 ? 11.703 2.477 6.879 1 94.75 29 GLU B C 1
ATOM 2284 O O . GLU B 1 29 ? 11.062 1.578 6.324 1 94.75 29 GLU B O 1
ATOM 2289 N N . ARG B 1 30 ? 11.117 3.633 7.219 1 97.19 30 ARG B N 1
ATOM 2290 C CA . ARG B 1 30 ? 9.711 3.912 6.945 1 97.19 30 ARG B CA 1
ATOM 2291 C C . ARG B 1 30 ? 9.508 4.301 5.484 1 97.19 30 ARG B C 1
ATOM 2293 O O . ARG B 1 30 ? 8.367 4.402 5.016 1 97.19 30 ARG B O 1
ATOM 2300 N N . GLN B 1 31 ? 10.562 4.527 4.789 1 96.5 31 GLN B N 1
ATOM 2301 C CA . GLN B 1 31 ? 10.586 4.852 3.367 1 96.5 31 GLN B CA 1
ATOM 2302 C C . GLN B 1 31 ? 11.656 4.051 2.633 1 96.5 31 GLN B C 1
ATOM 2304 O O . GLN B 1 31 ? 11.898 2.885 2.953 1 96.5 31 GLN B O 1
ATOM 2309 N N . TYR B 1 32 ? 12.031 4.492 1.48 1 95.06 32 TYR B N 1
ATOM 2310 C CA . TYR B 1 32 ? 13.094 3.844 0.72 1 95.06 32 TYR B CA 1
ATOM 2311 C C . TYR B 1 32 ? 13.688 4.801 -0.307 1 95.06 32 TYR B C 1
ATOM 2313 O O . TYR B 1 32 ? 13.039 5.766 -0.716 1 95.06 32 TYR B O 1
ATOM 2321 N N . ILE B 1 33 ? 14.953 4.539 -0.593 1 95.19 33 ILE B N 1
ATOM 2322 C CA . ILE B 1 33 ? 15.594 5.191 -1.727 1 95.19 33 ILE B CA 1
ATOM 2323 C C . ILE B 1 33 ? 15.312 4.402 -3.004 1 95.19 33 ILE B C 1
ATOM 2325 O O . ILE B 1 33 ? 15.562 3.197 -3.066 1 95.19 33 ILE B O 1
ATOM 2329 N N . PRO B 1 34 ? 14.828 5.062 -4.008 1 92.62 34 PRO B N 1
ATOM 2330 C CA . PRO B 1 34 ? 14.555 4.328 -5.246 1 92.62 34 PRO B CA 1
ATOM 2331 C C . PRO B 1 34 ? 15.805 3.648 -5.812 1 92.62 34 PRO B C 1
ATOM 2333 O O . PRO B 1 34 ? 16.922 4.051 -5.496 1 92.62 34 PRO B O 1
ATOM 2336 N N . LEU B 1 35 ? 15.625 2.604 -6.605 1 89.19 35 LEU B N 1
ATOM 2337 C CA . LEU B 1 35 ? 16.703 1.798 -7.16 1 89.19 35 LEU B CA 1
ATOM 2338 C C . LEU B 1 35 ? 17.656 2.656 -7.996 1 89.19 35 LEU B C 1
ATOM 2340 O O . LEU B 1 35 ? 18.844 2.387 -8.055 1 89.19 35 LEU B O 1
ATOM 2344 N N . GLY B 1 36 ? 17.156 3.689 -8.648 1 91.25 36 GLY B N 1
ATOM 2345 C CA . GLY B 1 36 ? 17.984 4.566 -9.461 1 91.25 36 GLY B CA 1
ATOM 2346 C C . GLY B 1 36 ? 18.828 5.52 -8.641 1 91.25 36 GLY B C 1
ATOM 2347 O O . GLY B 1 36 ? 19.688 6.223 -9.18 1 91.25 36 GLY B O 1
ATOM 2348 N N . GLY B 1 37 ? 18.641 5.469 -7.32 1 95 37 GLY B N 1
ATOM 2349 C CA . GLY B 1 37 ? 19.375 6.344 -6.426 1 95 37 GLY B CA 1
ATOM 2350 C C . GLY B 1 37 ? 18.609 7.598 -6.047 1 95 37 GLY B C 1
ATOM 2351 O O . GLY B 1 37 ? 17.484 7.809 -6.512 1 95 37 GLY B O 1
ATOM 2352 N N . GLN B 1 38 ? 19.266 8.406 -5.199 1 96.75 38 GLN B N 1
ATOM 2353 C CA . GLN B 1 38 ? 18.688 9.656 -4.723 1 96.75 38 GLN B CA 1
ATOM 2354 C C . GLN B 1 38 ? 18.625 10.695 -5.84 1 96.75 38 GLN B C 1
ATOM 2356 O O . GLN B 1 38 ? 19.578 10.852 -6.602 1 96.75 38 GLN B O 1
ATOM 2361 N N . GLU B 1 39 ? 17.531 11.344 -5.957 1 97 39 GLU B N 1
ATOM 2362 C CA . GLU B 1 39 ? 17.375 12.445 -6.902 1 97 39 GLU B CA 1
ATOM 2363 C C . GLU B 1 39 ? 16.844 13.695 -6.207 1 97 39 GLU B C 1
ATOM 2365 O O . GLU B 1 39 ? 15.969 13.609 -5.344 1 97 39 GLU B O 1
ATOM 2370 N N . TRP B 1 40 ? 17.375 14.789 -6.629 1 97.44 40 TRP B N 1
ATOM 2371 C CA . TRP B 1 40 ? 16.953 16.094 -6.129 1 97.44 40 TRP B CA 1
ATOM 2372 C C . TRP B 1 40 ? 16.312 16.922 -7.238 1 97.44 40 TRP B C 1
ATOM 2374 O O . TRP B 1 40 ? 16.641 16.75 -8.414 1 97.44 40 TRP B O 1
ATOM 2384 N N . THR B 1 41 ? 15.391 17.781 -6.863 1 97.81 41 THR B N 1
ATOM 2385 C CA . THR B 1 41 ? 14.734 18.688 -7.789 1 97.81 41 THR B CA 1
ATOM 2386 C C . THR B 1 41 ? 14.414 20.016 -7.102 1 97.81 41 THR B C 1
ATOM 2388 O O . THR B 1 41 ? 14.852 20.266 -5.977 1 97.81 41 THR B O 1
ATOM 2391 N N . THR B 1 42 ? 13.812 20.906 -7.824 1 97.88 42 THR B N 1
ATOM 2392 C CA . THR B 1 42 ? 13.344 22.188 -7.293 1 97.88 42 THR B CA 1
ATOM 2393 C C . THR B 1 42 ? 11.922 22.469 -7.754 1 97.88 42 THR B C 1
ATOM 2395 O O . THR B 1 42 ? 11.453 21.891 -8.734 1 97.88 42 THR B O 1
ATOM 2398 N N . ALA B 1 43 ? 11.297 23.359 -6.992 1 97.19 43 ALA B N 1
ATOM 2399 C CA . ALA B 1 43 ? 9.969 23.781 -7.422 1 97.19 43 ALA B CA 1
ATOM 2400 C C . ALA B 1 43 ? 10.016 24.406 -8.812 1 97.19 43 ALA B C 1
ATOM 2402 O O . ALA B 1 43 ? 9.102 24.203 -9.625 1 97.19 43 ALA B O 1
ATOM 2403 N N . GLU B 1 44 ? 11.047 25.125 -9.117 1 96.69 44 GLU B N 1
ATOM 2404 C CA . GLU B 1 44 ? 11.211 25.75 -10.422 1 96.69 44 GLU B CA 1
ATOM 2405 C C . GLU B 1 44 ? 11.344 24.703 -11.523 1 96.69 44 GLU B C 1
ATOM 2407 O O . GLU B 1 44 ? 10.742 24.844 -12.594 1 96.69 44 GLU B O 1
ATOM 2412 N N . ASP B 1 45 ? 12.148 23.688 -11.234 1 97.5 45 ASP B N 1
ATOM 2413 C CA . ASP B 1 45 ? 12.328 22.625 -12.211 1 97.5 45 ASP B CA 1
ATOM 2414 C C . ASP B 1 45 ? 11.008 21.891 -12.469 1 97.5 45 ASP B C 1
ATOM 2416 O O . ASP B 1 45 ? 10.711 21.531 -13.609 1 97.5 45 ASP B O 1
ATOM 2420 N N . LEU B 1 46 ? 10.273 21.672 -11.383 1 97.75 46 LEU B N 1
ATOM 2421 C CA . LEU B 1 46 ? 8.977 21.031 -11.531 1 97.75 46 LEU B CA 1
ATOM 2422 C C . LEU B 1 46 ? 8.031 21.875 -12.383 1 97.75 46 LEU B C 1
ATOM 2424 O O . LEU B 1 46 ? 7.367 21.359 -13.281 1 97.75 46 LEU B O 1
ATOM 2428 N N . THR B 1 47 ? 8 23.156 -12.188 1 97.06 47 THR B N 1
ATOM 2429 C CA . THR B 1 47 ? 7.172 24.062 -12.977 1 97.06 47 THR B CA 1
ATOM 2430 C C . THR B 1 47 ? 7.598 24.047 -14.445 1 97.06 47 THR B C 1
ATOM 2432 O O . THR B 1 47 ? 6.758 23.953 -15.344 1 97.06 47 THR B O 1
ATOM 2435 N N . ARG B 1 48 ? 8.844 24.094 -14.688 1 97.25 48 ARG B N 1
ATOM 2436 C CA . ARG B 1 48 ? 9.383 24.094 -16.047 1 97.25 48 ARG B CA 1
ATOM 2437 C C . ARG B 1 48 ? 9.031 22.812 -16.781 1 97.25 48 ARG B C 1
ATOM 2439 O O . ARG B 1 48 ? 8.781 22.812 -17.984 1 97.25 48 ARG B O 1
ATOM 2446 N N . SER B 1 49 ? 8.969 21.734 -16.031 1 97 49 SER B N 1
ATOM 2447 C CA . SER B 1 49 ? 8.695 20.422 -16.641 1 97 49 SER B CA 1
ATOM 2448 C C . SER B 1 49 ? 7.195 20.188 -16.797 1 97 49 SER B C 1
ATOM 2450 O O . SER B 1 49 ? 6.77 19.094 -17.172 1 97 49 SER B O 1
ATOM 2452 N N . GLY B 1 50 ? 6.395 21.203 -16.344 1 97.31 50 GLY B N 1
ATOM 2453 C CA . GLY B 1 50 ? 4.977 21.156 -16.672 1 97.31 50 GLY B CA 1
ATOM 2454 C C . GLY B 1 50 ? 4.109 20.781 -15.477 1 97.31 50 GLY B C 1
ATOM 2455 O O . GLY B 1 50 ? 2.895 20.609 -15.617 1 97.31 50 GLY B O 1
ATOM 2456 N N . HIS B 1 51 ? 4.668 20.656 -14.312 1 97.94 51 HIS B N 1
ATOM 2457 C CA . HIS B 1 51 ? 3.885 20.375 -13.117 1 97.94 51 HIS B CA 1
ATOM 2458 C C . HIS B 1 51 ? 3.143 21.609 -12.625 1 97.94 51 HIS B C 1
ATOM 2460 O O . HIS B 1 51 ? 3.689 22.703 -12.641 1 97.94 51 HIS B O 1
ATOM 2466 N N . ARG B 1 52 ? 1.908 21.375 -12.242 1 97.56 52 ARG B N 1
ATOM 2467 C CA . ARG B 1 52 ? 1.08 22.453 -11.719 1 97.56 52 ARG B CA 1
ATOM 2468 C C . ARG B 1 52 ? 0.309 22.016 -10.484 1 97.56 52 ARG B C 1
ATOM 2470 O O . ARG B 1 52 ? 0.014 20.828 -10.32 1 97.56 52 ARG B O 1
ATOM 2477 N N . ILE B 1 53 ? 0.01 22.922 -9.656 1 98.19 53 ILE B N 1
ATOM 2478 C CA . ILE B 1 53 ? -0.806 22.641 -8.477 1 98.19 53 ILE B CA 1
ATOM 2479 C C . ILE B 1 53 ? -2.281 22.875 -8.805 1 98.19 53 ILE B C 1
ATOM 2481 O O . ILE B 1 53 ? -2.648 23.906 -9.375 1 98.19 53 ILE B O 1
ATOM 2485 N N . VAL B 1 54 ? -3.02 21.891 -8.523 1 97.19 54 VAL B N 1
ATOM 2486 C CA . VAL B 1 54 ? -4.461 21.938 -8.75 1 97.19 54 VAL B CA 1
ATOM 2487 C C . VAL B 1 54 ? -5.191 21.969 -7.406 1 97.19 54 VAL B C 1
ATOM 2489 O O . VAL B 1 54 ? -4.852 21.234 -6.48 1 97.19 54 VAL B O 1
ATOM 2492 N N . GLU B 1 55 ? -6.113 22.859 -7.328 1 96.31 55 GLU B N 1
ATOM 2493 C CA . GLU B 1 55 ? -6.922 23 -6.117 1 96.31 55 GLU B CA 1
ATOM 2494 C C . GLU B 1 55 ? -8.32 22.438 -6.324 1 96.31 55 GLU B C 1
ATOM 2496 O O . GLU B 1 55 ? -8.922 22.625 -7.383 1 96.31 55 GLU B O 1
ATOM 2501 N N . ARG B 1 56 ? -8.844 21.719 -5.387 1 95.81 56 ARG B N 1
ATOM 2502 C CA . ARG B 1 56 ? -10.203 21.203 -5.391 1 95.81 56 ARG B CA 1
ATOM 2503 C C . ARG B 1 56 ? -10.875 21.406 -4.039 1 95.81 56 ARG B C 1
ATOM 2505 O O . ARG B 1 56 ? -10.25 21.203 -2.994 1 95.81 56 ARG B O 1
ATOM 2512 N N . GLU B 1 57 ? -12.102 21.859 -4.105 1 96 57 GLU B N 1
ATOM 2513 C CA . GLU B 1 57 ? -12.867 21.938 -2.865 1 96 57 GLU B CA 1
ATOM 2514 C C . GLU B 1 57 ? -13.336 20.562 -2.414 1 96 57 GLU B C 1
ATOM 2516 O O . GLU B 1 57 ? -13.938 19.812 -3.193 1 96 57 GLU B O 1
ATOM 2521 N N . LEU B 1 58 ? -13.039 20.172 -1.222 1 95.69 58 LEU B N 1
ATOM 2522 C CA . LEU B 1 58 ? -13.461 18.891 -0.669 1 95.69 58 LEU B CA 1
ATOM 2523 C C . LEU B 1 58 ? -14.773 19.031 0.096 1 95.69 58 LEU B C 1
ATOM 2525 O O . LEU B 1 58 ? -15.648 18.156 -0.002 1 95.69 58 LEU B O 1
ATOM 2529 N N . GLU B 1 59 ? -14.969 20.016 0.859 1 94.19 59 GLU B N 1
ATOM 2530 C CA . GLU B 1 59 ? -16.172 20.484 1.55 1 94.19 59 GLU B CA 1
ATOM 2531 C C . GLU B 1 59 ? -16.031 21.953 1.94 1 94.19 59 GLU B C 1
ATOM 2533 O O . GLU B 1 59 ? -14.953 22.531 1.856 1 94.19 59 GLU B O 1
ATOM 2538 N N . PRO B 1 60 ? -17.188 22.578 2.266 1 94.94 60 PRO B N 1
ATOM 2539 C CA . PRO B 1 60 ? -17.078 23.984 2.625 1 94.94 60 PRO B CA 1
ATOM 2540 C C . PRO B 1 60 ? -16.031 24.25 3.707 1 94.94 60 PRO B C 1
ATOM 2542 O O . PRO B 1 60 ? -16.125 23.688 4.801 1 94.94 60 PRO B O 1
ATOM 2545 N N . GLY B 1 61 ? -15.023 25.062 3.363 1 96.25 61 GLY B N 1
ATOM 2546 C CA . GLY B 1 61 ? -13.984 25.422 4.312 1 96.25 61 GLY B CA 1
ATOM 2547 C C . GLY B 1 61 ? -12.758 24.531 4.227 1 96.25 61 GLY B C 1
ATOM 2548 O O . GLY B 1 61 ? -11.781 24.75 4.949 1 96.25 61 GLY B O 1
ATOM 2549 N N . LEU B 1 62 ? -12.812 23.562 3.389 1 97.75 62 LEU B N 1
ATOM 2550 C CA . LEU B 1 62 ? -11.695 22.641 3.244 1 97.75 62 LEU B CA 1
ATOM 2551 C C . LEU B 1 62 ? -11.375 22.406 1.771 1 97.75 62 LEU B C 1
ATOM 2553 O O . LEU B 1 62 ? -12.242 22 1.001 1 97.75 62 LEU B O 1
ATOM 2557 N N . ARG B 1 63 ? -10.133 22.641 1.406 1 97.38 63 ARG B N 1
ATOM 2558 C CA . ARG B 1 63 ? -9.672 22.469 0.032 1 97.38 63 ARG B CA 1
ATOM 2559 C C . ARG B 1 63 ? -8.438 21.578 -0.023 1 97.38 63 ARG B C 1
ATOM 2561 O O . ARG B 1 63 ? -7.652 21.531 0.929 1 97.38 63 ARG B O 1
ATOM 2568 N N . GLY B 1 64 ? -8.344 20.859 -1.114 1 97.62 64 GLY B N 1
ATOM 2569 C CA . GLY B 1 64 ? -7.156 20.062 -1.381 1 97.62 64 GLY B CA 1
ATOM 2570 C C . GLY B 1 64 ? -6.281 20.641 -2.477 1 97.62 64 GLY B C 1
ATOM 2571 O O . GLY B 1 64 ? -6.785 21.172 -3.467 1 97.62 64 GLY B O 1
ATOM 2572 N N . LEU B 1 65 ? -4.965 20.609 -2.268 1 97.75 65 LEU B N 1
ATOM 2573 C CA . LEU B 1 65 ? -3.975 20.969 -3.279 1 97.75 65 LEU B CA 1
ATOM 2574 C C . LEU B 1 65 ? -3.18 19.75 -3.717 1 97.75 65 LEU B C 1
ATOM 2576 O O . LEU B 1 65 ? -2.615 19.031 -2.883 1 97.75 65 LEU B O 1
ATOM 2580 N N . SER B 1 66 ? -3.154 19.406 -4.926 1 97.81 66 SER B N 1
ATOM 2581 C CA . SER B 1 66 ? -2.354 18.328 -5.48 1 97.81 66 SER B CA 1
ATOM 2582 C C . SER B 1 66 ? -1.536 18.797 -6.68 1 97.81 66 SER B C 1
ATOM 2584 O O . SER B 1 66 ? -1.828 19.844 -7.266 1 97.81 66 SER B O 1
ATOM 2586 N N . VAL B 1 67 ? -0.498 18.062 -6.988 1 98.06 67 VAL B N 1
ATOM 2587 C CA . VAL B 1 67 ? 0.362 18.422 -8.117 1 98.06 67 VAL B CA 1
ATOM 2588 C C . VAL B 1 67 ? 0.061 17.5 -9.305 1 98.06 67 VAL B C 1
ATOM 2590 O O . VAL B 1 67 ? -0.087 16.297 -9.141 1 98.06 67 VAL B O 1
ATOM 2593 N N . GLU B 1 68 ? -0.042 18.062 -10.438 1 97.44 68 GLU B N 1
ATOM 2594 C CA . GLU B 1 68 ? -0.234 17.297 -11.672 1 97.44 68 GLU B CA 1
ATOM 2595 C C . GLU B 1 68 ? 0.81 17.688 -12.719 1 97.44 68 GLU B C 1
ATOM 2597 O O . GLU B 1 68 ? 0.979 18.859 -13.031 1 97.44 68 GLU B O 1
ATOM 2602 N N . PRO B 1 69 ? 1.338 16.781 -13.406 1 96.88 69 PRO B N 1
ATOM 2603 C CA . PRO B 1 69 ? 1.43 15.375 -13.047 1 96.88 69 PRO B CA 1
ATOM 2604 C C . PRO B 1 69 ? 1.99 15.156 -11.641 1 96.88 69 PRO B C 1
ATOM 2606 O O . PRO B 1 69 ? 2.66 16.047 -11.094 1 96.88 69 PRO B O 1
ATOM 2609 N N . LYS B 1 70 ? 1.805 14.016 -11.094 1 95.69 70 LYS B N 1
ATOM 2610 C CA . LYS B 1 70 ? 2.121 13.727 -9.695 1 95.69 70 LYS B CA 1
ATOM 2611 C C . LYS B 1 70 ? 3.609 13.922 -9.422 1 95.69 70 LYS B C 1
ATOM 2613 O O . LYS B 1 70 ? 4.449 13.555 -10.242 1 95.69 70 LYS B O 1
ATOM 2618 N N . VAL B 1 71 ? 3.85 14.492 -8.312 1 93.25 71 VAL B N 1
ATOM 2619 C CA . VAL B 1 71 ? 5.195 14.641 -7.77 1 93.25 71 VAL B CA 1
ATOM 2620 C C . VAL B 1 71 ? 5.32 13.844 -6.473 1 93.25 71 VAL B C 1
ATOM 2622 O O . VAL B 1 71 ? 4.324 13.578 -5.801 1 93.25 71 VAL B O 1
ATOM 2625 N N . ALA B 1 72 ? 6.645 13.445 -6.137 1 93.62 72 ALA B N 1
ATOM 2626 C CA . ALA B 1 72 ? 6.887 12.648 -4.938 1 93.62 72 ALA B CA 1
ATOM 2627 C C . ALA B 1 72 ? 5.938 11.453 -4.875 1 93.62 72 ALA B C 1
ATOM 2629 O O . ALA B 1 72 ? 5.859 10.664 -5.816 1 93.62 72 ALA B O 1
ATOM 2630 N N . ILE B 1 73 ? 5.219 11.305 -3.828 1 92.44 73 ILE B N 1
ATOM 2631 C CA . ILE B 1 73 ? 4.367 10.125 -3.705 1 92.44 73 ILE B CA 1
ATOM 2632 C C . ILE B 1 73 ? 2.928 10.484 -4.055 1 92.44 73 ILE B C 1
ATOM 2634 O O . ILE B 1 73 ? 2.014 9.68 -3.871 1 92.44 73 ILE B O 1
ATOM 2638 N N . GLY B 1 74 ? 2.682 11.68 -4.539 1 94.88 74 GLY B N 1
ATOM 2639 C CA . GLY B 1 74 ? 1.364 12.109 -4.984 1 94.88 74 GLY B CA 1
ATOM 2640 C C . GLY B 1 74 ? 0.468 12.555 -3.846 1 94.88 74 GLY B C 1
ATOM 2641 O O . GLY B 1 74 ? -0.759 12.484 -3.947 1 94.88 74 GLY B O 1
ATOM 2642 N N . GLN B 1 75 ? 0.992 13 -2.777 1 96 75 GLN B N 1
ATOM 2643 C CA . GLN B 1 75 ? 0.244 13.453 -1.608 1 96 75 GLN B CA 1
ATOM 2644 C C . GLN B 1 75 ? -0.462 14.781 -1.886 1 96 75 GLN B C 1
ATOM 2646 O O . GLN B 1 75 ? -0.168 15.445 -2.879 1 96 75 GLN B O 1
ATOM 2651 N N . GLN B 1 76 ? -1.371 15.07 -1.051 1 97 76 GLN B N 1
ATOM 2652 C CA . GLN B 1 76 ? -2.105 16.328 -1.163 1 97 76 GLN B CA 1
ATOM 2653 C C . GLN B 1 76 ? -1.956 17.156 0.103 1 97 76 GLN B C 1
ATOM 2655 O O . GLN B 1 76 ? -1.79 16.625 1.198 1 97 76 GLN B O 1
ATOM 2660 N N . SER B 1 77 ? -1.981 18.453 -0.057 1 98 77 SER B N 1
ATOM 2661 C CA . SER B 1 77 ? -2.141 19.375 1.062 1 98 77 SER B CA 1
ATOM 2662 C C . SER B 1 77 ? -3.611 19.688 1.315 1 98 77 SER B C 1
ATOM 2664 O O . SER B 1 77 ? -4.434 19.609 0.399 1 98 77 SER B O 1
ATOM 2666 N N . LEU B 1 78 ? -3.887 20 2.52 1 98.44 78 LEU B N 1
ATOM 2667 C CA . LEU B 1 78 ? -5.223 20.453 2.879 1 98.44 78 LEU B CA 1
ATOM 2668 C C . LEU B 1 78 ? -5.18 21.891 3.422 1 98.44 78 LEU B C 1
ATOM 2670 O O . LEU B 1 78 ? -4.332 22.203 4.254 1 98.44 78 LEU B O 1
ATOM 2674 N N . VAL B 1 79 ? -5.988 22.703 2.855 1 98.5 79 VAL B N 1
ATOM 2675 C CA . VAL B 1 79 ? -6.164 24.078 3.342 1 98.5 79 VAL B CA 1
ATOM 2676 C C . VAL B 1 79 ? -7.496 24.188 4.082 1 98.5 79 VAL B C 1
ATOM 2678 O O . VAL B 1 79 ? -8.562 24.141 3.465 1 98.5 79 VAL B O 1
ATOM 2681 N N . LEU B 1 80 ? -7.367 24.281 5.371 1 98.38 80 LEU B N 1
ATOM 2682 C CA . LEU B 1 80 ? -8.539 24.375 6.23 1 98.38 80 LEU B CA 1
ATOM 2683 C C . LEU B 1 80 ? -8.797 25.828 6.625 1 98.38 80 LEU B C 1
ATOM 2685 O O . LEU B 1 80 ? -7.969 26.453 7.289 1 98.38 80 LEU B O 1
ATOM 2689 N N . SER B 1 81 ? -9.945 26.344 6.273 1 97.25 81 SER B N 1
ATOM 2690 C CA . SER B 1 81 ? -10.273 27.75 6.508 1 97.25 81 SER B CA 1
ATOM 2691 C C . SER B 1 81 ? -11.281 27.906 7.645 1 97.25 81 SER B C 1
ATOM 2693 O O . SER B 1 81 ? -12.328 27.25 7.645 1 97.25 81 SER B O 1
ATOM 2695 N N . THR B 1 82 ? -10.945 28.672 8.617 1 96.31 82 THR B N 1
ATOM 2696 C CA . THR B 1 82 ? -11.82 29.078 9.711 1 96.31 82 THR B CA 1
ATOM 2697 C C . THR B 1 82 ? -12.023 30.594 9.695 1 96.31 82 THR B C 1
ATOM 2699 O O . THR B 1 82 ? -11.336 31.312 8.977 1 96.31 82 THR B O 1
ATOM 2702 N N . PRO B 1 83 ? -13 31.094 10.477 1 95.38 83 PRO B N 1
ATOM 2703 C CA . PRO B 1 83 ? -13.18 32.531 10.555 1 95.38 83 PRO B CA 1
ATOM 2704 C C . PRO B 1 83 ? -11.922 33.281 11.016 1 95.38 83 PRO B C 1
ATOM 2706 O O . PRO B 1 83 ? -11.695 34.438 10.641 1 95.38 83 PRO B O 1
ATOM 2709 N N . ALA B 1 84 ? -11.07 32.625 11.742 1 97 84 ALA B N 1
ATOM 2710 C CA . ALA B 1 84 ? -9.867 33.25 12.289 1 97 84 ALA B CA 1
ATOM 2711 C C . ALA B 1 84 ? -8.727 33.219 11.281 1 97 84 ALA B C 1
ATOM 2713 O O . ALA B 1 84 ? -7.73 33.938 11.445 1 97 84 ALA B O 1
ATOM 2714 N N . GLY B 1 85 ? -8.836 32.406 10.273 1 97.62 85 GLY B N 1
ATOM 2715 C CA . GLY B 1 85 ? -7.77 32.156 9.312 1 97.62 85 GLY B CA 1
ATOM 2716 C C . GLY B 1 85 ? -7.68 30.703 8.883 1 97.62 85 GLY B C 1
ATOM 2717 O O . GLY B 1 85 ? -8.562 29.906 9.195 1 97.62 85 GLY B O 1
ATOM 2718 N N . SER B 1 86 ? -6.574 30.391 8.125 1 98.19 86 SER B N 1
ATOM 2719 C CA . SER B 1 86 ? -6.492 29.062 7.559 1 98.19 86 SER B CA 1
ATOM 2720 C C . SER B 1 86 ? -5.246 28.328 8.055 1 98.19 86 SER B C 1
ATOM 2722 O O . SER B 1 86 ? -4.285 28.953 8.5 1 98.19 86 SER B O 1
ATOM 2724 N N . LEU B 1 87 ? -5.324 27.062 8.07 1 98.81 87 LEU B N 1
ATOM 2725 C CA . LEU B 1 87 ? -4.195 26.172 8.281 1 98.81 87 LEU B CA 1
ATOM 2726 C C . LEU B 1 87 ? -3.816 25.453 6.984 1 98.81 87 LEU B C 1
ATOM 2728 O O . LEU B 1 87 ? -4.68 24.906 6.301 1 98.81 87 LEU B O 1
ATOM 2732 N N . LEU B 1 88 ? -2.557 25.578 6.562 1 98.81 88 LEU B N 1
ATOM 2733 C CA . LEU B 1 88 ? -2.023 24.703 5.523 1 98.81 88 LEU B CA 1
ATOM 2734 C C . LEU B 1 88 ? -1.451 23.422 6.129 1 98.81 88 LEU B C 1
ATOM 2736 O O . LEU B 1 88 ? -0.404 23.453 6.777 1 98.81 88 LEU B O 1
ATOM 2740 N N . TRP B 1 89 ? -2.172 22.328 5.93 1 98.75 89 TRP B N 1
ATOM 2741 C CA . TRP B 1 89 ? -1.873 21.031 6.523 1 98.75 89 TRP B CA 1
ATOM 2742 C C . TRP B 1 89 ? -1.214 20.109 5.504 1 98.75 89 TRP B C 1
ATOM 2744 O O . TRP B 1 89 ? -1.709 19.953 4.387 1 98.75 89 TRP B O 1
ATOM 2754 N N . ASP B 1 90 ? -0.033 19.5 5.895 1 98.62 90 ASP B N 1
ATOM 2755 C CA . ASP B 1 90 ? 0.707 18.547 5.066 1 98.62 90 ASP B CA 1
ATOM 2756 C C . ASP B 1 90 ? 1.094 19.188 3.729 1 98.62 90 ASP B C 1
ATOM 2758 O O . ASP B 1 90 ? 0.664 18.719 2.672 1 98.62 90 ASP B O 1
ATOM 2762 N N . PRO B 1 91 ? 1.991 20.156 3.793 1 98.19 91 PRO B N 1
ATOM 2763 C CA . PRO B 1 91 ? 2.383 20.828 2.555 1 98.19 91 PRO B CA 1
ATOM 2764 C C . PRO B 1 91 ? 3.031 19.891 1.544 1 98.19 91 PRO B C 1
ATOM 2766 O O . PRO B 1 91 ? 3.873 19.062 1.913 1 98.19 91 PRO B O 1
ATOM 2769 N N . ILE B 1 92 ? 2.654 19.984 0.292 1 98.12 92 ILE B N 1
ATOM 2770 C CA . ILE B 1 92 ? 3.18 19.172 -0.798 1 98.12 92 ILE B CA 1
ATOM 2771 C C . ILE B 1 92 ? 4.59 19.625 -1.158 1 98.12 92 ILE B C 1
ATOM 2773 O O . ILE B 1 92 ? 5.031 20.688 -0.714 1 98.12 92 ILE B O 1
ATOM 2777 N N . GLY B 1 93 ? 5.293 18.812 -1.926 1 97.5 93 GLY B N 1
ATOM 2778 C CA . GLY B 1 93 ? 6.633 19.125 -2.389 1 97.5 93 GLY B CA 1
ATOM 2779 C C . GLY B 1 93 ? 6.641 20 -3.633 1 97.5 93 GLY B C 1
ATOM 2780 O O . GLY B 1 93 ? 7.305 19.672 -4.621 1 97.5 93 GLY B O 1
ATOM 2781 N N . HIS B 1 94 ? 5.883 21 -3.641 1 98.38 94 HIS B N 1
ATOM 2782 C CA . HIS B 1 94 ? 5.836 21.969 -4.719 1 98.38 94 HIS B CA 1
ATOM 2783 C C . HIS B 1 94 ? 5.168 23.266 -4.266 1 98.38 94 HIS B C 1
ATOM 2785 O O . HIS B 1 94 ? 4.395 23.266 -3.303 1 98.38 94 HIS B O 1
ATOM 2791 N N . ILE B 1 95 ? 5.473 24.312 -4.898 1 98.25 95 ILE B N 1
ATOM 2792 C CA . ILE B 1 95 ? 4.891 25.625 -4.652 1 98.25 95 ILE B CA 1
ATOM 2793 C C . ILE B 1 95 ? 5.023 26.484 -5.902 1 98.25 95 ILE B C 1
ATOM 2795 O O . ILE B 1 95 ? 6.023 26.406 -6.621 1 98.25 95 ILE B O 1
ATOM 2799 N N . ASP B 1 96 ? 4.062 27.172 -6.16 1 97.06 96 ASP B N 1
ATOM 2800 C CA . ASP B 1 96 ? 4.141 28.172 -7.227 1 97.06 96 ASP B CA 1
ATOM 2801 C C . ASP B 1 96 ? 3.293 29.391 -6.898 1 97.06 96 ASP B C 1
ATOM 2803 O O . ASP B 1 96 ? 2.467 29.359 -5.98 1 97.06 96 ASP B O 1
ATOM 2807 N N . PRO B 1 97 ? 3.541 30.484 -7.574 1 96.38 97 PRO B N 1
ATOM 2808 C CA . PRO B 1 97 ? 2.875 31.75 -7.227 1 96.38 97 PRO B CA 1
ATOM 2809 C C . PRO B 1 97 ? 1.353 31.656 -7.312 1 96.38 97 PRO B C 1
ATOM 2811 O O . PRO B 1 97 ? 0.647 32.219 -6.484 1 96.38 97 PRO B O 1
ATOM 2814 N N . SER B 1 98 ? 0.837 30.953 -8.297 1 96.81 98 SER B N 1
ATOM 2815 C CA . SER B 1 98 ? -0.607 30.844 -8.461 1 96.81 98 SER B CA 1
ATOM 2816 C C . SER B 1 98 ? -1.25 30.141 -7.273 1 96.81 98 SER B C 1
ATOM 2818 O O . SER B 1 98 ? -2.289 30.578 -6.773 1 96.81 98 SER B O 1
ATOM 2820 N N . ALA B 1 99 ? -0.649 29.094 -6.832 1 97.44 99 ALA B N 1
ATOM 2821 C CA . ALA B 1 99 ? -1.164 28.359 -5.68 1 97.44 99 ALA B CA 1
ATOM 2822 C C . ALA B 1 99 ? -1.09 29.203 -4.414 1 97.44 99 ALA B C 1
ATOM 2824 O O . ALA B 1 99 ? -1.993 29.156 -3.574 1 97.44 99 ALA B O 1
ATOM 2825 N N . VAL B 1 100 ? -0.006 29.922 -4.23 1 98.12 100 VAL B N 1
ATOM 2826 C CA . VAL B 1 100 ? 0.152 30.797 -3.074 1 98.12 100 VAL B CA 1
ATOM 2827 C C . VAL B 1 100 ? -0.97 31.828 -3.053 1 98.12 100 VAL B C 1
ATOM 2829 O O . VAL B 1 100 ? -1.583 32.062 -2.01 1 98.12 100 VAL B O 1
ATOM 2832 N N . GLU B 1 101 ? -1.208 32.375 -4.215 1 97.38 101 GLU B N 1
ATOM 2833 C CA . GLU B 1 101 ? -2.281 33.375 -4.332 1 97.38 101 GLU B CA 1
ATOM 2834 C C . GLU B 1 101 ? -3.637 32.75 -4.008 1 97.38 101 GLU B C 1
ATOM 2836 O O . GLU B 1 101 ? -4.465 33.375 -3.334 1 97.38 101 GLU B O 1
ATOM 2841 N N . ALA B 1 102 ? -3.836 31.562 -4.496 1 96.31 102 ALA B N 1
ATOM 2842 C CA . ALA B 1 102 ? -5.098 30.859 -4.266 1 96.31 102 ALA B CA 1
ATOM 2843 C C . ALA B 1 102 ? -5.324 30.609 -2.775 1 96.31 102 ALA B C 1
ATOM 2845 O O . ALA B 1 102 ? -6.422 30.828 -2.262 1 96.31 102 ALA B O 1
ATOM 2846 N N . VAL B 1 103 ? -4.316 30.188 -2.082 1 97.44 103 VAL B N 1
ATOM 2847 C CA . VAL B 1 103 ? -4.406 29.922 -0.652 1 97.44 103 VAL B CA 1
ATOM 2848 C C . VAL B 1 103 ? -4.637 31.219 0.112 1 97.44 103 VAL B C 1
ATOM 2850 O O . VAL B 1 103 ? -5.488 31.281 1.001 1 97.44 103 VAL B O 1
ATOM 2853 N N . ALA B 1 104 ? -3.961 32.25 -0.283 1 96 104 ALA B N 1
ATOM 2854 C CA . ALA B 1 104 ? -4.039 33.531 0.397 1 96 104 ALA B CA 1
ATOM 2855 C C . ALA B 1 104 ? -5.395 34.188 0.169 1 96 104 ALA B C 1
ATOM 2857 O O . ALA B 1 104 ? -5.82 35.031 0.957 1 96 104 ALA B O 1
ATOM 2858 N N . ALA B 1 105 ? -6.008 33.812 -0.911 1 92.75 105 ALA B N 1
ATOM 2859 C CA . ALA B 1 105 ? -7.285 34.406 -1.275 1 92.75 105 ALA B CA 1
ATOM 2860 C C . ALA B 1 105 ? -8.375 34.062 -0.27 1 92.75 105 ALA B C 1
ATOM 2862 O O . ALA B 1 105 ? -9.398 34.719 -0.182 1 92.75 105 ALA B O 1
ATOM 2863 N N . HIS B 1 106 ? -8.156 33.062 0.531 1 88.88 106 HIS B N 1
ATOM 2864 C CA . HIS B 1 106 ? -9.172 32.625 1.48 1 88.88 106 HIS B CA 1
ATOM 2865 C C . HIS B 1 106 ? -8.977 33.281 2.846 1 88.88 106 HIS B C 1
ATOM 2867 O O . HIS B 1 106 ? -9.68 32.938 3.801 1 88.88 106 HIS B O 1
ATOM 2873 N N . GLY B 1 107 ? -8.078 34.188 2.934 1 91 107 GLY B N 1
ATOM 2874 C CA . GLY B 1 107 ? -7.785 34.844 4.188 1 91 107 GLY B CA 1
ATOM 2875 C C . GLY B 1 107 ? -6.379 34.562 4.695 1 91 107 GLY B C 1
ATOM 2876 O O . GLY B 1 107 ? -5.605 33.875 4.039 1 91 107 GLY B O 1
ATOM 2877 N N . PRO B 1 108 ? -6.145 35.219 5.801 1 96.38 108 PRO B N 1
ATOM 2878 C CA . PRO B 1 108 ? -4.797 35 6.348 1 96.38 108 PRO B CA 1
ATOM 2879 C C . PRO B 1 108 ? -4.523 33.562 6.727 1 96.38 108 PRO B C 1
ATOM 2881 O O . PRO B 1 108 ? -5.414 32.875 7.234 1 96.38 108 PRO B O 1
ATOM 2884 N N . VAL B 1 109 ? -3.346 33.094 6.449 1 98.56 109 VAL B N 1
ATOM 2885 C CA . VAL B 1 109 ? -2.902 31.781 6.883 1 98.56 109 VAL B CA 1
ATOM 2886 C C . VAL B 1 109 ? -2.291 31.875 8.281 1 98.56 109 VAL B C 1
ATOM 2888 O O . VAL B 1 109 ? -1.392 32.688 8.516 1 98.56 109 VAL B O 1
ATOM 2891 N N . LEU B 1 110 ? -2.799 31.062 9.141 1 98.69 110 LEU B N 1
ATOM 2892 C CA . LEU B 1 110 ? -2.379 31.109 10.539 1 98.69 110 LEU B CA 1
ATOM 2893 C C . LEU B 1 110 ? -1.08 30.344 10.75 1 98.69 110 LEU B C 1
ATOM 2895 O O . LEU B 1 110 ? -0.239 30.734 11.555 1 98.69 110 LEU B O 1
ATOM 2899 N N . ALA B 1 111 ? -0.939 29.234 10.055 1 98.88 111 ALA B N 1
ATOM 2900 C CA . ALA B 1 111 ? 0.225 28.375 10.227 1 98.88 111 ALA B CA 1
ATOM 2901 C C . ALA B 1 111 ? 0.305 27.344 9.102 1 98.88 111 ALA B C 1
ATOM 2903 O O . ALA B 1 111 ? -0.689 27.062 8.43 1 98.88 111 ALA B O 1
ATOM 2904 N N . VAL B 1 112 ? 1.481 26.828 8.922 1 98.88 112 VAL B N 1
ATOM 2905 C CA . VAL B 1 112 ? 1.765 25.609 8.164 1 98.88 112 VAL B CA 1
ATOM 2906 C C . VAL B 1 112 ? 2.115 24.469 9.133 1 98.88 112 VAL B C 1
ATOM 2908 O O . VAL B 1 112 ? 2.871 24.672 10.086 1 98.88 112 VAL B O 1
ATOM 2911 N N . ALA B 1 113 ? 1.548 23.328 8.945 1 98.94 113 ALA B N 1
ATOM 2912 C CA . ALA B 1 113 ? 1.845 22.172 9.797 1 98.94 113 ALA B CA 1
ATOM 2913 C C . ALA B 1 113 ? 1.798 20.875 9 1 98.94 113 ALA B C 1
ATOM 2915 O O . ALA B 1 113 ? 1.144 20.797 7.957 1 98.94 113 ALA B O 1
ATOM 2916 N N . ALA B 1 114 ? 2.527 19.906 9.445 1 98.75 114 ALA B N 1
ATOM 2917 C CA . ALA B 1 114 ? 2.533 18.578 8.836 1 98.75 114 ALA B CA 1
ATOM 2918 C C . ALA B 1 114 ? 2.172 17.5 9.859 1 98.75 114 ALA B C 1
ATOM 2920 O O . ALA B 1 114 ? 2.51 17.609 11.039 1 98.75 114 ALA B O 1
ATOM 2921 N N . SER B 1 115 ? 1.56 16.531 9.352 1 98.81 115 SER B N 1
ATOM 2922 C CA . SER B 1 115 ? 1.173 15.406 10.211 1 98.81 115 SER B CA 1
ATOM 2923 C C . SER B 1 115 ? 2.395 14.633 10.695 1 98.81 115 SER B C 1
ATOM 2925 O O . SER B 1 115 ? 2.387 14.078 11.797 1 98.81 115 SER B O 1
ATOM 2927 N N . HIS B 1 116 ? 3.387 14.508 9.867 1 98.69 116 HIS B N 1
ATOM 2928 C CA . HIS B 1 116 ? 4.602 13.75 10.148 1 98.69 116 HIS B CA 1
ATOM 2929 C C . HIS B 1 116 ? 5.719 14.117 9.18 1 98.69 116 HIS B C 1
ATOM 2931 O O . HIS B 1 116 ? 5.48 14.805 8.188 1 98.69 116 HIS B O 1
ATOM 2937 N N . PRO B 1 117 ? 6.918 13.688 9.359 1 98.5 117 PRO B N 1
ATOM 2938 C CA . PRO B 1 117 ? 8.086 14.148 8.602 1 98.5 117 PRO B CA 1
ATOM 2939 C C . PRO B 1 117 ? 7.969 13.867 7.105 1 98.5 117 PRO B C 1
ATOM 2941 O O . PRO B 1 117 ? 8.453 14.648 6.285 1 98.5 117 PRO B O 1
ATOM 2944 N N . HIS B 1 118 ? 7.359 12.805 6.695 1 98.06 118 HIS B N 1
ATOM 2945 C CA . HIS B 1 118 ? 7.188 12.523 5.273 1 98.06 118 HIS B CA 1
ATOM 2946 C C . HIS B 1 118 ? 6.41 13.641 4.582 1 98.06 118 HIS B C 1
ATOM 2948 O O . HIS B 1 118 ? 6.477 13.781 3.359 1 98.06 118 HIS B O 1
ATOM 2954 N N . MET B 1 119 ? 5.703 14.438 5.305 1 98.12 119 MET B N 1
ATOM 2955 C CA . MET B 1 119 ? 4.797 15.445 4.75 1 98.12 119 MET B CA 1
ATOM 2956 C C . MET B 1 119 ? 5.344 16.844 4.977 1 98.12 119 MET B C 1
ATOM 2958 O O . MET B 1 119 ? 4.602 17.828 4.898 1 98.12 119 MET B O 1
ATOM 2962 N N . PHE B 1 120 ? 6.613 16.953 5.289 1 98.31 120 PHE B N 1
ATOM 2963 C CA . PHE B 1 120 ? 7.172 18.281 5.5 1 98.31 120 PHE B CA 1
ATOM 2964 C C . PHE B 1 120 ? 7.191 19.078 4.199 1 98.31 120 PHE B C 1
ATOM 2966 O O . PHE B 1 120 ? 7.219 20.312 4.219 1 98.31 120 PHE B O 1
ATOM 2973 N N . GLY B 1 121 ? 7.168 18.438 3.014 1 97.81 121 GLY B N 1
ATOM 2974 C CA . GLY B 1 121 ? 7.168 19.094 1.718 1 97.81 121 GLY B CA 1
ATOM 2975 C C . GLY B 1 121 ? 8.102 20.297 1.654 1 97.81 121 GLY B C 1
ATOM 2976 O O . GLY B 1 121 ? 9.281 20.188 1.992 1 97.81 121 GLY B O 1
ATOM 2977 N N . VAL B 1 122 ? 7.586 21.391 1.088 1 98.25 122 VAL B N 1
ATOM 2978 C CA . VAL B 1 122 ? 8.352 22.625 1.088 1 98.25 122 VAL B CA 1
ATOM 2979 C C . VAL B 1 122 ? 7.727 23.625 2.057 1 98.25 122 VAL B C 1
ATOM 2981 O O . VAL B 1 122 ? 7.473 24.781 1.694 1 98.25 122 VAL B O 1
ATOM 2984 N N . GLN B 1 123 ? 7.602 23.188 3.297 1 98.62 123 GLN B N 1
ATOM 2985 C CA . GLN B 1 123 ? 6.871 23.922 4.32 1 98.62 123 GLN B CA 1
ATOM 2986 C C . GLN B 1 123 ? 7.512 25.281 4.57 1 98.62 123 GLN B C 1
ATOM 2988 O O . GLN B 1 123 ? 6.809 26.281 4.809 1 98.62 123 GLN B O 1
ATOM 2993 N N . THR B 1 124 ? 8.805 25.406 4.469 1 98.5 124 THR B N 1
ATOM 2994 C CA . THR B 1 124 ? 9.469 26.688 4.688 1 98.5 124 THR B CA 1
ATOM 2995 C C . THR B 1 124 ? 9.188 27.641 3.535 1 98.5 124 THR B C 1
ATOM 2997 O O . THR B 1 124 ? 8.961 28.828 3.754 1 98.5 124 THR B O 1
ATOM 3000 N N . GLN B 1 125 ? 9.203 27.125 2.369 1 98.31 125 GLN B N 1
ATOM 3001 C CA . GLN B 1 125 ? 8.891 27.969 1.219 1 98.31 125 GLN B CA 1
ATOM 3002 C C . GLN B 1 125 ? 7.457 28.484 1.276 1 98.31 125 GLN B C 1
ATOM 3004 O O . GLN B 1 125 ? 7.191 29.641 0.961 1 98.31 125 GLN B O 1
ATOM 3009 N N . TRP B 1 126 ? 6.531 27.594 1.669 1 98.69 126 TRP B N 1
ATOM 3010 C CA . TRP B 1 126 ? 5.145 28.016 1.837 1 98.69 126 TRP B CA 1
ATOM 3011 C C . TRP B 1 126 ? 5.023 29.078 2.914 1 98.69 126 TRP B C 1
ATOM 3013 O O . TRP B 1 126 ? 4.379 30.109 2.705 1 98.69 126 TRP B O 1
ATOM 3023 N N . SER B 1 127 ? 5.633 28.797 4.066 1 98.69 127 SER B N 1
ATOM 3024 C CA . SER B 1 127 ? 5.594 29.766 5.16 1 98.69 127 SER B CA 1
ATOM 3025 C C . SER B 1 127 ? 6.062 31.141 4.695 1 98.69 127 SER B C 1
ATOM 3027 O O . SER B 1 127 ? 5.352 32.125 4.867 1 98.69 127 SER B O 1
ATOM 3029 N N . LYS B 1 128 ? 7.16 31.234 4.078 1 97.69 128 LYS B N 1
ATOM 3030 C CA . LYS B 1 128 ? 7.75 32.5 3.637 1 97.69 128 LYS B CA 1
ATOM 3031 C C . LYS B 1 128 ? 6.875 33.156 2.59 1 97.69 128 LYS B C 1
ATOM 3033 O O . LYS B 1 128 ? 6.66 34.375 2.645 1 97.69 128 LYS B O 1
ATOM 3038 N N . ALA B 1 129 ? 6.383 32.406 1.644 1 98.12 129 ALA B N 1
ATOM 3039 C CA . ALA B 1 129 ? 5.543 32.969 0.583 1 98.12 129 ALA B CA 1
ATOM 3040 C C . ALA B 1 129 ? 4.23 33.5 1.147 1 98.12 129 ALA B C 1
ATOM 3042 O O . ALA B 1 129 ? 3.615 34.406 0.559 1 98.12 129 ALA B O 1
ATOM 3043 N N . LEU B 1 130 ? 3.805 32.938 2.307 1 98.31 130 LEU B N 1
ATOM 3044 C CA . LEU B 1 130 ? 2.521 33.312 2.893 1 98.31 130 LEU B CA 1
ATOM 3045 C C . LEU B 1 130 ? 2.709 34.344 4.004 1 98.31 130 LEU B C 1
ATOM 3047 O O . LEU B 1 130 ? 1.811 34.531 4.824 1 98.31 130 LEU B O 1
ATOM 3051 N N . GLY B 1 131 ? 3.885 34.969 4.082 1 97.12 131 GLY B N 1
ATOM 3052 C CA . GLY B 1 131 ? 4.121 36.031 5.02 1 97.12 131 GLY B CA 1
ATOM 3053 C C . GLY B 1 131 ? 4.879 35.594 6.258 1 97.12 131 GLY B C 1
ATOM 3054 O O . GLY B 1 131 ? 4.688 36.156 7.34 1 97.12 131 GLY B O 1
ATOM 3055 N N . ASN B 1 132 ? 5.664 34.562 6.145 1 98.31 132 ASN B N 1
ATOM 3056 C CA . ASN B 1 132 ? 6.465 34.062 7.246 1 98.31 132 ASN B CA 1
ATOM 3057 C C . ASN B 1 132 ? 5.586 33.594 8.406 1 98.31 132 ASN B C 1
ATOM 3059 O O . ASN B 1 132 ? 5.836 33.938 9.562 1 98.31 132 ASN B O 1
ATOM 3063 N N . VAL B 1 133 ? 4.605 32.875 8.039 1 98.69 133 VAL B N 1
ATOM 3064 C CA . VAL B 1 133 ? 3.707 32.344 9.062 1 98.69 133 VAL B CA 1
ATOM 3065 C C . VAL B 1 133 ? 4.402 31.219 9.844 1 98.69 133 VAL B C 1
ATOM 3067 O O . VAL B 1 133 ? 5.344 30.594 9.344 1 98.69 133 VAL B O 1
ATOM 3070 N N . PRO B 1 134 ? 3.943 30.938 11.078 1 98.88 134 PRO B N 1
ATOM 3071 C CA . PRO B 1 134 ? 4.566 29.875 11.875 1 98.88 134 PRO B CA 1
ATOM 3072 C C . PRO B 1 134 ? 4.516 28.516 11.188 1 98.88 134 PRO B C 1
ATOM 3074 O O . PRO B 1 134 ? 3.52 28.188 10.539 1 98.88 134 PRO B O 1
ATOM 3077 N N . ILE B 1 135 ? 5.613 27.797 11.258 1 98.94 135 ILE B N 1
ATOM 3078 C CA . ILE B 1 135 ? 5.676 26.375 10.898 1 98.94 135 ILE B CA 1
ATOM 3079 C C . ILE B 1 135 ? 5.598 25.516 12.156 1 98.94 135 ILE B C 1
ATOM 3081 O O . ILE B 1 135 ? 6.535 25.484 12.961 1 98.94 135 ILE B O 1
ATOM 3085 N N . LEU B 1 136 ? 4.496 24.828 12.344 1 98.94 136 LEU B N 1
ATOM 3086 C CA . LEU B 1 136 ? 4.293 24.016 13.539 1 98.94 136 LEU B CA 1
ATOM 3087 C C . LEU B 1 136 ? 4.863 22.625 13.352 1 98.94 136 LEU B C 1
ATOM 3089 O O . LEU B 1 136 ? 4.441 21.891 12.453 1 98.94 136 LEU B O 1
ATOM 3093 N N . VAL B 1 137 ? 5.84 22.281 14.164 1 98.88 137 VAL B N 1
ATOM 3094 C CA . VAL B 1 137 ? 6.488 20.969 14.094 1 98.88 137 VAL B CA 1
ATOM 3095 C C . VAL B 1 137 ? 6.426 20.281 15.453 1 98.88 137 VAL B C 1
ATOM 3097 O O . VAL B 1 137 ? 6.742 20.891 16.484 1 98.88 137 VAL B O 1
ATOM 3100 N N . ALA B 1 138 ? 5.91 19.047 15.461 1 98.88 138 ALA B N 1
ATOM 3101 C CA . ALA B 1 138 ? 5.961 18.281 16.703 1 98.88 138 ALA B CA 1
ATOM 3102 C C . ALA B 1 138 ? 7.391 18.188 17.234 1 98.88 138 ALA B C 1
ATOM 3104 O O . ALA B 1 138 ? 8.297 17.781 16.5 1 98.88 138 ALA B O 1
ATOM 3105 N N . ASP B 1 139 ? 7.551 18.469 18.453 1 98.88 139 ASP B N 1
ATOM 3106 C CA . ASP B 1 139 ? 8.883 18.469 19.062 1 98.88 139 ASP B CA 1
ATOM 3107 C C . ASP B 1 139 ? 9.539 17.094 18.922 1 98.88 139 ASP B C 1
ATOM 3109 O O . ASP B 1 139 ? 10.742 17 18.688 1 98.88 139 ASP B O 1
ATOM 3113 N N . ALA B 1 140 ? 8.828 16.094 19.031 1 98.81 140 ALA B N 1
ATOM 3114 C CA . ALA B 1 140 ? 9.32 14.711 18.984 1 98.81 140 ALA B CA 1
ATOM 3115 C C . ALA B 1 140 ? 9.922 14.391 17.609 1 98.81 140 ALA B C 1
ATOM 3117 O O . ALA B 1 140 ? 10.648 13.414 17.469 1 98.81 140 ALA B O 1
ATOM 3118 N N . ASP B 1 141 ? 9.625 15.234 16.609 1 98.69 141 ASP B N 1
ATOM 3119 C CA . ASP B 1 141 ? 10.109 14.961 15.258 1 98.69 141 ASP B CA 1
ATOM 3120 C C . ASP B 1 141 ? 11.078 16.031 14.789 1 98.69 141 ASP B C 1
ATOM 3122 O O . ASP B 1 141 ? 11.375 16.141 13.602 1 98.69 141 ASP B O 1
ATOM 3126 N N . ARG B 1 142 ? 11.594 16.828 15.688 1 98.44 142 ARG B N 1
ATOM 3127 C CA . ARG B 1 142 ? 12.438 17.969 15.344 1 98.44 142 ARG B CA 1
ATOM 3128 C C . ARG B 1 142 ? 13.68 17.531 14.586 1 98.44 142 ARG B C 1
ATOM 3130 O O . ARG B 1 142 ? 14.172 18.25 13.703 1 98.44 142 ARG B O 1
ATOM 3137 N N . ALA B 1 143 ? 14.164 16.344 14.852 1 97.75 143 ALA B N 1
ATOM 3138 C CA . ALA B 1 143 ? 15.422 15.859 14.281 1 97.75 143 ALA B CA 1
ATOM 3139 C C . ALA B 1 143 ? 15.273 15.578 12.789 1 97.75 143 ALA B C 1
ATOM 3141 O O . ALA B 1 143 ? 16.266 15.422 12.078 1 97.75 143 ALA B O 1
ATOM 3142 N N . TRP B 1 144 ? 14.031 15.531 12.297 1 98.12 144 TRP B N 1
ATOM 3143 C CA . TRP B 1 144 ? 13.789 15.172 10.906 1 98.12 144 TRP B CA 1
ATOM 3144 C C . TRP B 1 144 ? 13.773 16.406 10.016 1 98.12 144 TRP B C 1
ATOM 3146 O O . TRP B 1 144 ? 13.688 16.312 8.789 1 98.12 144 TRP B O 1
ATOM 3156 N N . LEU B 1 145 ? 13.836 17.578 10.602 1 97.62 145 LEU B N 1
ATOM 3157 C CA . LEU B 1 145 ? 13.875 18.812 9.812 1 97.62 145 LEU B CA 1
ATOM 3158 C C . LEU B 1 145 ? 15.18 18.906 9.031 1 97.62 145 LEU B C 1
ATOM 3160 O O . LEU B 1 145 ? 16.266 18.844 9.609 1 97.62 145 LEU B O 1
ATOM 3164 N N . ALA B 1 146 ? 15.016 19.062 7.777 1 94.56 146 ALA B N 1
ATOM 3165 C CA . ALA B 1 146 ? 16.203 19.266 6.949 1 94.56 146 ALA B CA 1
ATOM 3166 C C . ALA B 1 146 ? 16.516 20.75 6.793 1 94.56 146 ALA B C 1
ATOM 3168 O O . ALA B 1 146 ? 17.625 21.125 6.438 1 94.56 146 ALA B O 1
ATOM 3169 N N . ARG B 1 147 ? 15.57 21.562 6.93 1 95.69 147 ARG B N 1
ATOM 3170 C CA . ARG B 1 147 ? 15.672 23 6.809 1 95.69 147 ARG B CA 1
ATOM 3171 C C . ARG B 1 147 ? 15.094 23.703 8.039 1 95.69 147 ARG B C 1
ATOM 3173 O O . ARG B 1 147 ? 13.961 23.422 8.43 1 95.69 147 ARG B O 1
ATOM 3180 N N . THR B 1 148 ? 15.898 24.672 8.633 1 95.62 148 THR B N 1
ATOM 3181 C CA . THR B 1 148 ? 15.469 25.203 9.922 1 95.62 148 THR B CA 1
ATOM 3182 C C . THR B 1 148 ? 15.484 26.734 9.906 1 95.62 148 THR B C 1
ATOM 3184 O O . THR B 1 148 ? 15.391 27.375 10.961 1 95.62 148 THR B O 1
ATOM 3187 N N . ASP B 1 149 ? 15.562 27.391 8.789 1 95 149 ASP B N 1
ATOM 3188 C CA . ASP B 1 149 ? 15.719 28.828 8.727 1 95 149 ASP B CA 1
ATOM 3189 C C . ASP B 1 149 ? 14.359 29.531 8.688 1 95 149 ASP B C 1
ATOM 3191 O O . ASP B 1 149 ? 14.289 30.75 8.547 1 95 149 ASP B O 1
ATOM 3195 N N . GLY B 1 150 ? 13.273 28.875 8.828 1 96.06 150 GLY B N 1
ATOM 3196 C CA . GLY B 1 150 ? 11.945 29.469 8.906 1 96.06 150 GLY B CA 1
ATOM 3197 C C . GLY B 1 150 ? 11.477 29.688 10.336 1 96.06 150 GLY B C 1
ATOM 3198 O O . GLY B 1 150 ? 12.227 29.438 11.281 1 96.06 150 GLY B O 1
ATOM 3199 N N . PRO B 1 151 ? 10.344 30.297 10.492 1 98.44 151 PRO B N 1
ATOM 3200 C CA . PRO B 1 151 ? 9.766 30.516 11.82 1 98.44 151 PRO B CA 1
ATOM 3201 C C . PRO B 1 151 ? 9.156 29.25 12.414 1 98.44 151 PRO B C 1
ATOM 3203 O O . PRO B 1 151 ? 7.938 29.172 12.586 1 98.44 151 PRO B O 1
ATOM 3206 N N . ILE B 1 152 ? 9.961 28.375 12.82 1 98.75 152 ILE B N 1
ATOM 3207 C CA . ILE B 1 152 ? 9.555 27.078 13.336 1 98.75 152 ILE B CA 1
ATOM 3208 C C . ILE B 1 152 ? 9.102 27.203 14.781 1 98.75 152 ILE B C 1
ATOM 3210 O O . ILE B 1 152 ? 9.773 27.859 15.594 1 98.75 152 ILE B O 1
ATOM 3214 N N . GLU B 1 153 ? 7.988 26.703 15.078 1 98.88 153 GLU B N 1
ATOM 3215 C CA . GLU B 1 153 ? 7.469 26.562 16.438 1 98.88 153 GLU B CA 1
ATOM 3216 C C . GLU B 1 153 ? 7.266 25.094 16.797 1 98.88 153 GLU B C 1
ATOM 3218 O O . GLU B 1 153 ? 6.484 24.391 16.156 1 98.88 153 GLU B O 1
ATOM 3223 N N . PHE B 1 154 ? 7.977 24.641 17.828 1 98.81 154 PHE B N 1
ATOM 3224 C CA . PHE B 1 154 ? 7.836 23.25 18.297 1 98.81 154 PHE B CA 1
ATOM 3225 C C . PHE B 1 154 ? 6.684 23.125 19.281 1 98.81 154 PHE B C 1
ATOM 3227 O O . PHE B 1 154 ? 6.445 24.031 20.078 1 98.81 154 PHE B O 1
ATOM 3234 N N . TRP B 1 155 ? 5.973 22.062 19.188 1 98.88 155 TRP B N 1
ATOM 3235 C CA . TRP B 1 155 ? 4.852 21.797 20.094 1 98.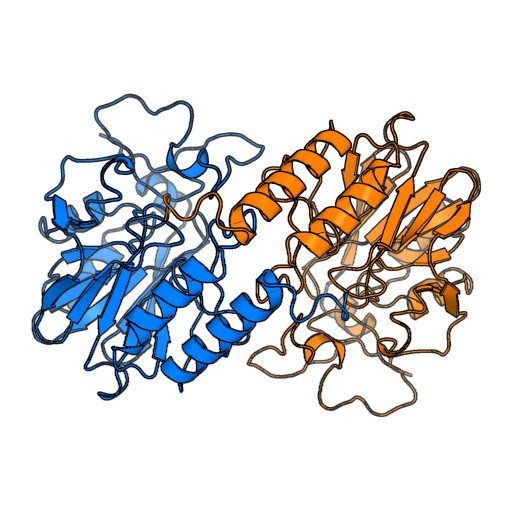88 155 TRP B CA 1
ATOM 3236 C C . TRP B 1 155 ? 4.793 20.328 20.469 1 98.88 155 TRP B C 1
ATOM 3238 O O . TRP B 1 155 ? 5.449 19.484 19.859 1 98.88 155 TRP B O 1
ATOM 3248 N N . SER B 1 156 ? 4.102 19.969 21.562 1 98.75 156 SER B N 1
ATOM 3249 C CA . SER B 1 156 ? 3.863 18.609 22.031 1 98.75 156 SER B CA 1
ATOM 3250 C C . SER B 1 156 ? 2.443 18.438 22.562 1 98.75 156 SER B C 1
ATOM 3252 O O . SER B 1 156 ? 1.797 19.422 22.938 1 98.75 156 SER B O 1
ATOM 3254 N N . GLY B 1 157 ? 2.012 17.234 22.531 1 98.44 157 GLY B N 1
ATOM 3255 C CA . GLY B 1 157 ? 0.669 16.969 23.031 1 98.44 157 GLY B CA 1
ATOM 3256 C C . GLY B 1 157 ? -0.417 17.562 22.156 1 98.44 157 GLY B C 1
ATOM 3257 O O . GLY B 1 157 ? -0.654 17.094 21.047 1 98.44 157 GLY B O 1
ATOM 3258 N N . THR B 1 158 ? -1.063 18.578 22.703 1 98.69 158 THR B N 1
ATOM 3259 C CA . THR B 1 158 ? -2.123 19.281 22 1 98.69 158 THR B CA 1
ATOM 3260 C C . THR B 1 158 ? -1.739 20.734 21.75 1 98.69 158 THR B C 1
ATOM 3262 O O . THR B 1 158 ? -1.181 21.391 22.641 1 98.69 158 THR B O 1
ATOM 3265 N N . HIS B 1 159 ? -1.996 21.25 20.562 1 98.81 159 HIS B N 1
ATOM 3266 C CA . HIS B 1 159 ? -1.703 22.625 20.203 1 98.81 159 HIS B CA 1
ATOM 3267 C C . HIS B 1 159 ? -2.92 23.297 19.578 1 98.81 159 HIS B C 1
ATOM 3269 O O . HIS B 1 159 ? -3.424 22.844 18.547 1 98.81 159 HIS B O 1
ATOM 3275 N N . ASP B 1 160 ? -3.361 24.375 20.141 1 98.69 160 ASP B N 1
ATOM 3276 C CA . ASP B 1 160 ? -4.488 25.141 19.609 1 98.69 160 ASP B CA 1
ATOM 3277 C C . ASP B 1 160 ? -4.035 26.109 18.516 1 98.69 160 ASP B C 1
ATOM 3279 O O . ASP B 1 160 ? -3.244 27.016 18.781 1 98.69 160 ASP B O 1
ATOM 3283 N N . VAL B 1 161 ? -4.508 25.922 17.328 1 98.69 161 VAL B N 1
ATOM 3284 C CA . VAL B 1 161 ? -4.176 26.797 16.203 1 98.69 161 VAL B CA 1
ATOM 3285 C C . VAL B 1 161 ? -5.145 27.969 16.172 1 98.69 161 VAL B C 1
ATOM 3287 O O . VAL B 1 161 ? -4.727 29.125 16 1 98.69 161 VAL B O 1
ATOM 3290 N N . ALA B 1 162 ? -6.418 27.734 16.297 1 98.06 162 ALA B N 1
ATOM 3291 C CA . ALA B 1 162 ? -7.543 28.672 16.297 1 98.06 162 ALA B CA 1
ATOM 3292 C C . ALA B 1 162 ? -8.742 28.078 17.031 1 98.06 162 ALA B C 1
ATOM 3294 O O . ALA B 1 162 ? -8.773 26.875 17.312 1 98.06 162 ALA B O 1
ATOM 3295 N N . PRO B 1 163 ? -9.695 28.969 17.406 1 97.56 163 PRO B N 1
ATOM 3296 C CA . PRO B 1 163 ? -10.906 28.375 17.984 1 97.56 163 PRO B CA 1
ATOM 3297 C C . PRO B 1 163 ? -11.516 27.297 17.109 1 97.56 163 PRO B C 1
ATOM 3299 O O . PRO B 1 163 ? -11.844 27.547 15.953 1 97.56 163 PRO B O 1
ATOM 3302 N N . GLY B 1 164 ? -11.586 26.047 17.609 1 97.31 164 GLY B N 1
ATOM 3303 C CA . GLY B 1 164 ? -12.211 24.938 16.891 1 97.31 164 GLY B CA 1
ATOM 3304 C C . GLY B 1 164 ? -11.242 24.188 16 1 97.31 164 GLY B C 1
ATOM 3305 O O . GLY B 1 164 ? -11.641 23.266 15.281 1 97.31 164 GLY B O 1
ATOM 3306 N N . LEU B 1 165 ? -10.008 24.609 16.016 1 98.62 165 LEU B N 1
ATOM 3307 C CA . LEU B 1 165 ? -8.961 23.969 15.234 1 98.62 165 LEU B CA 1
ATOM 3308 C C . LEU B 1 165 ? -7.754 23.641 16.109 1 98.62 165 LEU B C 1
ATOM 3310 O O . LEU B 1 165 ? -7.039 24.547 16.547 1 98.62 165 LEU B O 1
ATOM 3314 N N . THR B 1 166 ? -7.555 22.312 16.297 1 98.88 166 THR B N 1
ATOM 3315 C CA . THR B 1 166 ? -6.523 21.859 17.219 1 98.88 166 THR B CA 1
ATOM 3316 C C . THR B 1 166 ? -5.688 20.75 16.609 1 98.88 166 THR B C 1
ATOM 3318 O O . THR B 1 166 ? -6.215 19.891 15.891 1 98.88 166 THR B O 1
ATOM 3321 N N . LEU B 1 167 ? -4.383 20.766 16.859 1 98.94 167 LEU B N 1
ATOM 3322 C CA . LEU B 1 167 ? -3.494 19.672 16.516 1 98.94 167 LEU B CA 1
ATOM 3323 C C . LEU B 1 167 ? -3.316 18.719 17.688 1 98.94 167 LEU B C 1
ATOM 3325 O O . LEU B 1 167 ? -3.213 19.156 18.844 1 98.94 167 LEU B O 1
ATOM 3329 N N . HIS B 1 168 ? -3.316 17.453 17.438 1 98.94 168 HIS B N 1
ATOM 3330 C CA . HIS B 1 168 ? -3.088 16.422 18.453 1 98.94 168 HIS B CA 1
ATOM 3331 C C . HIS B 1 168 ? -1.939 15.5 18.047 1 98.94 168 HIS B C 1
ATOM 3333 O O . HIS B 1 168 ? -1.951 14.922 16.969 1 98.94 168 HIS B O 1
ATOM 3339 N N . GLN B 1 169 ? -0.942 15.43 18.922 1 98.88 169 GLN B N 1
ATOM 3340 C CA . GLN B 1 169 ? 0.121 14.445 18.75 1 98.88 169 GLN B CA 1
ATOM 3341 C C . GLN B 1 169 ? -0.357 13.047 19.109 1 98.88 169 GLN B C 1
ATOM 3343 O O . GLN B 1 169 ? -0.761 12.805 20.25 1 98.88 169 GLN B O 1
ATOM 3348 N N . ILE B 1 170 ? -0.266 12.094 18.156 1 98.88 170 ILE B N 1
ATOM 3349 C CA . ILE B 1 170 ? -0.848 10.781 18.422 1 98.88 170 ILE B CA 1
ATOM 3350 C C . ILE B 1 170 ? 0.247 9.719 18.391 1 98.88 170 ILE B C 1
ATOM 3352 O O . ILE B 1 170 ? 0.049 8.602 18.891 1 98.88 170 ILE B O 1
ATOM 3356 N N . GLY B 1 171 ? 1.427 10.031 17.828 1 98.75 171 GLY B N 1
ATOM 3357 C CA . GLY B 1 171 ? 2.498 9.055 17.719 1 98.75 171 GLY B CA 1
ATOM 3358 C C . GLY B 1 171 ? 2.189 7.949 16.734 1 98.75 171 GLY B C 1
ATOM 3359 O O . GLY B 1 171 ? 1.44 8.156 15.773 1 98.75 171 GLY B O 1
ATOM 3360 N N . GLY B 1 172 ? 2.885 6.77 16.906 1 98.62 172 GLY B N 1
ATOM 3361 C CA . GLY B 1 172 ? 2.688 5.602 16.062 1 98.62 172 GLY B CA 1
ATOM 3362 C C . GLY B 1 172 ? 3.635 5.555 14.891 1 98.62 172 GLY B C 1
ATOM 3363 O O . GLY B 1 172 ? 4.734 5.004 14.984 1 98.62 172 GLY B O 1
ATOM 3364 N N . HIS B 1 173 ? 3.234 6.176 13.797 1 98.62 173 HIS B N 1
ATOM 3365 C CA . HIS B 1 173 ? 4.02 6.234 12.57 1 98.62 173 HIS B CA 1
ATOM 3366 C C . HIS B 1 173 ? 5.363 6.914 12.805 1 98.62 173 HIS B C 1
ATOM 3368 O O . HIS B 1 173 ? 6.41 6.371 12.438 1 98.62 173 HIS B O 1
ATOM 3374 N N . PHE B 1 174 ? 5.375 8.016 13.344 1 98.69 174 PHE B N 1
ATOM 3375 C CA . PHE B 1 174 ? 6.461 8.742 13.992 1 98.69 174 PHE B CA 1
ATOM 3376 C C . PHE B 1 174 ? 6.086 9.133 15.414 1 98.69 174 PHE B C 1
ATOM 3378 O O . PHE B 1 174 ? 4.902 9.266 15.734 1 98.69 174 PHE B O 1
ATOM 3385 N N . PRO B 1 175 ? 7.109 9.375 16.219 1 98.56 175 PRO B N 1
ATOM 3386 C CA . PRO B 1 175 ? 6.754 9.82 17.562 1 98.56 175 PRO B CA 1
ATOM 3387 C C . PRO B 1 175 ? 5.938 11.109 17.562 1 98.56 175 PRO B C 1
ATOM 3389 O O . PRO B 1 175 ? 5.105 11.328 18.453 1 98.56 175 PRO B O 1
ATOM 3392 N N . GLY B 1 176 ? 6.176 11.93 16.609 1 98.81 176 GLY B N 1
ATOM 3393 C CA . GLY B 1 176 ? 5.488 13.211 16.547 1 98.81 176 GLY B CA 1
ATOM 3394 C C . GLY B 1 176 ? 4.285 13.195 15.617 1 98.81 176 GLY B C 1
ATOM 3395 O O . GLY B 1 176 ? 3.686 14.242 15.352 1 98.81 176 GLY B O 1
ATOM 3396 N N . SER B 1 177 ? 3.91 12.031 15.094 1 98.88 177 SER B N 1
ATOM 3397 C CA . SER B 1 177 ? 2.742 11.977 14.219 1 98.88 177 SER B CA 1
ATOM 3398 C C . SER B 1 177 ? 1.555 12.703 14.844 1 98.88 177 SER B C 1
ATOM 3400 O O . SER B 1 177 ? 1.298 12.57 16.047 1 98.88 177 SER B O 1
ATOM 3402 N N . ALA B 1 178 ? 0.853 13.438 13.953 1 98.88 178 ALA B N 1
ATOM 3403 C CA . ALA B 1 178 ? -0.208 14.305 14.461 1 98.88 178 ALA B CA 1
ATOM 3404 C C . ALA B 1 178 ? -1.433 14.266 13.555 1 98.88 178 ALA B C 1
ATOM 3406 O O . ALA B 1 178 ? -1.351 13.805 12.406 1 98.88 178 ALA B O 1
ATOM 3407 N N . VAL B 1 179 ? -2.57 14.719 14.086 1 98.94 179 VAL B N 1
ATOM 3408 C CA . VAL B 1 179 ? -3.801 14.969 13.344 1 98.94 179 VAL B CA 1
ATOM 3409 C C . VAL B 1 179 ? -4.305 16.375 13.641 1 98.94 179 VAL B C 1
ATOM 3411 O O . VAL B 1 179 ? -3.951 16.969 14.664 1 98.94 179 VAL B O 1
ATOM 3414 N N . ALA B 1 180 ? -5.012 16.938 12.727 1 98.94 180 ALA B N 1
ATOM 3415 C CA . ALA B 1 180 ? -5.73 18.188 12.953 1 98.94 180 ALA B CA 1
ATOM 3416 C C . ALA B 1 180 ? -7.223 17.938 13.141 1 98.94 180 ALA B C 1
ATOM 3418 O O . ALA B 1 180 ? -7.852 17.25 12.328 1 98.94 180 ALA B O 1
ATOM 3419 N N . HIS B 1 181 ? -7.723 18.422 14.211 1 98.94 181 HIS B N 1
ATOM 3420 C CA . HIS B 1 181 ? -9.141 18.297 14.531 1 98.94 181 HIS B CA 1
ATOM 3421 C C . HIS B 1 181 ? -9.883 19.609 14.266 1 98.94 181 HIS B C 1
ATOM 3423 O O . HIS B 1 181 ? -9.555 20.641 14.859 1 98.94 181 HIS B O 1
ATOM 3429 N N . TRP B 1 182 ? -10.797 19.578 13.344 1 98.81 182 TRP B N 1
ATOM 3430 C CA . TRP B 1 182 ? -11.656 20.688 12.984 1 98.81 182 TRP B CA 1
ATOM 3431 C C . TRP B 1 182 ? -13.07 20.484 13.523 1 98.81 182 TRP B C 1
ATOM 3433 O O . TRP B 1 182 ? -13.922 19.906 12.844 1 98.81 182 TRP B O 1
ATOM 3443 N N . ARG B 1 183 ? -13.328 21.047 14.648 1 98 183 ARG B N 1
ATOM 3444 C CA . ARG B 1 183 ? -14.555 20.812 15.414 1 98 183 ARG B CA 1
ATOM 3445 C C . ARG B 1 183 ? -15.781 21.25 14.625 1 98 183 ARG B C 1
ATOM 3447 O O . ARG B 1 183 ? -16.828 20.594 14.688 1 98 183 ARG B O 1
ATOM 3454 N N . ASP B 1 184 ? -15.648 22.281 13.844 1 97.25 184 ASP B N 1
ATOM 3455 C CA . ASP B 1 184 ? -16.812 22.891 13.211 1 97.25 184 ASP B CA 1
ATOM 3456 C C . ASP B 1 184 ? -17 22.375 11.781 1 97.25 184 ASP B C 1
ATOM 3458 O O . ASP B 1 184 ? -17.922 22.781 11.086 1 97.25 184 ASP B O 1
ATOM 3462 N N . GLY B 1 185 ? -16.109 21.5 11.352 1 96.88 185 GLY B N 1
ATOM 3463 C CA . GLY B 1 185 ? -16.234 20.922 10.023 1 96.88 185 GLY B CA 1
ATOM 3464 C C . GLY B 1 185 ? -17.375 19.953 9.883 1 96.88 185 GLY B C 1
ATOM 3465 O O . GLY B 1 185 ? -18.031 19.594 10.875 1 96.88 185 GLY B O 1
ATOM 3466 N N . ALA B 1 186 ? -17.641 19.578 8.578 1 96.56 186 ALA B N 1
ATOM 3467 C CA . ALA B 1 186 ? -18.703 18.625 8.281 1 96.56 186 ALA B CA 1
ATOM 3468 C C . ALA B 1 186 ? -20.016 19.047 8.922 1 96.56 186 ALA B C 1
ATOM 3470 O O . ALA B 1 186 ? -20.641 18.266 9.641 1 96.56 186 ALA B O 1
ATOM 3471 N N . ASP B 1 187 ? -20.406 20.266 8.727 1 95.88 187 ASP B N 1
ATOM 3472 C CA . ASP B 1 187 ? -21.641 20.844 9.227 1 95.88 187 ASP B CA 1
ATOM 3473 C C . ASP B 1 187 ? -21.719 20.75 10.75 1 95.88 187 ASP B C 1
ATOM 3475 O O . ASP B 1 187 ? -22.766 20.406 11.312 1 95.88 187 ASP B O 1
ATOM 3479 N N . GLY B 1 188 ? -20.594 20.969 11.391 1 97.19 188 GLY B N 1
ATOM 3480 C CA . GLY B 1 188 ? -20.531 21.016 12.844 1 97.19 188 GLY B CA 1
ATOM 3481 C C . GLY B 1 188 ? -20.375 19.641 13.477 1 97.19 188 GLY B C 1
ATOM 3482 O O . GLY B 1 188 ? -20.344 19.516 14.703 1 97.19 188 GLY B O 1
ATOM 3483 N N . LYS B 1 189 ? -20.234 18.578 12.703 1 98.19 189 LYS B N 1
ATOM 3484 C CA . LYS B 1 189 ? -20.094 17.219 13.227 1 98.19 189 LYS B CA 1
ATOM 3485 C C . LYS B 1 189 ? -18.625 16.875 13.461 1 98.19 189 LYS B C 1
ATOM 3487 O O . LYS B 1 189 ? -18.328 15.875 14.125 1 98.19 189 LYS B O 1
ATOM 3492 N N . GLY B 1 190 ? -17.75 17.734 12.961 1 98.56 190 GLY B N 1
ATOM 3493 C CA . GLY B 1 190 ? -16.328 17.547 13.188 1 98.56 190 GLY B CA 1
ATOM 3494 C C . GLY B 1 190 ? -15.625 16.812 12.055 1 98.56 190 GLY B C 1
ATOM 3495 O O . GLY B 1 190 ? -16.203 15.914 11.438 1 98.56 190 GLY B O 1
ATOM 3496 N N . VAL B 1 191 ? -14.383 17.203 11.711 1 98.81 191 VAL B N 1
ATOM 3497 C CA . VAL B 1 191 ? -13.516 16.578 10.719 1 98.81 191 VAL B CA 1
ATOM 3498 C C . VAL B 1 191 ? -12.133 16.328 11.32 1 98.81 191 VAL B C 1
ATOM 3500 O O . VAL B 1 191 ? -11.602 17.188 12.039 1 98.81 191 VAL B O 1
ATOM 3503 N N . LEU B 1 192 ? -11.648 15.211 11.125 1 98.88 192 LEU B N 1
ATOM 3504 C CA . LEU B 1 192 ? -10.281 14.867 11.484 1 98.88 192 LEU B CA 1
ATOM 3505 C C . LEU B 1 192 ? -9.398 14.781 10.25 1 98.88 192 LEU B C 1
ATOM 3507 O O . LEU B 1 192 ? -9.664 13.992 9.344 1 98.88 192 LEU B O 1
ATOM 3511 N N . LEU B 1 193 ? -8.422 15.688 10.102 1 98.81 193 LEU B N 1
ATOM 3512 C CA . LEU B 1 193 ? -7.402 15.57 9.062 1 98.81 193 LEU B CA 1
ATOM 3513 C C . LEU B 1 193 ? -6.238 14.711 9.539 1 98.81 193 LEU B C 1
ATOM 3515 O O . LEU B 1 193 ? -5.582 15.031 10.531 1 98.81 193 LEU B O 1
ATOM 3519 N N . THR B 1 194 ? -6.047 13.648 8.844 1 98.38 194 THR B N 1
ATOM 3520 C CA . THR B 1 194 ? -5.047 12.688 9.297 1 98.38 194 THR B CA 1
ATOM 3521 C C . THR B 1 194 ? -3.949 12.516 8.25 1 98.38 194 THR B C 1
ATOM 3523 O O . THR B 1 194 ? -3.951 13.195 7.223 1 98.38 194 THR B O 1
ATOM 3526 N N . GLY B 1 195 ? -2.918 11.781 8.484 1 96.94 195 GLY B N 1
ATOM 3527 C CA . GLY B 1 195 ? -1.854 11.242 7.648 1 96.94 195 GLY B CA 1
ATOM 3528 C C . GLY B 1 195 ? -1.596 9.766 7.883 1 96.94 195 GLY B C 1
ATOM 3529 O O . GLY B 1 195 ? -2.537 8.977 8.008 1 96.94 195 GLY B O 1
ATOM 3530 N N . ASP B 1 196 ? -0.402 9.477 7.953 1 97.56 196 ASP B N 1
ATOM 3531 C CA . ASP B 1 196 ? -0.002 8.078 8.039 1 97.56 196 ASP B CA 1
ATOM 3532 C C . ASP B 1 196 ? -0.211 7.535 9.453 1 97.56 196 ASP B C 1
ATOM 3534 O O . ASP B 1 196 ? -0.144 6.324 9.672 1 97.56 196 ASP B O 1
ATOM 3538 N N . GLY B 1 197 ? -0.472 8.445 10.438 1 97.81 197 GLY B N 1
ATOM 3539 C CA . GLY B 1 197 ? -0.771 7.961 11.781 1 97.81 197 GLY B CA 1
ATOM 3540 C C . GLY B 1 197 ? -2.066 7.176 11.852 1 97.81 197 GLY B C 1
ATOM 3541 O O . GLY B 1 197 ? -2.186 6.238 12.641 1 97.81 197 GLY B O 1
ATOM 3542 N N . VAL B 1 198 ? -3.031 7.609 11.203 1 98.25 198 VAL B N 1
ATOM 3543 C CA . VAL B 1 198 ? -4.324 6.977 10.969 1 98.25 198 VAL B CA 1
ATOM 3544 C C . VAL B 1 198 ? -4.715 7.137 9.5 1 98.25 198 VAL B C 1
ATOM 3546 O O . VAL B 1 198 ? -5.102 8.227 9.07 1 98.25 198 VAL B O 1
ATOM 3549 N N . PHE B 1 199 ? -4.66 6.074 8.742 1 98.69 199 PHE B N 1
ATOM 3550 C CA . PHE B 1 199 ? -4.699 6.18 7.293 1 98.69 199 PHE B CA 1
ATOM 3551 C C . PHE B 1 199 ? -5.996 5.605 6.742 1 98.69 199 PHE B C 1
ATOM 3553 O O . PHE B 1 199 ? -6.219 4.395 6.793 1 98.69 199 PHE B O 1
ATOM 3560 N N . PRO B 1 200 ? -6.965 6.473 6.195 1 98.44 200 PRO B N 1
ATOM 3561 C CA . PRO B 1 200 ? -8.172 5.922 5.57 1 98.44 200 PRO B CA 1
ATOM 3562 C C . PRO B 1 200 ? -7.859 5.008 4.387 1 98.44 200 PRO B C 1
ATOM 3564 O O . PRO B 1 200 ? -7.059 5.363 3.52 1 98.44 200 PRO B O 1
ATOM 3567 N N . ASN B 1 201 ? -8.492 3.869 4.391 1 97.44 201 ASN B N 1
ATOM 3568 C CA . ASN B 1 201 ? -8.266 2.895 3.326 1 97.44 201 ASN B CA 1
ATOM 3569 C C . ASN B 1 201 ? -9.133 3.191 2.104 1 97.44 201 ASN B C 1
ATOM 3571 O O . ASN B 1 201 ? -10.023 4.035 2.158 1 97.44 201 ASN B O 1
ATOM 3575 N N . PRO B 1 202 ? -8.836 2.506 0.993 1 95.12 202 PRO B N 1
ATOM 3576 C CA . PRO B 1 202 ? -9.57 2.797 -0.243 1 95.12 202 PRO B CA 1
ATOM 3577 C C . PRO B 1 202 ? -11.047 2.408 -0.162 1 95.12 202 PRO B C 1
ATOM 3579 O O . PRO B 1 202 ? -11.867 2.922 -0.929 1 95.12 202 PRO B O 1
ATOM 3582 N N . ASP B 1 203 ? -11.438 1.541 0.709 1 93.69 203 ASP B N 1
ATOM 3583 C CA . ASP B 1 203 ? -12.828 1.135 0.841 1 93.69 203 ASP B CA 1
ATOM 3584 C C . ASP B 1 203 ? -13.672 2.25 1.46 1 93.69 203 ASP B C 1
ATOM 3586 O O . ASP B 1 203 ? -14.898 2.162 1.494 1 93.69 203 ASP B O 1
ATOM 3590 N N . ARG B 1 204 ? -12.992 3.314 2.051 1 95.12 204 ARG B N 1
ATOM 3591 C CA . ARG B 1 204 ? -13.602 4.488 2.666 1 95.12 204 ARG B CA 1
ATOM 3592 C C . ARG B 1 204 ? -14.438 4.098 3.883 1 95.12 204 ARG B C 1
ATOM 3594 O O . ARG B 1 204 ? -15.352 4.824 4.273 1 95.12 204 ARG B O 1
ATOM 3601 N N . ARG B 1 205 ? -14.133 2.945 4.422 1 95.31 205 ARG B N 1
ATOM 3602 C CA . ARG B 1 205 ? -14.867 2.463 5.59 1 95.31 205 ARG B CA 1
ATOM 3603 C C . ARG B 1 205 ? -13.914 2.102 6.723 1 95.31 205 ARG B C 1
ATOM 3605 O O . ARG B 1 205 ? -14.312 2.078 7.891 1 95.31 205 ARG B O 1
ATOM 3612 N N . THR B 1 206 ? -12.727 1.785 6.348 1 97.88 206 THR B N 1
ATOM 3613 C CA . THR B 1 206 ? -11.766 1.335 7.344 1 97.88 206 THR B CA 1
ATOM 3614 C C . THR B 1 206 ? -10.477 2.156 7.266 1 97.88 206 THR B C 1
ATOM 3616 O O . THR B 1 206 ? -10.273 2.912 6.312 1 97.88 206 THR B O 1
ATOM 3619 N N . MET B 1 207 ? -9.672 2.012 8.305 1 98.31 207 MET B N 1
ATOM 3620 C CA . MET B 1 207 ? -8.383 2.699 8.414 1 98.31 207 MET B CA 1
ATOM 3621 C C . MET B 1 207 ? -7.27 1.718 8.75 1 98.31 207 MET B C 1
ATOM 3623 O O . MET B 1 207 ? -7.531 0.609 9.219 1 98.31 207 MET B O 1
ATOM 3627 N N . SER B 1 208 ? -6.078 2.186 8.516 1 98.5 208 SER B N 1
ATOM 3628 C CA . SER B 1 208 ? -4.91 1.355 8.789 1 98.5 208 SER B CA 1
ATOM 3629 C C . SER B 1 208 ? -3.924 2.078 9.703 1 98.5 208 SER B C 1
ATOM 3631 O O . SER B 1 208 ? -3.92 3.309 9.773 1 98.5 208 SER B O 1
ATOM 3633 N N . PHE B 1 209 ? -3.123 1.361 10.414 1 98.75 209 PHE B N 1
ATOM 3634 C CA . PHE B 1 209 ? -2.139 1.801 11.391 1 98.75 209 PHE B CA 1
ATOM 3635 C C . PHE B 1 209 ? -0.795 1.122 11.156 1 98.75 209 PHE B C 1
ATOM 3637 O O . PHE B 1 209 ? -0.602 -0.035 11.531 1 98.75 209 PHE B O 1
ATOM 3644 N N . LEU B 1 210 ? 0.091 1.855 10.531 1 98.69 210 LEU B N 1
ATOM 3645 C CA . LEU B 1 210 ? 1.371 1.235 10.203 1 98.69 210 LEU B CA 1
ATOM 3646 C C . LEU B 1 210 ? 2.531 2.115 10.656 1 98.69 210 LEU B C 1
ATOM 3648 O O . LEU B 1 210 ? 2.404 3.34 10.711 1 98.69 210 LEU B O 1
ATOM 3652 N N . ARG B 1 211 ? 3.654 1.466 10.992 1 98.31 211 ARG B N 1
ATOM 3653 C CA . ARG B 1 211 ? 4.953 2.111 11.156 1 98.31 211 ARG B CA 1
ATOM 3654 C C . ARG B 1 211 ? 5.504 2.582 9.812 1 98.31 211 ARG B C 1
ATOM 3656 O O . ARG B 1 211 ? 6.125 3.643 9.727 1 98.31 211 ARG B O 1
ATOM 3663 N N . SER B 1 212 ? 5.309 1.821 8.836 1 98.06 212 SER B N 1
ATOM 3664 C CA . SER B 1 212 ? 5.762 2.127 7.484 1 98.06 212 SER B CA 1
ATOM 3665 C C . SER B 1 212 ? 4.719 1.72 6.449 1 98.06 212 SER B C 1
ATOM 3667 O O . SER B 1 212 ? 4.266 0.574 6.434 1 98.06 212 SER B O 1
ATOM 3669 N N . TYR B 1 213 ? 4.324 2.596 5.641 1 97.31 213 TYR B N 1
ATOM 3670 C CA . TYR B 1 213 ? 3.34 2.291 4.605 1 97.31 213 TYR B CA 1
ATOM 3671 C C . TYR B 1 213 ? 4.016 1.726 3.363 1 97.31 213 TYR B C 1
ATOM 3673 O O . TYR B 1 213 ? 3.586 0.703 2.826 1 97.31 213 TYR B O 1
ATOM 3681 N N . PRO B 1 214 ? 5.184 2.285 2.889 1 95.69 214 PRO B N 1
ATOM 3682 C CA . PRO B 1 214 ? 5.805 1.679 1.708 1 95.69 214 PRO B CA 1
ATOM 3683 C C . PRO B 1 214 ? 6.336 0.272 1.978 1 95.69 214 PRO B C 1
ATOM 3685 O O . PRO B 1 214 ? 6.332 -0.575 1.08 1 95.69 214 PRO B O 1
ATOM 3688 N N . ASN B 1 215 ? 6.758 0.023 3.209 1 96.38 215 ASN B N 1
ATOM 3689 C CA . ASN B 1 215 ? 7.32 -1.282 3.545 1 96.38 215 ASN B CA 1
ATOM 3690 C C . ASN B 1 215 ? 6.367 -2.09 4.422 1 96.38 215 ASN B C 1
ATOM 3692 O O . ASN B 1 215 ? 6.758 -3.113 4.992 1 96.38 215 ASN B O 1
ATOM 3696 N N . ARG B 1 216 ? 5.199 -1.582 4.566 1 97.25 216 ARG B N 1
ATOM 3697 C CA . ARG B 1 216 ? 4.043 -2.238 5.172 1 97.25 216 ARG B CA 1
ATOM 3698 C C . ARG B 1 216 ? 4.406 -2.84 6.527 1 97.25 216 ARG B C 1
ATOM 3700 O O . ARG B 1 216 ? 4.098 -4.004 6.797 1 97.25 216 ARG B O 1
ATOM 3707 N N . LEU B 1 217 ? 5.117 -2.088 7.379 1 98 217 LEU B N 1
ATOM 3708 C CA . LEU B 1 217 ? 5.406 -2.504 8.75 1 98 217 LEU B CA 1
ATOM 3709 C C . LEU B 1 217 ? 4.273 -2.117 9.688 1 98 217 LEU B 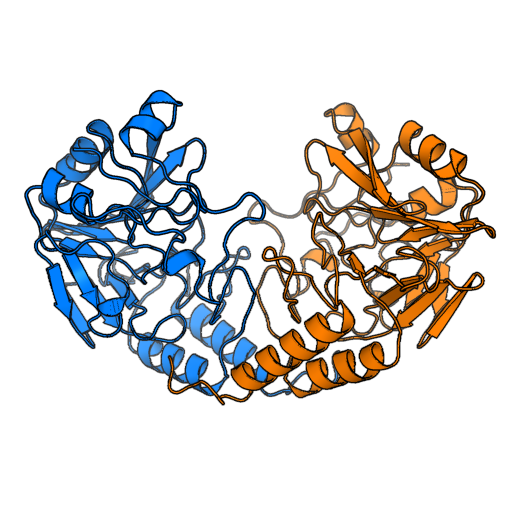C 1
ATOM 3711 O O . LEU B 1 217 ? 3.91 -0.941 9.781 1 98 217 LEU B O 1
ATOM 3715 N N . PRO B 1 218 ? 3.695 -3.088 10.367 1 98.56 218 PRO B N 1
ATOM 3716 C CA . PRO B 1 218 ? 2.549 -2.777 11.227 1 98.56 218 PRO B CA 1
ATOM 3717 C C . PRO B 1 218 ? 2.965 -2.229 12.594 1 98.56 218 PRO B C 1
ATOM 3719 O O . PRO B 1 218 ? 4.109 -2.412 13.008 1 98.56 218 PRO B O 1
ATOM 3722 N N . LEU B 1 219 ? 2.045 -1.528 13.188 1 98.88 219 LEU B N 1
ATOM 3723 C CA . LEU B 1 219 ? 2.164 -1.189 14.602 1 98.88 219 LEU B CA 1
ATOM 3724 C C . LEU B 1 219 ? 1.594 -2.301 15.477 1 98.88 219 LEU B C 1
ATOM 3726 O O . LEU B 1 219 ? 0.792 -3.113 15.016 1 98.88 219 LEU B O 1
ATOM 3730 N N . SER B 1 220 ? 2.029 -2.346 16.719 1 98.88 220 SER B N 1
ATOM 3731 C CA . SER B 1 220 ? 1.507 -3.311 17.688 1 98.88 220 SER B CA 1
ATOM 3732 C C . SER B 1 220 ? 0.083 -2.961 18.109 1 98.88 220 SER B C 1
ATOM 3734 O O . SER B 1 220 ? -0.361 -1.825 17.922 1 98.88 220 SER B O 1
ATOM 3736 N N . ALA B 1 221 ? -0.575 -3.965 18.672 1 98.88 221 ALA B N 1
ATOM 3737 C CA . ALA B 1 221 ? -1.914 -3.744 19.203 1 98.88 221 ALA B CA 1
ATOM 3738 C C . ALA B 1 221 ? -1.902 -2.65 20.266 1 98.88 221 ALA B C 1
ATOM 3740 O O . ALA B 1 221 ? -2.799 -1.805 20.312 1 98.88 221 ALA B O 1
ATOM 3741 N N . ALA B 1 222 ? -0.913 -2.645 21.094 1 98.88 222 ALA B N 1
ATOM 3742 C CA . ALA B 1 222 ? -0.845 -1.674 22.172 1 98.88 2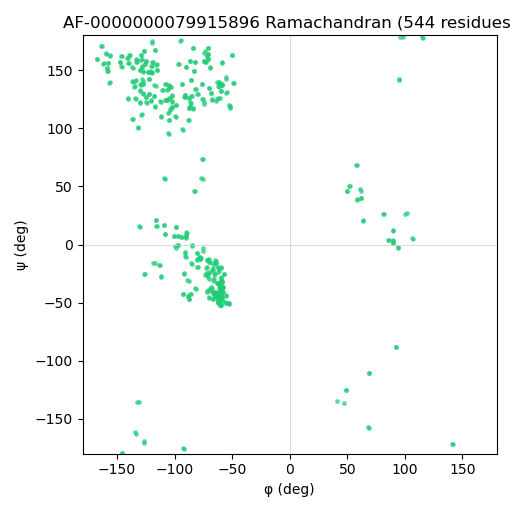22 ALA B CA 1
ATOM 3743 C C . ALA B 1 222 ? -0.778 -0.248 21.641 1 98.88 222 ALA B C 1
ATOM 3745 O O . ALA B 1 222 ? -1.473 0.643 22.141 1 98.88 222 ALA B O 1
ATOM 3746 N N . VAL B 1 223 ? 0.036 -0.017 20.656 1 98.94 223 VAL B N 1
ATOM 3747 C CA . VAL B 1 223 ? 0.197 1.313 20.078 1 98.94 223 VAL B CA 1
ATOM 3748 C C . VAL B 1 223 ? -1.099 1.739 19.406 1 98.94 223 VAL B C 1
ATOM 3750 O O . VAL B 1 223 ? -1.543 2.879 19.547 1 98.94 223 VAL B O 1
ATOM 3753 N N . VAL B 1 224 ? -1.716 0.822 18.672 1 98.94 224 VAL B N 1
ATOM 3754 C CA . VAL B 1 224 ? -2.945 1.13 17.953 1 98.94 224 VAL B CA 1
ATOM 3755 C C . VAL B 1 224 ? -4.059 1.466 18.938 1 98.94 224 VAL B C 1
ATOM 3757 O O . VAL B 1 224 ? -4.816 2.414 18.734 1 98.94 224 VAL B O 1
ATOM 3760 N N . ARG B 1 225 ? -4.145 0.689 19.984 1 98.81 225 ARG B N 1
ATOM 3761 C CA . ARG B 1 225 ? -5.148 0.961 21.016 1 98.81 225 ARG B CA 1
ATOM 3762 C C . ARG B 1 225 ? -4.926 2.33 21.641 1 98.81 225 ARG B C 1
ATOM 3764 O O . ARG B 1 225 ? -5.879 3.07 21.891 1 98.81 225 ARG B O 1
ATOM 3771 N N . ARG B 1 226 ? -3.688 2.656 21.906 1 98.81 226 ARG B N 1
ATOM 3772 C CA . ARG B 1 226 ? -3.359 3.959 22.484 1 98.81 226 ARG B CA 1
ATOM 3773 C C . ARG B 1 226 ? -3.834 5.09 21.562 1 98.81 226 ARG B C 1
ATOM 3775 O O . ARG B 1 226 ? -4.453 6.047 22.031 1 98.81 226 ARG B O 1
ATOM 3782 N N . ILE B 1 227 ? -3.553 5.004 20.297 1 98.88 227 ILE B N 1
ATOM 3783 C CA . ILE B 1 227 ? -3.941 6.012 19.328 1 98.88 227 ILE B CA 1
ATOM 3784 C C . ILE B 1 227 ? -5.465 6.113 19.266 1 98.88 227 ILE B C 1
ATOM 3786 O O . ILE B 1 227 ? -6.023 7.211 19.328 1 98.88 227 ILE B O 1
ATOM 3790 N N . ALA B 1 228 ? -6.129 4.945 19.156 1 98.81 228 ALA B N 1
ATOM 3791 C CA . ALA B 1 228 ? -7.586 4.918 19.047 1 98.81 228 ALA B CA 1
ATOM 3792 C C . ALA B 1 228 ? -8.242 5.492 20.297 1 98.81 228 ALA B C 1
ATOM 3794 O O . ALA B 1 228 ? -9.211 6.246 20.203 1 98.81 228 ALA B O 1
ATOM 3795 N N . ASP B 1 229 ? -7.73 5.102 21.438 1 98.75 229 ASP B N 1
ATOM 3796 C CA . ASP B 1 229 ? -8.281 5.602 22.703 1 98.75 229 ASP B CA 1
ATOM 3797 C C . ASP B 1 229 ? -8.156 7.121 22.781 1 98.75 229 ASP B C 1
ATOM 3799 O O . ASP B 1 229 ? -9.086 7.801 23.219 1 98.75 229 ASP B O 1
ATOM 3803 N N . GLN B 1 230 ? -7.039 7.66 22.406 1 98.75 230 GLN B N 1
ATOM 3804 C CA . GLN B 1 230 ? -6.84 9.102 22.422 1 98.75 230 GLN B CA 1
ATOM 3805 C C . GLN B 1 230 ? -7.828 9.805 21.484 1 98.75 230 GLN B C 1
ATOM 3807 O O . GLN B 1 230 ? -8.492 10.766 21.891 1 98.75 230 GLN B O 1
ATOM 3812 N N . LEU B 1 231 ? -7.922 9.328 20.266 1 98.75 231 LEU B N 1
ATOM 3813 C CA . LEU B 1 231 ? -8.734 9.992 19.266 1 98.75 231 LEU B CA 1
ATOM 3814 C C . LEU B 1 231 ? -10.219 9.82 19.547 1 98.75 231 LEU B C 1
ATOM 3816 O O . LEU B 1 231 ? -11.047 10.625 19.109 1 98.75 231 LEU B O 1
ATOM 3820 N N . SER B 1 232 ? -10.555 8.727 20.266 1 97.56 232 SER B N 1
ATOM 3821 C CA . SER B 1 232 ? -11.953 8.469 20.609 1 97.56 232 SER B CA 1
ATOM 3822 C C . SER B 1 232 ? -12.508 9.555 21.516 1 97.56 232 SER B C 1
ATOM 3824 O O . SER B 1 232 ? -13.727 9.664 21.688 1 97.56 232 SER B O 1
ATOM 3826 N N . GLN B 1 233 ? -11.648 10.367 22.078 1 98 233 GLN B N 1
ATOM 3827 C CA . GLN B 1 233 ? -12.07 11.453 22.953 1 98 233 GLN B CA 1
ATOM 3828 C C . GLN B 1 233 ? -12.539 12.664 22.156 1 98 233 GLN B C 1
ATOM 3830 O O . GLN B 1 233 ? -13.109 13.602 22.719 1 98 233 GLN B O 1
ATOM 3835 N N . LEU B 1 234 ? -12.289 12.68 20.906 1 98.38 234 LEU B N 1
ATOM 3836 C CA . LEU B 1 234 ? -12.68 13.773 20.016 1 98.38 234 LEU B CA 1
ATOM 3837 C C . LEU B 1 234 ? -13.977 13.445 19.297 1 98.38 234 LEU B C 1
ATOM 3839 O O . LEU B 1 234 ? -14.336 12.273 19.156 1 98.38 234 LEU B O 1
ATOM 3843 N N . GLU B 1 235 ? -14.656 14.531 18.906 1 98.06 235 GLU B N 1
ATOM 3844 C CA . GLU B 1 235 ? -15.867 14.367 18.109 1 98.06 235 GLU B CA 1
ATOM 3845 C C . GLU B 1 235 ? -15.594 14.672 16.641 1 98.06 235 GLU B C 1
ATOM 3847 O O . GLU B 1 235 ? -15.172 15.781 16.297 1 98.06 235 GLU B O 1
ATOM 3852 N N . PHE B 1 236 ? -15.859 13.727 15.797 1 98.69 236 PHE B N 1
ATOM 3853 C CA . PHE B 1 236 ? -15.727 13.906 14.352 1 98.69 236 PHE B CA 1
ATOM 3854 C C . PHE B 1 236 ? -16.578 12.891 13.602 1 98.69 236 PHE B C 1
ATOM 3856 O O . PHE B 1 236 ? -16.781 11.766 14.07 1 98.69 236 PHE B O 1
ATOM 3863 N N . ASP B 1 237 ? -17.047 13.273 12.445 1 98.44 237 ASP B N 1
ATOM 3864 C CA . ASP B 1 237 ? -17.859 12.445 11.57 1 98.44 237 ASP B CA 1
ATOM 3865 C C . ASP B 1 237 ? -17.109 12.07 10.297 1 98.44 237 ASP B C 1
ATOM 3867 O O . ASP B 1 237 ? -17.344 11.008 9.719 1 98.44 237 ASP B O 1
ATOM 3871 N N . ARG B 1 238 ? -16.203 12.875 9.891 1 98.31 238 ARG B N 1
ATOM 3872 C CA . ARG B 1 238 ? -15.43 12.688 8.664 1 98.31 238 ARG B CA 1
ATOM 3873 C C . ARG B 1 238 ? -13.938 12.641 8.953 1 98.31 238 ARG B C 1
ATOM 3875 O O . ARG B 1 238 ? -13.453 13.297 9.883 1 98.31 238 ARG B O 1
ATOM 3882 N N . ILE B 1 239 ? -13.273 11.836 8.266 1 98.69 239 ILE B N 1
ATOM 3883 C CA . ILE B 1 239 ? -11.812 11.773 8.305 1 98.69 239 ILE B CA 1
ATOM 3884 C C . ILE B 1 239 ? -11.25 11.992 6.906 1 98.69 239 ILE B C 1
ATOM 3886 O O . ILE B 1 239 ? -11.727 11.391 5.938 1 98.69 239 ILE B O 1
ATOM 3890 N N . VAL B 1 240 ? -10.305 12.883 6.758 1 98.56 240 VAL B N 1
ATOM 3891 C CA . VAL B 1 240 ? -9.656 13.172 5.48 1 98.56 240 VAL B CA 1
ATOM 3892 C C . VAL B 1 240 ? -8.156 12.914 5.594 1 98.56 240 VAL B C 1
ATOM 3894 O O . VAL B 1 240 ? -7.492 13.445 6.492 1 98.56 240 VAL B O 1
ATOM 3897 N N . GLY B 1 241 ? -7.648 12.07 4.734 1 97.94 241 GLY B N 1
ATOM 3898 C CA . GLY B 1 241 ? -6.234 11.719 4.746 1 97.94 241 GLY B CA 1
ATOM 3899 C C . GLY B 1 241 ? -5.398 12.586 3.828 1 97.94 241 GLY B C 1
ATOM 3900 O O . GLY B 1 241 ? -5.871 13.617 3.336 1 97.94 241 GLY B O 1
ATOM 3901 N N . ASN B 1 242 ? -4.086 12.227 3.729 1 96 242 ASN B N 1
ATOM 3902 C CA . ASN B 1 242 ? -3.121 13.062 3.02 1 96 242 ASN B CA 1
ATOM 3903 C C . ASN B 1 242 ? -3.035 12.688 1.543 1 96 242 ASN B C 1
ATOM 3905 O O . ASN B 1 242 ? -2.098 13.086 0.851 1 96 242 ASN B O 1
ATOM 3909 N N . PHE B 1 243 ? -3.977 11.867 1.139 1 94.38 243 PHE B N 1
ATOM 3910 C CA . PHE B 1 243 ? -4.246 11.57 -0.264 1 94.38 243 PHE B CA 1
ATOM 3911 C C . PHE B 1 243 ? -5.719 11.805 -0.591 1 94.38 243 PHE B C 1
ATOM 3913 O O . PHE B 1 243 ? -6.426 12.477 0.157 1 94.38 243 PHE B O 1
ATOM 3920 N N . ASP B 1 244 ? -6.219 11.375 -1.777 1 87.94 244 ASP B N 1
ATOM 3921 C CA . ASP B 1 244 ? -7.652 11.352 -2.049 1 87.94 244 ASP B CA 1
ATOM 3922 C C . ASP B 1 244 ? -8.32 10.164 -1.363 1 87.94 244 ASP B C 1
ATOM 3924 O O . ASP B 1 244 ? -8.914 9.312 -2.027 1 87.94 244 ASP B O 1
ATOM 3928 N N . ASN B 1 245 ? -8.148 10.102 -0.015 1 96.19 245 ASN B N 1
ATOM 3929 C CA . ASN B 1 245 ? -8.727 9.055 0.822 1 96.19 245 ASN B CA 1
ATOM 3930 C C . ASN B 1 245 ? -9.469 9.641 2.023 1 96.19 245 ASN B C 1
ATOM 3932 O O . ASN B 1 245 ? -9.023 10.625 2.609 1 96.19 245 ASN B O 1
ATOM 3936 N N . SER B 1 246 ? -10.602 9.07 2.285 1 97.56 246 SER B N 1
ATOM 3937 C CA . SER B 1 246 ? -11.414 9.648 3.35 1 97.56 246 SER B CA 1
ATOM 3938 C C . SER B 1 246 ? -12.398 8.625 3.906 1 97.56 246 SER B C 1
ATOM 3940 O O . SER B 1 246 ? -12.609 7.57 3.305 1 97.56 246 SER B O 1
ATOM 3942 N N . ILE B 1 247 ? -12.82 8.805 5.059 1 98.12 247 ILE B N 1
ATOM 3943 C CA . ILE B 1 247 ? -14.031 8.266 5.656 1 98.12 247 ILE B CA 1
ATOM 3944 C C . ILE B 1 247 ? -15.117 9.336 5.691 1 98.12 247 ILE B C 1
ATOM 3946 O O . ILE B 1 247 ? -14.977 10.344 6.387 1 98.12 247 ILE B O 1
ATOM 3950 N N . ASP B 1 248 ? -16.203 9.125 5.043 1 97.12 248 ASP B N 1
ATOM 3951 C CA . ASP B 1 248 ? -17.125 10.211 4.75 1 97.12 248 ASP B CA 1
ATOM 3952 C C . ASP B 1 248 ? -18.141 10.391 5.879 1 97.12 248 ASP B C 1
ATOM 3954 O O . ASP B 1 248 ? -18.672 11.484 6.078 1 97.12 248 ASP B O 1
ATOM 3958 N N . THR B 1 249 ? -18.438 9.336 6.512 1 97.31 249 THR B N 1
ATOM 3959 C CA . THR B 1 249 ? -19.375 9.391 7.629 1 97.31 249 THR B CA 1
ATOM 3960 C C . THR B 1 249 ? -19.016 8.359 8.695 1 97.31 249 THR B C 1
ATOM 3962 O O . THR B 1 249 ? -18.25 7.434 8.43 1 97.31 249 THR B O 1
ATOM 3965 N N . ASP B 1 250 ? -19.453 8.578 9.93 1 98.06 250 ASP B N 1
ATOM 3966 C CA . ASP B 1 250 ? -19.266 7.652 11.039 1 98.06 250 ASP B CA 1
ATOM 3967 C C . ASP B 1 250 ? -17.797 7.426 11.336 1 98.06 250 ASP B C 1
ATOM 3969 O O . ASP B 1 250 ? -17.375 6.297 11.602 1 98.06 250 ASP B O 1
ATOM 3973 N N . GLY B 1 251 ? -17.062 8.531 11.25 1 98.44 251 GLY B N 1
ATOM 3974 C CA . GLY B 1 251 ? -15.617 8.453 11.391 1 98.44 251 GLY B CA 1
ATOM 3975 C C . GLY B 1 251 ? -15.172 7.801 12.688 1 98.44 251 GLY B C 1
ATOM 3976 O O . GLY B 1 251 ? -14.258 6.98 12.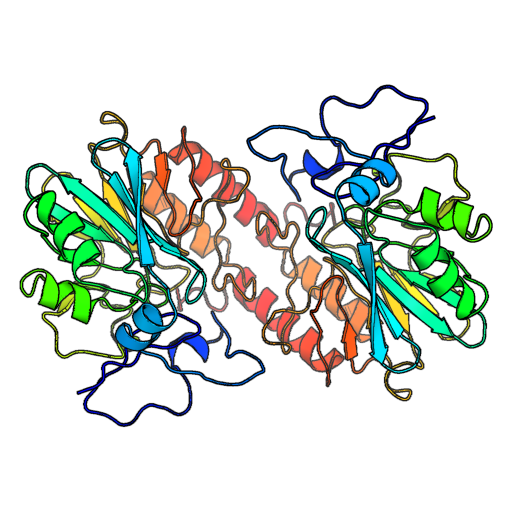695 1 98.44 251 GLY B O 1
ATOM 3977 N N . ARG B 1 252 ? -15.789 8.141 13.789 1 98.06 252 ARG B N 1
ATOM 3978 C CA . ARG B 1 252 ? -15.391 7.594 15.086 1 98.06 252 ARG B CA 1
ATOM 3979 C C . ARG B 1 252 ? -15.641 6.09 15.141 1 98.06 252 ARG B C 1
ATOM 3981 O O . ARG B 1 252 ? -14.812 5.34 15.656 1 98.06 252 ARG B O 1
ATOM 3988 N N . ALA B 1 253 ? -16.781 5.699 14.664 1 98.44 253 ALA B N 1
ATOM 3989 C CA . ALA B 1 253 ? -17.094 4.273 14.617 1 98.44 253 ALA B CA 1
ATOM 3990 C C . ALA B 1 253 ? -16.125 3.521 13.727 1 98.44 253 ALA B C 1
ATOM 3992 O O . ALA B 1 253 ? -15.68 2.418 14.062 1 98.44 253 ALA B O 1
ATOM 3993 N N . ALA B 1 254 ? -15.805 4.09 12.57 1 98.62 254 ALA B N 1
ATOM 3994 C CA . ALA B 1 254 ? -14.844 3.49 11.648 1 98.62 254 ALA B CA 1
ATOM 3995 C C . ALA B 1 254 ? -13.477 3.33 12.312 1 98.62 254 ALA B C 1
ATOM 3997 O O . ALA B 1 254 ? -12.805 2.311 12.125 1 98.62 254 ALA B O 1
ATOM 3998 N N . LEU B 1 255 ? -13.07 4.332 13.062 1 98.75 255 LEU B N 1
ATOM 3999 C CA . LEU B 1 255 ? -11.805 4.285 13.789 1 98.75 255 LEU B CA 1
ATOM 4000 C C . LEU B 1 255 ? -11.789 3.119 14.773 1 98.75 255 LEU B C 1
ATOM 4002 O O . LEU B 1 255 ? -10.852 2.32 14.789 1 98.75 255 LEU B O 1
ATOM 4006 N N . GLU B 1 256 ? -12.789 3.068 15.57 1 98.75 256 GLU B N 1
ATOM 4007 C CA . GLU B 1 256 ? -12.844 2.018 16.578 1 98.75 256 GLU B CA 1
ATOM 4008 C C . GLU B 1 256 ? -12.883 0.634 15.945 1 98.75 256 GLU B C 1
ATOM 4010 O O . GLU B 1 256 ? -12.172 -0.278 16.375 1 98.75 256 GLU B O 1
ATOM 4015 N N . TYR B 1 257 ? -13.742 0.482 14.945 1 98.75 257 TYR B N 1
ATOM 4016 C CA . TYR B 1 257 ? -13.82 -0.789 14.234 1 98.75 257 TYR B CA 1
ATOM 4017 C C . TYR B 1 257 ? -12.461 -1.189 13.672 1 98.75 257 TYR B C 1
ATOM 4019 O O . TYR B 1 257 ? -12.023 -2.33 13.844 1 98.75 257 TYR B O 1
ATOM 4027 N N . SER B 1 258 ? -11.781 -0.303 12.977 1 98.81 258 SER B N 1
ATOM 4028 C CA . SER B 1 258 ? -10.5 -0.564 12.328 1 98.81 258 SER B CA 1
ATOM 4029 C C . SER B 1 258 ? -9.422 -0.904 13.352 1 98.81 258 SER B C 1
ATOM 4031 O O . SER B 1 258 ? -8.609 -1.802 13.125 1 98.81 258 SER B O 1
ATOM 4033 N N . ALA B 1 259 ? -9.406 -0.119 14.445 1 98.88 259 ALA B N 1
ATOM 4034 C CA . ALA B 1 259 ? -8.43 -0.385 15.5 1 98.88 259 ALA B CA 1
ATOM 4035 C C . ALA B 1 259 ? -8.641 -1.771 16.109 1 98.88 259 ALA B C 1
ATOM 4037 O O . ALA B 1 259 ? -7.688 -2.527 16.281 1 98.88 259 ALA B O 1
ATOM 4038 N N . ALA B 1 260 ? -9.898 -2.074 16.422 1 98.81 260 ALA B N 1
ATOM 4039 C CA . ALA B 1 260 ? -10.211 -3.383 17 1 98.81 260 ALA B CA 1
ATOM 4040 C C . ALA B 1 260 ? -9.812 -4.508 16.047 1 98.81 260 ALA B C 1
ATOM 4042 O O . ALA B 1 260 ? -9.266 -5.523 16.469 1 98.81 260 ALA B O 1
ATOM 4043 N N . ARG B 1 261 ? -10.117 -4.328 14.836 1 98.69 261 ARG B N 1
ATOM 4044 C CA . ARG B 1 261 ? -9.789 -5.312 13.805 1 98.69 261 ARG B CA 1
ATOM 4045 C C . ARG B 1 261 ? -8.289 -5.52 13.695 1 98.69 261 ARG B C 1
ATOM 4047 O O . ARG B 1 261 ? -7.809 -6.656 13.648 1 98.69 261 ARG B O 1
ATOM 4054 N N . HIS B 1 262 ? -7.516 -4.426 13.602 1 98.81 262 HIS B N 1
ATOM 4055 C CA . HIS B 1 262 ? -6.059 -4.496 13.586 1 98.81 262 HIS B CA 1
ATOM 4056 C C . HIS B 1 262 ? -5.527 -5.266 14.789 1 98.81 262 HIS B C 1
ATOM 4058 O O . HIS B 1 262 ? -4.715 -6.18 14.641 1 98.81 262 HIS B O 1
ATOM 4064 N N . CYS B 1 263 ? -5.984 -4.902 15.953 1 98.88 263 CYS B N 1
ATOM 4065 C CA . CYS B 1 263 ? -5.527 -5.523 17.188 1 98.88 263 CYS B CA 1
ATOM 4066 C C . CYS B 1 263 ? -5.824 -7.02 17.188 1 98.88 263 CYS B C 1
ATOM 4068 O O . CYS B 1 263 ? -4.98 -7.824 17.594 1 98.88 263 CYS B O 1
ATOM 4070 N N . ALA B 1 264 ? -7.008 -7.383 16.766 1 98.81 264 ALA B N 1
ATOM 4071 C CA . ALA B 1 264 ? -7.387 -8.797 16.75 1 98.81 264 ALA B CA 1
ATOM 4072 C C . ALA B 1 264 ? -6.453 -9.602 15.852 1 98.81 264 ALA B C 1
ATOM 4074 O O . ALA B 1 264 ? -6.027 -10.695 16.219 1 98.81 264 ALA B O 1
ATOM 4075 N N . TRP B 1 265 ? -6.086 -9.102 14.727 1 98.69 265 TRP B N 1
ATOM 4076 C CA . TRP B 1 265 ? -5.223 -9.812 13.789 1 98.69 265 TRP B CA 1
ATOM 4077 C C . TRP B 1 265 ? -3.799 -9.922 14.336 1 98.69 265 TRP B C 1
ATOM 4079 O O . TRP B 1 265 ? -3.199 -11 14.312 1 98.69 265 TRP B O 1
ATOM 4089 N N . VAL B 1 266 ? -3.244 -8.797 14.867 1 98.5 266 VAL B N 1
ATOM 4090 C CA . VAL B 1 266 ? -1.854 -8.805 15.305 1 98.5 266 VAL B CA 1
ATOM 4091 C C . VAL B 1 266 ? -1.717 -9.648 16.578 1 98.5 266 VAL B C 1
ATOM 4093 O O . VAL B 1 266 ? -0.671 -10.258 16.812 1 98.5 266 VAL B O 1
ATOM 4096 N N . ASN B 1 267 ? -2.793 -9.703 17.328 1 98.44 267 ASN B N 1
ATOM 4097 C CA . ASN B 1 267 ? -2.773 -10.5 18.547 1 98.44 267 ASN B CA 1
ATOM 4098 C C . ASN B 1 267 ? -2.994 -11.977 18.266 1 98.44 267 ASN B C 1
ATOM 4100 O O . ASN B 1 267 ? -2.932 -12.812 19.172 1 98.44 267 ASN B O 1
ATOM 4104 N N . GLY B 1 268 ? -3.303 -12.344 17.062 1 98.56 268 GLY B N 1
ATOM 4105 C CA . GLY B 1 268 ? -3.393 -13.742 16.672 1 98.56 268 GLY B CA 1
ATOM 4106 C C . GLY B 1 268 ? -4.773 -14.336 16.875 1 98.56 268 GLY B C 1
ATOM 4107 O O . GLY B 1 268 ? -4.938 -15.555 16.859 1 98.56 268 GLY B O 1
ATOM 4108 N N . GLU B 1 269 ? -5.789 -13.484 17.125 1 98.44 269 GLU B N 1
ATOM 4109 C CA . GLU B 1 269 ? -7.145 -13.969 17.344 1 98.44 269 GLU B CA 1
ATOM 4110 C C . GLU B 1 269 ? -7.672 -14.688 16.094 1 98.44 269 GLU B C 1
ATOM 4112 O O . GLU B 1 269 ? -8.57 -15.523 16.203 1 98.44 269 GLU B O 1
ATOM 4117 N N . PHE B 1 270 ? -7.137 -14.391 14.953 1 98.25 270 PHE B N 1
ATOM 4118 C CA . PHE B 1 270 ? -7.652 -14.945 13.711 1 98.25 270 PHE B CA 1
ATOM 4119 C C . PHE B 1 270 ? -6.605 -15.828 13.039 1 98.25 270 PHE B C 1
ATOM 4121 O O . PHE B 1 270 ? -6.656 -16.047 11.828 1 98.25 270 PHE B O 1
ATOM 4128 N N . ASP B 1 271 ? -5.637 -16.328 13.75 1 98.44 271 ASP B N 1
ATOM 4129 C CA . ASP B 1 271 ? -4.57 -17.156 13.195 1 98.44 271 ASP B CA 1
ATOM 4130 C C . ASP B 1 271 ? -5.137 -18.406 12.547 1 98.44 271 ASP B C 1
ATOM 4132 O O . ASP B 1 271 ? -4.574 -18.922 11.578 1 98.44 271 ASP B O 1
ATOM 4136 N N . ASP B 1 272 ? -6.266 -18.906 13.016 1 97.81 272 ASP B N 1
ATOM 4137 C CA . ASP B 1 272 ? -6.875 -20.141 12.5 1 97.81 272 ASP B CA 1
ATOM 4138 C C . ASP B 1 272 ? -7.422 -19.922 11.094 1 97.81 272 ASP B C 1
ATOM 4140 O O . ASP B 1 272 ? -7.711 -20.891 10.383 1 97.81 272 ASP B O 1
ATOM 4144 N N . LEU B 1 273 ? -7.57 -18.688 10.656 1 97.38 273 LEU B N 1
ATOM 4145 C CA . LEU B 1 273 ? -8.102 -18.359 9.336 1 97.38 273 LEU B CA 1
ATOM 4146 C C . LEU B 1 273 ? -6.98 -18.266 8.305 1 97.38 273 LEU B C 1
ATOM 4148 O O . LEU B 1 273 ? -7.207 -17.828 7.176 1 97.38 273 LEU B O 1
ATOM 4152 N N . THR B 1 274 ? -5.773 -18.625 8.625 1 97.56 274 THR B N 1
ATOM 4153 C CA . THR B 1 274 ? -4.617 -18.406 7.758 1 97.56 274 THR B CA 1
ATOM 4154 C C . THR B 1 274 ? -4.004 -19.75 7.336 1 97.56 274 THR B C 1
ATOM 4156 O O . THR B 1 274 ? -3.451 -19.859 6.242 1 97.56 274 THR B O 1
#

Foldseek 3Di:
DFWKAWQALLATAAPVDDDDQDQPVQVDPLHHADPVGTDIDGLVRCVVVPKDWDWDDPDVQKIWIWIPPHTHPTWIWIWGADPVGIETELAGSHDDPVVLCVSCVRDQYQEYEYQALSSNRHRQVSCVSRPLHEYEFAPQRVVSHRYDPGRYDYDAAKDDSDVQWIKGQLQQLHNRGIWIKRCPPPVRQIEIEHEQCWAADPVLQATAGANHDVVRHHDALVSLCSSLVVCLVDGHAKYHYRHNGINHGPVNVRSVVRSVVSNCVRVCVCVVVD/DFWKAWQALQATAAPVDDDDQDQPVQVDPLHHADPVGTDIDGLVRCVVVPKDWDKDDPDVQKIWIWIPPHTHPGWIWIWGADPVGIETELAASHDDPVVLCVSCVRDQYQEYEYQALSSNRHRQVSCVSRPLHEYEFAPQRVVNHRYDPGRYDYDAAKDDSDVQWIKGQLQQLHNRGIWIKRCPPPVRQIEIEHEQCWAADPVLQATAGANHDVVGHHDALVSLCSSLVVCLVDGHAKYHYRHNGINHGPVNVRSVVRSVVSNCVRVCVCVVVD

pLDDT: mean 97.29, std 2.52, range [70.12, 98.94]

Sequence (548 aa):
MLFHLCATCGVEQDPTTPLPGECAICADERQYIPLGGQEWTTAEDLTRSGHRIVERELEPGLRGLSVEPKVAIGQQSLVLSTPAGSLLWDPIGHIDPSAVEAVAAHGPVLAVAASHPHMFGVQTQWSKALGNVPILVADADRAWLARTDGPIEFWSGTHDVAPGLTLHQIGGHFPGSAVAHWRDGADGKGVLLTGDGVFPNPDRRTMSFLRSYPNRLPLSAAVVRRIADQLSQLEFDRIVGNFDNSIDTDGRAALEYSAARHCAWVNGEFDDLTMLFHLCATCGVEQDPTTPLPGECAICADERQYIPLGGQEWTTAEDLTRSGHRIVERELEPGLRGLSVEPKVAIGQQSLVLSTPAGSLLWDPIGHIDPSAVEAVAAHGPVLAVAASHPHMFGVQTQWSKALGNVPILVADADRAWLARTDGPIEFWSGTHDVAPGLTLHQIGGHFPGSAVAHWRDGADGKGVLLTGDGVFPNPDRRTMSFLRSYPNRLPLSAAVVRRIADQLSQLEFDRIVGNFDNSIDTDGRAALEYSAARHCAWVNGEFDDLT

InterPro domains:
  IPR001279 Metallo-beta-lactamase [PF00753] (108-240)
  IPR036866 Ribonuclease Z/Hydroxyacylglutathione hydrolase-like [G3DSA:3.60.15.10] (72-267)
  IPR036866 Ribonuclease Z/Hydroxyacylglutathione hydrolase-like [SSF56281] (56-245)

Organism: NCBI:txid1990687

Solvent-accessible surface area (backbone atoms only — not comparable to full-atom values): 27597 Å² total; per-residue (Å²): 136,70,58,38,20,33,47,62,58,12,35,36,43,40,66,89,48,81,80,66,88,57,56,69,69,32,69,34,81,48,43,51,56,54,92,91,47,73,51,75,42,33,41,66,56,41,45,73,73,59,39,42,75,44,78,44,79,75,49,94,51,33,30,35,38,35,47,40,66,70,50,46,82,50,47,26,18,38,42,40,48,50,98,89,22,21,39,40,36,23,34,38,56,58,69,51,72,68,55,52,48,58,57,49,69,74,38,59,59,61,31,36,35,41,30,39,73,75,28,38,7,34,46,56,60,51,22,52,77,61,70,57,25,40,34,45,39,37,50,72,43,55,88,67,58,57,52,78,90,54,56,68,40,72,43,67,59,66,46,78,78,47,99,55,30,35,38,39,52,55,14,50,37,36,48,26,9,26,33,39,39,29,42,61,30,74,91,54,45,2,26,34,40,32,26,63,45,49,26,43,18,82,65,35,58,41,41,28,55,29,42,11,74,70,47,54,32,46,50,15,39,67,57,42,49,52,38,47,58,61,55,64,75,56,70,35,26,26,31,39,30,39,46,104,29,33,21,78,59,57,26,56,59,26,48,51,52,26,42,52,52,48,29,39,30,32,69,42,73,52,57,90,67,38,137,70,58,38,20,32,47,61,56,11,34,36,42,40,67,90,47,82,81,66,87,58,56,69,69,31,68,34,82,49,44,49,58,54,92,91,47,71,52,74,40,34,41,65,56,40,44,73,72,61,38,42,75,44,76,44,80,76,48,94,52,33,31,36,38,34,47,40,66,69,50,46,81,49,47,28,18,36,42,40,50,49,98,90,23,22,38,40,36,24,34,37,56,59,68,49,72,69,56,52,49,57,57,49,70,75,37,58,57,62,31,36,34,39,29,41,73,76,29,38,5,34,45,57,60,52,22,51,75,63,69,56,24,40,34,46,39,37,50,72,42,54,86,69,58,55,52,80,89,54,56,68,41,72,44,68,58,66,47,80,78,48,97,55,32,34,37,38,52,56,13,52,39,34,48,26,10,25,33,38,39,30,43,60,29,73,90,54,45,3,28,35,40,32,24,62,44,50,25,44,20,83,64,37,58,40,40,30,54,30,41,10,72,69,46,55,32,46,50,15,40,67,56,43,49,52,37,46,58,60,55,64,75,55,69,36,27,25,31,39,30,40,46,104,28,33,22,78,59,56,25,57,59,26,46,51,52,26,43,52,51,47,28,40,29,34,70,41,76,52,56,89,66,38